Protein 4N8F (pdb70)

Nearest PDB structures (foldseek):
  4n8f-assembly1_E  TM=1.002E+00  e=9.540E-17  Thermosynechococcus vestitus BP-1
  4jw0-assembly1_E  TM=9.835E-01  e=2.911E-13  Gloeobacter violaceus PCC 7421
  6owg-assembly1_DR  TM=9.763E-01  e=5.495E-12  Halothece sp. PCC 7418
  2qw7-assembly1_A  TM=9.615E-01  e=1.301E-10  Synechocystis sp. PCC 6803
  2z9h-assembly1_A  TM=8.884E-01  e=6.416E-09  Escherichia coli K-12

Solvent-accessible surface area: 18713 Å² total; per-residue (Å²): 0,31,5,0,31,1,2,2,58,4,68,7,115,82,73,10,113,29,0,103,79,23,89,6,5,0,0,41,12,5,9,92,120,31,101,52,52,104,67,14,4,0,0,3,12,70,33,54,4,31,80,93,40,29,0,0,0,0,91,30,18,2,0,33,47,10,118,111,0,102,83,28,0,1,10,0,0,0,0,0,0,0,21,37,4,18,106,76,128,112,90,76,40,66,113,0,30,2,0,66,2,12,1,41,5,67,7,112,79,51,7,128,65,0,108,74,23,100,3,4,11,0,39,10,9,8,50,112,40,115,48,75,113,60,31,4,0,0,0,11,60,31,55,8,33,72,95,40,26,0,0,0,0,89,30,17,2,0,36,56,9,119,120,1,103,80,28,0,0,10,0,0,0,0,0,0,0,28,36,2,31,36,73,133,129,100,43,37,68,120,0,42,24,0,13,1,0,4,40,6,63,7,118,84,60,12,125,51,0,108,76,23,104,5,4,3,0,13,13,18,21,57,98,16,97,120,50,104,62,12,4,0,0,0,14,62,29,57,8,34,83,85,46,36,0,0,0,0,89,29,17,2,0,34,45,6,110,116,0,97,92,40,0,0,11,0,0,0,0,0,0,0,26,31,7,15,78,56,134,172,119,78,49,68,47,220,175,0,30,2,0,82,3,12,3,39,4,69,6,112,75,52,10,130,60,0,103,76,24,102,4,3,12,0,17,21,8,12,105,98,36,121,34,73,89,68,41,3,1,0,2,14,66,20,54,10,32,61,95,45,24,0,0,0,0,83,29,19,2,0,35,56,7,109,111,0,103,81,45,0,0,8,0,0,0,0,0,2,0,28,38,1,21,72,67,153,121,101,42,40,66,126,0,30,0,0,48,2,3,2,43,5,64,6,115,92,58,10,132,52,0,108,72,22,101,5,3,5,0,44,14,2,7,74,100,38,106,52,52,95,61,30,5,0,0,1,10,73,33,54,7,32,77,86,37,24,0,0,0,0,88,30,18,2,0,33,45,6,91,119,0,104,78,33,0,0,9,0,0,0,0,0,2,0,27,38,0,36,30,64,147,113,104,34,38,59,120

Foldseek 3Di:
DFKWFFAAFDDDPDDPPLCPPWTKTKTWTADDLGHTDPDIDIATEDPDHDGGWMFDKAFAPVRLPDVSSPPRPTGIYGDDTDQWDPDPPGTNDHD/DFKWFFAAWDDDDDDDPLCPPWTWTKIWTADPQRHTDPDIDIATEPPDDDGGFMFDKAFACVNCVPVVSPPPPGGMHTDDTDAWDDDPHDTSDGD/DFKWFFAAFDDDDDDPPLCPPWTWTKTFTADPLRDRDPDIDIATEPPDDDHGFIFDKAFAPVRLPDVSSPPPPGGMYTDDTDAFDADPPHTSDGDDD/DFKWFFAAFDDDDDDPPLCPPWTWTKTWTQDPQRDTDPDIDIATEPPDDDHGWMFDKAFDCVRLPDVSSPPPPGGIYTDDTDAWDDDPPGTSDGD/DFKWFFAAFDDDDDDDPLCPPWTKTKIFTADDLRRTDPDIDIATEPPDDDGGFIFDKAFAPVNLPDVNSPPPPGGMHTDGGDQWDDDDHDTSHHD

Structure (mmCIF, N/CA/C/O backbone):
data_4N8F
#
_entry.id   4N8F
#
_cell.length_a   71.901
_cell.length_b   71.901
_cell.length_c   197.137
_cell.angle_alpha   90.00
_cell.angle_beta   90.00
_cell.angle_gamma   90.00
#
_symmetry.space_group_name_H-M   'P 43 21 2'
#
loop_
_entity.id
_entity.type
_entity.pdbx_description
1 polymer 'Carbon dioxide concentrating mechanism protein'
2 non-polymer 'SULFATE ION'
3 non-polymer 'MAGNESIUM ION'
4 water water
#
loop_
_atom_site.group_PDB
_atom_site.id
_atom_site.type_symbol
_atom_site.label_atom_id
_atom_site.label_alt_id
_atom_site.label_comp_id
_atom_site.label_asym_id
_atom_site.label_entity_id
_atom_site.label_seq_id
_atom_site.pdbx_PDB_ins_code
_atom_site.Cartn_x
_atom_site.Cartn_y
_atom_site.Cartn_z
_atom_site.occupancy
_atom_site.B_iso_or_equiv
_atom_site.auth_seq_id
_atom_site.auth_comp_id
_atom_site.auth_asym_id
_atom_site.auth_atom_id
_atom_site.pdbx_PDB_model_num
ATOM 1 N N . MET A 1 1 ? -34.249 -1.624 -18.679 1.00 33.95 1 MET A N 1
ATOM 2 C CA . MET A 1 1 ? -35.340 -0.951 -19.470 1.00 33.25 1 MET A CA 1
ATOM 3 C C . MET A 1 1 ? -36.682 -1.077 -18.737 1.00 35.52 1 MET A C 1
ATOM 4 O O . MET A 1 1 ? -36.866 -1.966 -17.881 1.00 36.30 1 MET A O 1
ATOM 9 N N . LYS A 1 2 ? -37.627 -0.229 -19.122 1.00 35.82 2 LYS A N 1
ATOM 10 C CA . LYS A 1 2 ? -38.974 -0.260 -18.602 1.00 37.54 2 LYS A CA 1
ATOM 11 C C . LYS A 1 2 ? -39.966 -0.454 -19.705 1.00 37.35 2 LYS A C 1
ATOM 12 O O . LYS A 1 2 ? -39.742 -0.090 -20.842 1.00 36.02 2 LYS A O 1
ATOM 18 N N . ILE A 1 3 ? -41.094 -1.035 -19.362 1.00 38.01 3 ILE A N 1
ATOM 19 C CA . ILE A 1 3 ? -42.213 -1.119 -20.254 1.00 37.42 3 ILE A CA 1
ATOM 20 C C . ILE A 1 3 ? -43.077 0.137 -20.094 1.00 37.26 3 ILE A C 1
ATOM 21 O O . ILE A 1 3 ? -43.357 0.574 -18.980 1.00 38.23 3 ILE A O 1
ATOM 26 N N . ALA A 1 4 ? -43.505 0.716 -21.210 1.00 37.22 4 ALA A N 1
ATOM 27 C CA . ALA A 1 4 ? -44.369 1.873 -21.161 1.00 38.21 4 ALA A CA 1
ATOM 28 C C . ALA A 1 4 ? -45.320 1.824 -22.338 1.00 40.05 4 ALA A C 1
ATOM 29 O O . ALA A 1 4 ? -45.095 1.098 -23.281 1.00 38.95 4 ALA A O 1
ATOM 31 N N . ARG A 1 5 ? -46.378 2.614 -22.284 1.00 42.67 5 ARG A N 1
ATOM 32 C CA . ARG A 1 5 ? -47.211 2.794 -23.452 1.00 44.41 5 ARG A CA 1
ATOM 33 C C . ARG A 1 5 ? -47.041 4.196 -23.992 1.00 42.05 5 ARG A C 1
ATOM 34 O O . ARG A 1 5 ? -46.903 5.180 -23.256 1.00 42.30 5 ARG A O 1
ATOM 42 N N . VAL A 1 6 ? -47.123 4.298 -25.296 1.00 40.74 6 VAL A N 1
ATOM 43 C CA . VAL A 1 6 ? -47.073 5.621 -25.924 1.00 41.56 6 VAL A CA 1
ATOM 44 C C . VAL A 1 6 ? -48.386 6.313 -25.694 1.00 43.80 6 VAL A C 1
ATOM 45 O O . VAL A 1 6 ? -49.419 5.712 -25.902 1.00 45.62 6 VAL A O 1
ATOM 49 N N . CYS A 1 7 ? -48.362 7.533 -25.201 1.00 44.69 7 CYS A N 1
ATOM 50 C CA . CYS A 1 7 ? -49.585 8.204 -24.902 1.00 47.34 7 CYS A CA 1
ATOM 51 C C . CYS A 1 7 ? -49.653 9.643 -25.339 1.00 46.86 7 CYS A C 1
ATOM 52 O O . CYS A 1 7 ? -50.667 10.283 -25.109 1.00 49.29 7 CYS A O 1
ATOM 55 N N . GLY A 1 8 ? -48.685 10.150 -26.081 1.00 45.54 8 GLY A N 1
ATOM 56 C CA . GLY A 1 8 ? -48.718 11.558 -26.472 1.00 43.57 8 GLY A CA 1
ATOM 57 C C . GLY A 1 8 ? -47.44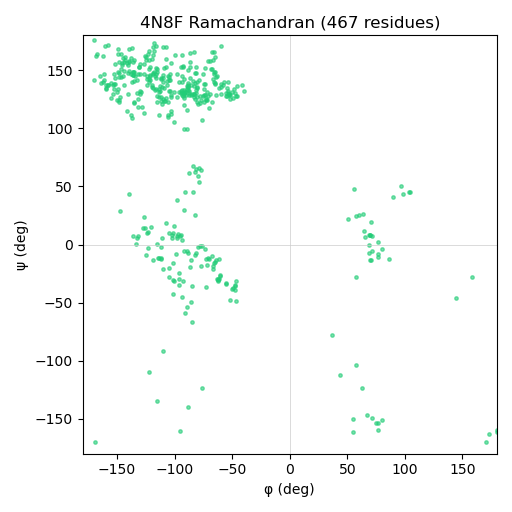4 12.029 -27.117 1.00 40.95 8 GLY A C 1
ATOM 58 O O . GLY A 1 8 ? -46.582 11.231 -27.430 1.00 39.45 8 GLY A O 1
ATOM 59 N N . THR A 1 9 ? -47.342 13.328 -27.307 1.00 40.62 9 THR A N 1
ATOM 60 C CA . THR A 1 9 ? -46.244 13.929 -28.022 1.00 42.27 9 THR A CA 1
ATOM 61 C C . THR A 1 9 ? -45.961 15.278 -27.367 1.00 42.08 9 THR A C 1
ATOM 62 O O . THR A 1 9 ? -46.876 15.922 -26.766 1.00 41.22 9 THR A O 1
ATOM 66 N N . VAL A 1 10 ? -44.719 15.715 -27.509 1.00 38.68 10 VAL A N 1
ATOM 67 C CA . VAL A 1 10 ? -44.297 17.055 -27.095 1.00 39.02 10 VAL A CA 1
ATOM 68 C C . VAL A 1 10 ? -43.686 17.679 -28.346 1.00 39.75 10 VAL A C 1
ATOM 69 O O . VAL A 1 10 ? -43.021 16.973 -29.149 1.00 37.08 10 VAL A O 1
ATOM 73 N N . THR A 1 11 ? -43.860 18.981 -28.513 1.00 39.46 11 THR A N 1
ATOM 74 C CA . THR A 1 11 ? -43.165 19.723 -29.576 1.00 38.72 11 THR A CA 1
ATOM 75 C C . THR A 1 11 ? -42.520 20.974 -28.975 1.00 38.44 11 THR A C 1
ATOM 76 O O . THR A 1 11 ? -42.959 21.478 -27.928 1.00 39.15 11 THR A O 1
ATOM 80 N N . SER A 1 12 ? -41.441 21.435 -29.611 1.00 38.40 12 SER A N 1
ATOM 81 C CA . SER A 1 12 ? -40.607 22.601 -29.164 1.00 38.52 12 SER A CA 1
ATOM 82 C C . SER A 1 12 ? -40.010 23.269 -30.391 1.00 40.56 12 SER A C 1
ATOM 83 O O . SER A 1 12 ? -39.446 22.574 -31.254 1.00 42.63 12 SER A O 1
ATOM 86 N N . THR A 1 13 ? -40.125 24.589 -30.491 1.00 41.00 13 THR A N 1
ATOM 87 C CA . THR A 1 13 ? -39.435 25.319 -31.549 1.00 42.85 13 THR A CA 1
ATOM 88 C C . THR A 1 13 ? -38.173 26.013 -31.038 1.00 42.38 13 THR A C 1
ATOM 89 O O . THR A 1 13 ? -37.370 26.471 -31.832 1.00 43.16 13 THR A O 1
ATOM 93 N N . GLN A 1 14 ? -38.010 26.170 -29.731 1.00 42.20 14 GLN A N 1
ATOM 94 C CA . GLN A 1 14 ? -36.733 26.739 -29.198 1.00 41.65 14 GLN A CA 1
ATOM 95 C C . GLN A 1 14 ? -36.046 25.657 -28.429 1.00 38.59 14 GLN A C 1
ATOM 96 O O . GLN A 1 14 ? -36.474 25.281 -27.341 1.00 36.99 14 GLN A O 1
ATOM 102 N N . LYS A 1 15 ? -34.934 25.197 -28.969 1.00 38.22 15 LYS A N 1
ATOM 103 C CA . LYS A 1 15 ? -34.263 24.046 -28.427 1.00 37.50 15 LYS A CA 1
ATOM 104 C C . LYS A 1 15 ? -32.848 23.985 -28.928 1.00 37.43 15 LYS A C 1
ATOM 105 O O . LYS A 1 15 ? -32.504 24.627 -29.901 1.00 36.70 15 LYS A O 1
ATOM 111 N N . GLU A 1 16 ? -32.036 23.206 -28.238 1.00 38.73 16 GLU A N 1
ATOM 112 C CA . GLU A 1 16 ? -30.695 22.879 -28.706 1.00 41.07 16 GLU A CA 1
ATOM 113 C C . GLU A 1 16 ? -30.640 22.466 -30.227 1.00 40.55 16 GLU A C 1
ATOM 114 O O . GLU A 1 16 ? -31.362 21.582 -30.650 1.00 35.77 16 GLU A O 1
ATOM 120 N N . ASP A 1 17 ? -29.776 23.096 -31.018 1.00 41.04 17 ASP A N 1
ATOM 121 C CA . ASP A 1 17 ? -29.464 22.665 -32.413 1.00 44.45 17 ASP A CA 1
ATOM 122 C C . ASP A 1 17 ? -29.200 21.151 -32.524 1.00 41.55 17 ASP A C 1
ATOM 123 O O . ASP A 1 17 ? -29.482 20.539 -33.549 1.00 38.75 17 ASP A O 1
ATOM 128 N N . THR A 1 18 ? -28.662 20.568 -31.467 1.00 36.21 18 THR A N 1
ATOM 129 C CA . THR A 1 18 ? -28.412 19.128 -31.420 1.00 36.72 18 THR A CA 1
ATOM 130 C C . THR A 1 18 ? -29.679 18.274 -31.488 1.00 34.48 18 THR A C 1
ATOM 131 O O . THR A 1 18 ? -29.563 17.081 -31.738 1.00 37.16 18 THR A O 1
ATOM 135 N N . LEU A 1 19 ? -30.877 18.856 -31.304 1.00 32.60 19 LEU A N 1
ATOM 136 C CA . LEU A 1 19 ? -32.114 18.066 -31.336 1.00 32.24 19 LEU A CA 1
ATOM 137 C C . LEU A 1 19 ? -32.842 18.181 -32.646 1.00 34.05 19 LEU A C 1
ATOM 138 O O . LEU A 1 19 ? -34.036 17.821 -32.738 1.00 34.24 19 LEU A O 1
ATOM 143 N N . THR A 1 20 ? -32.135 18.677 -33.666 1.00 33.41 20 THR A N 1
ATOM 144 C CA . THR A 1 20 ? -32.701 18.801 -34.979 1.00 35.51 20 THR A CA 1
ATOM 145 C C . THR A 1 20 ? -33.293 17.446 -35.425 1.00 33.61 20 THR A C 1
ATOM 146 O O . THR A 1 20 ? -32.648 16.380 -35.286 1.00 29.06 20 THR A O 1
ATOM 150 N N . GLY A 1 21 ? -34.560 17.497 -35.866 1.00 32.54 21 GLY A N 1
ATOM 151 C CA . GLY A 1 21 ? -35.222 16.303 -36.374 1.00 32.45 21 GLY A CA 1
ATOM 152 C C . GLY A 1 21 ? -35.704 15.303 -35.382 1.00 32.61 21 GLY A C 1
ATOM 153 O O . GLY A 1 21 ? -36.289 14.281 -35.788 1.00 34.38 21 GLY A O 1
ATOM 154 N N . VAL A 1 22 ? -35.533 15.582 -34.088 1.00 31.70 22 VAL A N 1
ATOM 155 C CA . VAL A 1 22 ? -35.961 14.644 -33.057 1.00 32.54 22 VAL A CA 1
ATOM 156 C C . VAL A 1 22 ? -37.484 14.769 -32.798 1.00 33.96 22 VAL A C 1
ATOM 157 O O . VAL A 1 22 ? -37.980 15.832 -32.545 1.00 33.64 22 VAL A O 1
ATOM 161 N N . LYS A 1 23 ? -38.168 13.632 -32.875 1.00 34.90 23 LYS A N 1
ATOM 162 C CA . LYS A 1 23 ? -39.556 13.492 -32.534 1.00 35.43 23 LYS A CA 1
ATOM 163 C C . LYS A 1 23 ? -39.569 13.118 -31.076 1.00 35.19 23 LYS A C 1
ATOM 164 O O . LYS A 1 23 ? -38.834 12.237 -30.685 1.00 38.89 23 LYS A O 1
ATOM 170 N N . PHE A 1 24 ? -40.388 13.793 -30.279 1.00 35.64 24 PHE A N 1
ATOM 171 C CA . PHE A 1 24 ? -40.627 13.472 -28.866 1.00 35.04 24 PHE A CA 1
ATOM 172 C C . PHE A 1 24 ? -41.988 12.810 -28.568 1.00 36.28 24 PHE A C 1
ATOM 173 O O . PHE A 1 24 ? -43.008 13.416 -28.823 1.00 38.43 24 PHE A O 1
ATOM 181 N N . LEU A 1 25 ? -41.961 11.625 -27.962 1.00 33.78 25 LEU A N 1
ATOM 182 C CA . LEU A 1 25 ? -43.139 10.911 -27.508 1.00 37.92 25 LEU A CA 1
ATOM 183 C C . LEU A 1 25 ? -43.279 11.005 -26.005 1.00 38.18 25 LEU A C 1
ATOM 184 O O . LEU A 1 25 ? -42.300 10.931 -25.283 1.00 36.45 25 LEU A O 1
ATOM 189 N N . VAL A 1 26 ? -44.503 11.139 -25.530 1.00 40.05 26 VAL A N 1
ATOM 190 C CA . VAL A 1 26 ? -44.787 10.993 -24.108 1.00 41.16 26 VAL A CA 1
ATOM 191 C C . VAL A 1 26 ? -45.158 9.551 -23.838 1.00 42.29 26 VAL A C 1
ATOM 192 O O . VAL A 1 26 ? -45.995 8.983 -24.556 1.00 43.43 26 VAL A O 1
ATOM 196 N N . LEU A 1 27 ? -44.564 8.980 -22.796 1.00 40.34 27 LEU A N 1
ATOM 197 C CA . LEU A 1 27 ? -44.696 7.584 -22.490 1.00 39.79 27 LEU A CA 1
ATOM 198 C C . LEU A 1 27 ? -45.217 7.496 -21.091 1.00 41.57 27 LEU A C 1
ATOM 199 O O . LEU A 1 27 ? -44.883 8.353 -20.278 1.00 40.24 27 LEU A O 1
ATOM 204 N N . GLN A 1 28 ? -46.103 6.519 -20.839 1.00 43.15 28 GLN A N 1
ATOM 205 C CA . GLN A 1 28 ? -46.596 6.236 -19.540 1.00 45.47 28 GLN A CA 1
ATOM 206 C C . GLN A 1 28 ? -46.096 4.867 -19.124 1.00 45.58 28 GLN A C 1
ATOM 207 O O . GLN A 1 28 ? -46.374 3.865 -19.804 1.00 43.96 28 GLN A O 1
ATOM 213 N N . TYR A 1 29 ? -45.471 4.820 -17.951 1.00 46.17 29 TYR A N 1
ATOM 214 C CA . TYR A 1 29 ? -44.907 3.601 -17.426 1.00 47.12 29 TYR A CA 1
ATOM 215 C C . TYR A 1 29 ? -45.953 2.640 -16.914 1.00 49.84 29 TYR A C 1
ATOM 216 O O . TYR A 1 29 ? -46.855 3.021 -16.232 1.00 50.27 29 TYR A O 1
ATOM 225 N N . LEU A 1 30 ? -45.759 1.367 -17.224 1.00 52.46 30 LEU A N 1
ATOM 226 C CA . LEU A 1 30 ? -46.559 0.284 -16.726 1.00 57.68 30 LEU A CA 1
ATOM 227 C C . LEU A 1 30 ? -46.065 -0.174 -15.369 1.00 63.86 30 LEU A C 1
ATOM 228 O O . LEU A 1 30 ? -44.885 -0.493 -15.221 1.00 59.99 30 LEU A O 1
ATOM 233 N N . GLY A 1 31 ? -46.967 -0.286 -14.397 1.00 69.54 31 GLY A N 1
ATOM 234 C CA . GLY A 1 31 ? -46.544 -0.598 -13.047 1.00 76.29 31 GLY A CA 1
ATOM 235 C C . GLY A 1 31 ? -46.895 -1.974 -12.521 1.00 83.90 31 GLY A C 1
ATOM 236 O O . GLY A 1 31 ? -46.193 -2.968 -12.742 1.00 82.11 31 GLY A O 1
ATOM 237 N N . GLU A 1 32 ? -48.058 -1.999 -11.889 1.00 92.93 32 GLU A N 1
ATOM 238 C CA . GLU A 1 32 ? -48.395 -2.882 -10.779 1.00 99.33 32 GLU A CA 1
ATOM 239 C C . GLU A 1 32 ? -49.029 -4.158 -11.322 1.00 105.59 32 GLU A C 1
ATOM 240 O O . GLU A 1 32 ? -50.243 -4.202 -11.598 1.00 102.14 32 GLU A O 1
ATOM 246 N N . ASP A 1 33 ? -48.183 -5.194 -11.395 1.00 105.46 33 ASP A N 1
ATOM 247 C CA . ASP A 1 33 ? -48.173 -6.210 -12.476 1.00 104.17 33 ASP A CA 1
ATOM 248 C C . ASP A 1 33 ? -48.507 -5.631 -13.893 1.00 100.56 33 ASP A C 1
ATOM 249 O O . ASP A 1 33 ? -47.576 -5.375 -14.667 1.00 94.93 33 ASP A O 1
ATOM 254 N N . GLY A 1 34 ? -49.787 -5.377 -14.197 1.00 101.63 34 GLY A N 1
ATOM 255 C CA . GLY A 1 34 ? -50.229 -4.900 -15.530 1.00 96.49 34 GLY A CA 1
ATOM 256 C C . GLY A 1 34 ? -51.075 -3.616 -15.575 1.00 93.03 34 GLY A C 1
ATOM 257 O O . GLY A 1 34 ? -51.792 -3.388 -16.543 1.00 85.54 34 GLY A O 1
ATOM 258 N N . GLU A 1 35 ? -50.957 -2.761 -14.556 1.00 90.39 35 GLU A N 1
ATOM 259 C CA . GLU A 1 35 ? -51.649 -1.473 -14.503 1.00 88.40 35 GLU A CA 1
ATOM 260 C C . GLU A 1 35 ? -50.722 -0.287 -14.800 1.00 84.29 35 GLU A C 1
ATOM 261 O O . GLU A 1 35 ? -49.529 -0.297 -14.451 1.00 78.69 35 GLU A O 1
ATOM 267 N N . PHE A 1 36 ? -51.276 0.748 -15.423 1.00 80.78 36 PHE A N 1
ATOM 268 C CA . PHE A 1 36 ? -50.468 1.897 -15.803 1.00 82.27 36 PHE A CA 1
ATOM 269 C C . PHE A 1 36 ? -50.376 2.968 -14.707 1.00 79.41 36 PHE A C 1
ATOM 270 O O . PHE A 1 36 ? -51.367 3.302 -14.066 1.00 80.70 36 PHE A O 1
ATOM 278 N N . LEU A 1 37 ? -49.155 3.466 -14.499 1.00 73.11 37 LEU A N 1
ATOM 279 C CA . LEU A 1 37 ? -48.830 4.364 -13.401 1.00 73.59 37 LEU A CA 1
ATOM 280 C C . LEU A 1 37 ? -48.931 5.791 -13.821 1.00 72.64 37 LEU A C 1
ATOM 281 O O . LEU A 1 37 ? -48.874 6.083 -15.006 1.00 69.06 37 LEU A O 1
ATOM 286 N N . PRO A 1 38 ? -48.996 6.711 -12.845 1.00 79.25 38 PRO A N 1
ATOM 287 C CA . PRO A 1 38 ? -49.110 8.125 -13.179 1.00 78.71 38 PRO A CA 1
ATOM 288 C C . PRO A 1 38 ? -47.711 8.740 -13.292 1.00 74.71 38 PRO A C 1
ATOM 289 O O . PRO A 1 38 ? -47.445 9.825 -12.792 1.00 76.99 38 PRO A O 1
ATOM 293 N N . ASP A 1 39 ? -46.824 8.032 -13.968 1.00 68.70 39 ASP A N 1
ATOM 294 C CA . ASP A 1 39 ? -45.464 8.453 -14.112 1.00 62.72 39 ASP A CA 1
ATOM 295 C C . ASP A 1 39 ? -45.183 8.339 -15.609 1.00 57.37 39 ASP A C 1
ATOM 296 O O . ASP A 1 39 ? -45.478 7.311 -16.241 1.00 52.07 39 ASP A O 1
ATOM 301 N N . TYR A 1 40 ? -44.652 9.428 -16.147 1.00 53.78 40 TYR A N 1
ATOM 302 C CA . TYR A 1 40 ? -44.397 9.601 -17.558 1.00 54.30 40 TYR A CA 1
ATOM 303 C C . TYR A 1 40 ? -42.867 9.833 -17.867 1.00 50.74 40 TYR A C 1
ATOM 304 O O . TYR A 1 40 ? -42.078 10.248 -17.018 1.00 49.23 40 TYR A O 1
ATOM 313 N N . GLU A 1 41 ? -42.482 9.592 -19.109 1.00 44.93 41 GLU A N 1
ATOM 314 C CA . GLU A 1 41 ? -41.200 9.996 -19.615 1.00 41.91 41 GLU A CA 1
ATOM 315 C C . GLU A 1 41 ? -41.397 10.607 -21.004 1.00 40.52 41 GLU A C 1
ATOM 316 O O . GLU A 1 41 ? -42.310 10.211 -21.773 1.00 40.04 41 GLU A O 1
ATOM 322 N N . VAL A 1 42 ? -40.554 11.569 -21.339 1.00 35.74 42 VAL A N 1
ATOM 323 C CA . VAL A 1 42 ? -40.497 12.023 -22.702 1.00 34.97 42 VAL A CA 1
ATOM 324 C C . VAL A 1 42 ? -39.298 11.385 -23.404 1.00 34.12 42 VAL A C 1
ATOM 325 O O . VAL A 1 42 ? -38.171 11.450 -22.893 1.00 33.22 42 VAL A O 1
ATOM 329 N N . ALA A 1 43 ? -39.519 10.821 -24.593 1.00 32.76 43 ALA A N 1
ATOM 330 C CA . ALA A 1 43 ? -38.461 9.983 -25.195 1.00 32.17 43 ALA A CA 1
ATOM 331 C C . ALA A 1 43 ? -38.387 10.221 -26.693 1.00 31.34 43 ALA A C 1
ATOM 332 O O . ALA A 1 43 ? -39.401 10.585 -27.337 1.00 30.94 43 ALA A O 1
ATOM 334 N N . ALA A 1 44 ? -37.183 10.111 -27.232 1.00 29.15 44 ALA A N 1
ATOM 335 C CA . ALA A 1 44 ? -36.948 10.052 -28.669 1.00 28.68 44 ALA A CA 1
ATOM 336 C C . ALA A 1 44 ? -37.464 8.732 -29.227 1.00 29.45 44 ALA A C 1
ATOM 337 O O . ALA A 1 44 ? -37.534 7.767 -28.506 1.00 29.79 44 ALA A O 1
ATOM 339 N N . ASP A 1 45 ? -37.756 8.673 -30.528 1.00 30.73 45 ASP A N 1
ATOM 340 C CA . ASP A 1 45 ? -38.225 7.438 -31.185 1.00 31.45 45 ASP A CA 1
ATOM 341 C C . ASP A 1 45 ? -37.886 7.486 -32.681 1.00 30.12 45 ASP A C 1
ATOM 342 O O . ASP A 1 45 ? -38.269 8.434 -33.363 1.00 31.65 45 ASP A O 1
ATOM 347 N N . THR A 1 46 ? -37.197 6.464 -33.173 1.00 29.46 46 THR A N 1
ATOM 348 C CA . THR A 1 46 ? -36.879 6.307 -34.580 1.00 30.18 46 THR A CA 1
ATOM 349 C C . THR A 1 46 ? -37.588 5.106 -35.111 1.00 30.17 46 THR A C 1
ATOM 350 O O . THR A 1 46 ? -37.600 4.893 -36.336 1.00 29.38 46 THR A O 1
ATOM 354 N N . VAL A 1 47 ? -38.146 4.294 -34.223 1.00 31.77 47 VAL A N 1
ATOM 355 C CA . VAL A 1 47 ? -38.721 3.022 -34.684 1.00 33.84 47 VAL A CA 1
ATOM 356 C C . VAL A 1 47 ? -40.167 3.129 -35.165 1.00 34.86 47 VAL A C 1
ATOM 357 O O . VAL A 1 47 ? -40.656 2.193 -35.822 1.00 32.53 47 VAL A O 1
ATOM 361 N N . GLY A 1 48 ? -40.827 4.251 -34.871 1.00 32.38 48 GLY A N 1
ATOM 362 C CA . GLY A 1 48 ? -42.171 4.488 -35.360 1.00 33.07 48 GLY A CA 1
ATOM 363 C C . GLY A 1 48 ? -43.299 3.995 -34.466 1.00 35.40 48 GLY A C 1
ATOM 364 O O . GLY A 1 48 ? -44.337 3.490 -34.955 1.00 38.96 48 GLY A O 1
ATOM 365 N N . ALA A 1 49 ? -43.152 4.191 -33.173 1.00 35.18 49 ALA A N 1
ATOM 366 C CA . ALA A 1 49 ? -44.138 3.677 -32.247 1.00 38.25 49 ALA A CA 1
ATOM 367 C C . ALA A 1 49 ? -45.303 4.635 -32.225 1.00 39.73 49 ALA A C 1
ATOM 368 O O . ALA A 1 49 ? -45.097 5.847 -32.148 1.00 41.22 49 ALA A O 1
ATOM 370 N N . GLY A 1 50 ? -46.502 4.078 -32.275 1.00 39.89 50 GLY A N 1
ATOM 371 C CA . GLY A 1 50 ? -47.734 4.870 -32.252 1.00 42.47 50 GLY A CA 1
ATOM 372 C C . GLY A 1 50 ? -48.535 4.821 -30.959 1.00 43.90 50 GLY A C 1
ATOM 373 O O . GLY A 1 50 ? -48.241 4.020 -30.085 1.00 42.97 50 GLY A O 1
ATOM 374 N N . GLN A 1 51 ? -49.541 5.700 -30.842 1.00 46.97 51 GLN A N 1
ATOM 375 C CA . GLN A 1 51 ? -50.459 5.718 -29.697 1.00 50.64 51 GLN A CA 1
ATOM 376 C C . GLN A 1 51 ? -50.835 4.348 -29.247 1.00 49.46 51 GLN A C 1
ATOM 377 O O . GLN A 1 51 ? -51.232 3.537 -30.075 1.00 52.43 51 GLN A O 1
ATOM 383 N N . ASP A 1 52 ? -50.742 4.130 -27.941 1.00 47.68 52 ASP A N 1
ATOM 384 C CA . ASP A 1 52 ? -51.225 2.961 -27.278 1.00 49.50 52 ASP A CA 1
ATOM 385 C C . ASP A 1 52 ? -50.340 1.754 -27.468 1.00 49.39 52 ASP A C 1
ATOM 386 O O . ASP A 1 52 ? -50.571 0.717 -26.817 1.00 50.28 52 ASP A O 1
ATOM 391 N N . GLU A 1 53 ? -49.330 1.833 -28.345 1.00 46.64 53 GLU A N 1
ATOM 392 C CA . GLU A 1 53 ? -48.400 0.708 -28.438 1.00 45.97 53 GLU A CA 1
ATOM 393 C C . GLU A 1 53 ? -47.577 0.581 -27.135 1.00 44.24 53 GLU A C 1
ATOM 394 O O . GLU A 1 53 ? -47.314 1.586 -26.445 1.00 41.79 53 GLU A O 1
ATOM 400 N N . TRP A 1 54 ? -47.159 -0.649 -26.817 1.00 43.47 54 TRP A N 1
ATOM 401 C CA . TRP A 1 54 ? -46.261 -0.885 -25.695 1.00 42.35 54 TRP A CA 1
ATOM 402 C C . TRP A 1 54 ? -44.840 -0.891 -26.228 1.00 40.73 54 TRP A C 1
ATOM 403 O O . TRP A 1 54 ? -44.573 -1.493 -27.283 1.00 38.74 54 TRP A O 1
ATOM 414 N N . VAL A 1 55 ? -43.954 -0.282 -25.448 1.00 38.31 55 VAL A N 1
ATOM 415 C CA . VAL A 1 55 ? -42.534 -0.112 -25.794 1.00 37.87 55 VAL A CA 1
ATOM 416 C C . VAL A 1 55 ? -41.577 -0.394 -24.654 1.00 35.83 55 VAL A C 1
ATOM 417 O O . VAL A 1 55 ? -41.973 -0.372 -23.499 1.00 36.01 55 VAL A O 1
ATOM 421 N N . LEU A 1 56 ? -40.334 -0.723 -25.007 1.00 35.44 56 LEU A N 1
ATOM 422 C CA . LEU A 1 56 ? -39.225 -0.740 -24.081 1.00 33.93 56 LEU A CA 1
ATOM 423 C C . LEU A 1 56 ? -38.562 0.593 -24.178 1.00 33.39 56 LEU A C 1
ATOM 424 O O . LEU A 1 56 ? -38.276 1.076 -25.256 1.00 31.71 56 LEU A O 1
ATOM 429 N N . VAL A 1 57 ? -38.368 1.220 -23.043 1.00 34.65 57 VAL A N 1
ATOM 430 C CA . VAL A 1 57 ? -37.733 2.476 -22.983 1.00 32.24 57 VAL A CA 1
ATOM 431 C C . VAL A 1 57 ? -36.381 2.243 -22.319 1.00 30.98 57 VAL A C 1
ATOM 432 O O . VAL A 1 57 ? -36.331 1.617 -21.255 1.00 30.69 57 VAL A O 1
ATOM 436 N N . SER A 1 58 ? -35.330 2.841 -22.879 1.00 29.70 58 SER A N 1
ATOM 437 C CA . SER A 1 58 ? -34.015 2.875 -22.233 1.00 29.77 58 SER A CA 1
ATOM 438 C C . SER A 1 58 ? -33.675 4.283 -21.809 1.00 29.13 58 SER A C 1
ATOM 439 O O . SER A 1 58 ? -33.981 5.210 -22.532 1.00 28.30 58 SER A O 1
ATOM 442 N N . ARG A 1 59 ? -33.026 4.427 -20.651 1.00 29.65 59 ARG A N 1
ATOM 443 C CA . ARG A 1 59 ? -32.714 5.750 -20.086 1.00 30.08 59 ARG A CA 1
ATOM 444 C C . ARG A 1 59 ? -31.245 5.875 -19.891 1.00 29.16 59 ARG A C 1
ATOM 445 O O . ARG A 1 59 ? -30.507 4.864 -19.902 1.00 27.91 59 ARG A O 1
ATOM 453 N N . GLY A 1 60 ? -30.824 7.114 -19.659 1.00 28.09 60 GLY A N 1
ATOM 454 C CA . GLY A 1 60 ? -29.410 7.404 -19.558 1.00 26.96 60 GLY A CA 1
ATOM 455 C C . GLY A 1 60 ? -28.707 7.407 -20.898 1.00 25.34 60 GLY A C 1
ATOM 456 O O . GLY A 1 60 ? -29.292 7.678 -21.894 1.00 26.89 60 GLY A O 1
ATOM 457 N N . SER A 1 61 ? -27.420 7.123 -20.892 1.00 26.29 61 SER A N 1
ATOM 458 C CA . SER A 1 61 ? -26.594 7.305 -22.067 1.00 25.86 61 SER A CA 1
ATOM 459 C C . SER A 1 61 ? -26.947 6.246 -23.076 1.00 26.38 61 SER A C 1
ATOM 460 O O . SER A 1 61 ? -26.665 6.440 -24.275 1.00 25.27 61 SER A O 1
ATOM 463 N N . ALA A 1 62 ? -27.625 5.160 -22.662 1.00 24.82 62 ALA A N 1
ATOM 464 C CA . ALA A 1 62 ? -28.192 4.249 -23.663 1.00 24.15 62 ALA A CA 1
ATOM 465 C C . ALA A 1 62 ? -28.975 4.912 -24.787 1.00 24.38 62 ALA A C 1
ATOM 466 O O . ALA A 1 62 ? -28.983 4.459 -25.930 1.00 22.38 62 ALA A O 1
ATOM 468 N N . ALA A 1 63 ? -29.683 5.983 -24.441 1.00 24.82 63 ALA A N 1
ATOM 469 C CA . ALA A 1 63 ? -30.495 6.675 -25.405 1.00 25.32 63 ALA A CA 1
ATOM 470 C C . ALA A 1 63 ? -29.712 7.280 -26.558 1.00 27.42 63 ALA A C 1
ATOM 471 O O . ALA A 1 63 ? -30.248 7.420 -27.654 1.00 27.55 63 ALA A O 1
ATOM 473 N N . ARG A 1 64 ? -28.460 7.651 -26.310 1.00 25.91 64 ARG A N 1
ATOM 474 C CA . ARG A 1 64 ? -27.636 8.157 -27.346 1.00 28.57 64 ARG A CA 1
ATOM 475 C C . ARG A 1 64 ? -27.098 7.063 -28.286 1.00 29.23 64 ARG A C 1
ATOM 476 O O . ARG A 1 64 ? -26.404 7.377 -29.243 1.00 28.12 64 ARG A O 1
ATOM 484 N N . HIS A 1 65 ? -27.423 5.775 -28.027 1.00 29.60 65 HIS A N 1
ATOM 485 C CA . HIS A 1 65 ? -27.005 4.688 -28.866 1.00 28.34 65 HIS A CA 1
ATOM 486 C C . HIS A 1 65 ? -28.144 4.198 -29.808 1.00 30.83 65 HIS A C 1
ATOM 487 O O . HIS A 1 65 ? -28.030 3.186 -30.461 1.00 33.01 65 HIS A O 1
ATOM 494 N N . ILE A 1 66 ? -29.240 4.935 -29.885 1.00 28.18 66 ILE A N 1
ATOM 495 C CA . ILE A 1 66 ? -30.200 4.736 -30.961 1.00 28.81 66 ILE A CA 1
ATOM 496 C C . ILE A 1 66 ? -29.545 5.242 -32.225 1.00 27.79 66 ILE A C 1
ATOM 497 O O . ILE A 1 66 ? -28.578 5.995 -32.158 1.00 27.33 66 ILE A O 1
ATOM 502 N N . ILE A 1 67 ? -30.003 4.771 -33.381 1.00 28.64 67 ILE A N 1
ATOM 503 C CA . ILE A 1 67 ? -29.534 5.313 -34.683 1.00 33.24 67 ILE A CA 1
ATOM 504 C C . ILE A 1 67 ? -29.538 6.874 -34.674 1.00 32.55 67 ILE A C 1
ATOM 505 O O . ILE A 1 67 ? -30.507 7.476 -34.291 1.00 33.54 67 ILE A O 1
ATOM 510 N N . ASN A 1 68 ? -28.448 7.525 -35.032 1.00 37.63 68 ASN A N 1
ATOM 511 C CA . ASN A 1 68 ? -28.460 8.999 -35.108 1.00 41.91 68 ASN A CA 1
ATOM 512 C C . ASN A 1 68 ? -28.569 9.649 -33.707 1.00 42.22 68 ASN A C 1
ATOM 513 O O . ASN A 1 68 ? -28.733 10.874 -33.623 1.00 38.27 68 ASN A O 1
ATOM 518 N N . GLY A 1 69 ? -28.467 8.840 -32.628 1.00 37.10 69 GLY A N 1
ATOM 519 C CA . GLY A 1 69 ? -28.445 9.342 -31.270 1.00 32.85 69 GLY A CA 1
ATOM 520 C C . GLY A 1 69 ? -27.140 9.978 -30.743 1.00 31.89 69 GLY A C 1
ATOM 521 O O . GLY A 1 69 ? -27.182 10.686 -29.726 1.00 30.95 69 GLY A O 1
ATOM 522 N N . THR A 1 70 ? -26.002 9.710 -31.388 1.00 32.19 70 THR A N 1
ATOM 523 C CA . THR A 1 70 ? -24.689 10.106 -30.916 1.00 33.82 70 THR A CA 1
ATOM 524 C C . THR A 1 70 ? -24.631 11.605 -30.664 1.00 34.25 70 THR A C 1
ATOM 525 O O . THR A 1 70 ? -25.015 12.400 -31.524 1.00 35.18 70 THR A O 1
ATOM 529 N N . ASP A 1 71 ? -24.201 12.002 -29.487 1.00 35.61 71 ASP A N 1
ATOM 530 C CA . ASP A 1 71 ? -24.040 13.453 -29.241 1.00 38.77 71 ASP A CA 1
ATOM 531 C C . ASP A 1 71 ? -25.317 14.282 -29.148 1.00 35.82 71 ASP A C 1
ATOM 532 O O . ASP A 1 71 ? -25.264 15.496 -29.118 1.00 36.50 71 ASP A O 1
ATOM 537 N N . LYS A 1 72 ? -26.486 13.639 -29.121 1.00 32.65 72 LYS A N 1
ATOM 538 C CA . LYS A 1 72 ? -27.690 14.342 -28.809 1.00 32.56 72 LYS A CA 1
ATOM 539 C C . LYS A 1 72 ? -27.880 14.319 -27.267 1.00 29.14 72 LYS A C 1
ATOM 540 O O . LYS A 1 72 ? -27.688 13.311 -26.611 1.00 28.58 72 LYS A O 1
ATOM 546 N N . PRO A 1 73 ? -28.307 15.426 -26.696 1.00 28.06 73 PRO A N 1
ATOM 547 C CA . PRO A 1 73 ? -28.579 15.449 -25.247 1.00 27.40 73 PRO A CA 1
ATOM 548 C C . PRO A 1 73 ? -29.947 14.807 -24.876 1.00 29.02 73 PRO A C 1
ATOM 549 O O . PRO A 1 73 ? -30.860 15.483 -24.415 1.00 28.84 73 PRO A O 1
ATOM 553 N N . ILE A 1 74 ? -30.082 13.519 -25.098 1.00 27.97 74 ILE A N 1
ATOM 554 C CA . ILE A 1 74 ? -31.320 12.823 -24.805 1.00 29.88 74 ILE A CA 1
ATOM 555 C C . ILE A 1 74 ? -30.947 11.722 -23.830 1.00 29.78 74 ILE A C 1
ATOM 556 O O . ILE A 1 74 ? -29.827 11.128 -23.909 1.00 29.59 74 ILE A O 1
ATOM 561 N N . ASP A 1 75 ? -31.863 11.499 -22.890 1.00 28.40 75 ASP A N 1
ATOM 562 C CA . ASP A 1 75 ? -31.660 10.515 -21.828 1.00 26.72 75 ASP A CA 1
ATOM 563 C C . ASP A 1 75 ? -32.810 9.485 -21.755 1.00 26.77 75 ASP A C 1
ATOM 564 O O . ASP A 1 75 ? -32.953 8.767 -20.756 1.00 26.46 75 ASP A O 1
ATOM 569 N N . ALA A 1 76 ? -33.618 9.436 -22.780 1.00 27.19 76 ALA A N 1
ATOM 570 C CA . ALA A 1 76 ? -34.660 8.406 -22.876 1.00 29.16 76 ALA A CA 1
ATOM 571 C C . ALA A 1 76 ? -34.982 8.170 -24.329 1.00 29.68 76 ALA A C 1
ATOM 572 O O . ALA A 1 76 ? -35.143 9.115 -25.087 1.00 27.46 76 ALA A O 1
ATOM 574 N N . ALA A 1 77 ? -35.126 6.898 -24.692 1.00 28.68 77 ALA A N 1
ATOM 575 C CA . ALA A 1 77 ? -35.530 6.551 -26.030 1.00 29.74 77 ALA A CA 1
ATOM 576 C C . ALA A 1 77 ? -36.356 5.277 -26.051 1.00 30.72 77 ALA A C 1
ATOM 577 O O . ALA A 1 77 ? -36.058 4.354 -25.268 1.00 29.97 77 ALA A O 1
ATOM 579 N N . VAL A 1 78 ? -37.352 5.240 -26.947 1.00 30.36 78 VAL A N 1
ATOM 580 C CA . VAL A 1 78 ? -38.019 4.019 -27.322 1.00 31.83 78 VAL A CA 1
ATOM 581 C C . VAL A 1 78 ? -36.967 3.227 -28.063 1.00 31.70 78 VAL A C 1
ATOM 582 O O . VAL A 1 78 ? -36.351 3.747 -29.005 1.00 31.92 78 VAL A O 1
ATOM 586 N N . VAL A 1 79 ? -36.685 2.012 -27.593 1.00 29.19 79 VAL A N 1
ATOM 587 C CA . VAL A 1 79 ? -35.762 1.141 -28.300 1.00 29.42 79 VAL A CA 1
ATOM 588 C C . VAL A 1 79 ? -36.416 -0.086 -28.919 1.00 30.75 79 VAL A C 1
ATOM 589 O O . VAL A 1 79 ? -35.788 -0.750 -29.717 1.00 32.92 79 VAL A O 1
ATOM 593 N N . ALA A 1 80 ? -37.658 -0.369 -28.561 1.00 31.28 80 ALA A N 1
ATOM 594 C CA . ALA A 1 80 ? -38.346 -1.527 -29.132 1.00 32.00 80 ALA A CA 1
ATOM 595 C C . ALA A 1 80 ? -39.833 -1.345 -28.932 1.00 33.40 80 ALA A C 1
ATOM 596 O O . ALA A 1 80 ? -40.282 -0.872 -27.903 1.00 33.25 80 ALA A O 1
ATOM 598 N N . ILE A 1 81 ? -40.588 -1.736 -29.936 1.00 35.13 81 ILE A N 1
ATOM 599 C CA . ILE A 1 81 ? -42.026 -1.890 -29.795 1.00 38.55 81 ILE A CA 1
ATOM 600 C C . ILE A 1 81 ? -42.261 -3.329 -29.409 1.00 39.48 81 ILE A C 1
ATOM 601 O O . ILE A 1 81 ? -41.684 -4.274 -29.991 1.00 40.35 81 ILE A O 1
ATOM 606 N N . ILE A 1 82 ? -43.058 -3.493 -28.367 1.00 41.47 82 ILE A N 1
ATOM 607 C CA . ILE A 1 82 ? -43.292 -4.794 -27.774 1.00 42.70 82 ILE A CA 1
ATOM 608 C C . ILE A 1 82 ? -44.369 -5.604 -28.513 1.00 45.24 82 ILE A C 1
ATOM 609 O O . ILE A 1 82 ? -45.460 -5.105 -28.776 1.00 43.26 82 ILE A O 1
ATOM 614 N N . ASP A 1 83 ? -44.017 -6.847 -28.846 1.00 47.75 83 ASP A N 1
ATOM 615 C CA . ASP A 1 83 ? -44.950 -7.806 -29.441 1.00 53.98 83 ASP A CA 1
ATOM 616 C C . ASP A 1 83 ? -45.586 -8.564 -28.294 1.00 55.99 83 ASP A C 1
ATOM 617 O O . ASP A 1 83 ? -46.812 -8.543 -28.137 1.00 55.23 83 ASP A O 1
ATOM 622 N N . THR A 1 84 ? -44.732 -9.223 -27.497 1.00 53.90 84 THR A N 1
ATOM 623 C CA . THR A 1 84 ? -45.186 -10.080 -26.401 1.00 57.74 84 THR A CA 1
ATOM 624 C C . THR A 1 84 ? -44.400 -9.893 -25.123 1.00 56.00 84 THR A C 1
ATOM 625 O O . THR A 1 84 ? -43.169 -9.628 -25.118 1.00 50.40 84 THR A O 1
ATOM 629 N N . VAL A 1 85 ? -45.157 -10.042 -24.053 1.00 56.48 85 VAL A N 1
ATOM 630 C CA . VAL A 1 85 ? -44.655 -10.048 -22.722 1.00 57.50 85 VAL A CA 1
ATOM 631 C C . VAL A 1 85 ? -45.240 -11.261 -22.090 1.00 62.10 85 VAL A C 1
ATOM 632 O O . VAL A 1 85 ? -46.469 -11.507 -22.187 1.00 61.21 85 VAL A O 1
ATOM 636 N N . SER A 1 86 ? -44.383 -12.028 -21.437 1.00 64.78 86 SER A N 1
ATOM 637 C CA . SER A 1 86 ? -44.863 -13.233 -20.796 1.00 70.59 86 SER A CA 1
ATOM 638 C C . SER A 1 86 ? -44.356 -13.190 -19.376 1.00 72.54 86 SER A C 1
ATOM 639 O O . SER A 1 86 ? -43.198 -12.898 -19.155 1.00 68.04 86 SER A O 1
ATOM 642 N N . ARG A 1 87 ? -45.256 -13.423 -18.425 1.00 77.08 87 ARG A N 1
ATOM 643 C CA . ARG A 1 87 ? -44.908 -13.587 -17.022 1.00 80.19 87 ARG A CA 1
ATOM 644 C C . ARG A 1 87 ? -45.082 -15.074 -16.740 1.00 79.91 87 ARG A C 1
ATOM 645 O O . ARG A 1 87 ? -46.136 -15.634 -17.020 1.00 80.37 87 ARG A O 1
ATOM 653 N N . ASP A 1 88 ? -44.044 -15.705 -16.212 1.00 77.22 88 ASP A N 1
ATOM 654 C CA . ASP A 1 88 ? -44.061 -17.122 -15.958 1.00 84.29 88 ASP A CA 1
ATOM 655 C C . ASP A 1 88 ? -44.682 -17.883 -17.157 1.00 84.97 88 ASP A C 1
ATOM 656 O O . ASP A 1 88 ? -44.112 -17.898 -18.225 1.00 83.20 88 ASP A O 1
ATOM 661 N N . ASN A 1 89 ? -45.854 -18.485 -17.003 1.00 92.46 89 ASN A N 1
ATOM 662 C CA . ASN A 1 89 ? -46.385 -19.372 -18.052 1.00 96.18 89 ASN A CA 1
ATOM 663 C C . ASN A 1 89 ? -47.157 -18.631 -19.164 1.00 95.68 89 ASN A C 1
ATOM 664 O O . ASN A 1 89 ? -46.714 -18.588 -20.317 1.00 91.71 89 ASN A O 1
ATOM 669 N N . TYR A 1 90 ? -48.295 -18.052 -18.790 1.00 99.52 90 TYR A N 1
ATOM 670 C CA . TYR A 1 90 ? -49.161 -17.257 -19.671 1.00 101.20 90 TYR A CA 1
ATOM 671 C C . TYR A 1 90 ? -48.478 -16.033 -20.283 1.00 95.11 90 TYR A C 1
ATOM 672 O O . TYR A 1 90 ? -47.359 -15.645 -19.914 1.00 86.72 90 TYR A O 1
ATOM 681 N N . LEU A 1 91 ? -49.196 -15.427 -21.225 1.00 96.63 91 LEU A N 1
ATOM 682 C CA . LEU A 1 91 ? -48.820 -14.140 -21.769 1.00 92.40 91 LEU A CA 1
ATOM 683 C C . LEU A 1 91 ? -49.166 -13.037 -20.753 1.00 92.95 91 LEU A C 1
ATOM 684 O O . LEU A 1 91 ? -48.710 -13.103 -19.604 1.00 92.58 91 LEU A O 1
ATOM 689 N N . LEU A 1 92 ? -49.961 -12.054 -21.159 1.00 91.58 92 LEU A N 1
ATOM 690 C CA . LEU A 1 92 ? -50.214 -10.825 -20.384 1.00 91.64 92 LEU A CA 1
ATOM 691 C C . LEU A 1 92 ? -50.347 -9.682 -21.362 1.00 89.29 92 LEU A C 1
ATOM 692 O O . LEU A 1 92 ? -51.228 -8.827 -21.216 1.00 92.28 92 LEU A O 1
ATOM 697 N N . TYR A 1 93 ? -49.413 -9.630 -22.314 1.00 81.26 93 TYR A N 1
ATOM 698 C CA . TYR A 1 93 ? -49.545 -8.748 -23.449 1.00 73.81 93 TYR A CA 1
ATOM 699 C C . TYR A 1 93 ? -49.145 -9.458 -24.731 1.00 71.23 93 TYR A C 1
ATOM 700 O O . TYR A 1 93 ? -48.154 -10.212 -24.776 1.00 67.91 93 TYR A O 1
ATOM 709 N N . SER A 1 94 ? -49.934 -9.176 -25.771 1.00 72.34 94 SER A N 1
ATOM 710 C CA . SER A 1 94 ? -49.698 -9.634 -27.138 1.00 72.76 94 SER A CA 1
ATOM 711 C C . SER A 1 94 ? -50.278 -8.597 -28.119 1.00 74.83 94 SER A C 1
ATOM 712 O O . SER A 1 94 ? -51.471 -8.247 -28.038 1.00 80.18 94 SER A O 1
ATOM 715 N N . LYS A 1 95 ? -49.447 -8.094 -29.029 1.00 73.11 95 LYS A N 1
ATOM 716 C CA . LYS A 1 95 ? -49.898 -7.100 -30.022 1.00 75.08 95 LYS A CA 1
ATOM 717 C C . LYS A 1 95 ? -50.672 -7.790 -31.151 1.00 73.75 95 LYS A C 1
ATOM 718 O O . LYS A 1 95 ? -51.189 -8.875 -30.939 1.00 68.45 95 LYS A O 1
ATOM 724 N N . MET B 1 1 ? -25.424 -2.986 -8.053 1.00 29.94 1 MET B N 1
ATOM 725 C CA . MET B 1 1 ? -26.251 -4.072 -8.611 1.00 29.94 1 MET B CA 1
ATOM 726 C C . MET B 1 1 ? -27.398 -4.374 -7.639 1.00 30.88 1 MET B C 1
ATOM 727 O O . MET B 1 1 ? -27.317 -4.088 -6.459 1.00 30.95 1 MET B O 1
ATOM 732 N N . LYS B 1 2 ? -28.443 -4.979 -8.154 1.00 29.24 2 LYS B N 1
ATOM 733 C CA . LYS B 1 2 ? -29.549 -5.350 -7.338 1.00 31.13 2 LYS B CA 1
ATOM 734 C C . LYS B 1 2 ? -29.777 -6.815 -7.576 1.00 30.20 2 LYS B C 1
ATOM 735 O O . LYS B 1 2 ? -29.430 -7.334 -8.615 1.00 26.92 2 LYS B O 1
ATOM 741 N N . ILE B 1 3 ? -30.377 -7.444 -6.585 1.00 31.61 3 ILE B N 1
ATOM 742 C CA . ILE B 1 3 ? -30.833 -8.854 -6.665 1.00 32.31 3 ILE B CA 1
ATOM 743 C C . ILE B 1 3 ? -32.240 -8.897 -7.234 1.00 33.49 3 ILE B C 1
ATOM 744 O O . ILE B 1 3 ? -33.079 -8.122 -6.819 1.00 34.02 3 ILE B O 1
ATOM 749 N N . ALA B 1 4 ? -32.484 -9.770 -8.222 1.00 34.90 4 ALA B N 1
ATOM 750 C CA . ALA B 1 4 ? -33.763 -9.896 -8.838 1.00 38.06 4 ALA B CA 1
ATOM 751 C C . ALA B 1 4 ? -34.029 -11.353 -9.216 1.00 40.95 4 ALA B C 1
ATOM 752 O O . ALA B 1 4 ? -33.116 -12.179 -9.288 1.00 40.57 4 ALA B O 1
ATOM 754 N N . ARG B 1 5 ? -35.307 -11.641 -9.418 1.00 42.21 5 ARG B N 1
ATOM 755 C CA . ARG B 1 5 ? -35.763 -12.936 -9.894 1.00 46.71 5 ARG B CA 1
ATOM 756 C C . ARG B 1 5 ? -36.273 -12.851 -11.324 1.00 44.29 5 ARG B C 1
ATOM 757 O O . ARG B 1 5 ? -37.083 -11.973 -11.640 1.00 44.25 5 ARG B O 1
ATOM 765 N N . VAL B 1 6 ? -35.860 -13.801 -12.161 1.00 44.00 6 VAL B N 1
ATOM 766 C CA . VAL B 1 6 ? -36.364 -13.915 -13.523 1.00 43.67 6 VAL B CA 1
ATOM 767 C C . VAL B 1 6 ? -37.812 -14.388 -13.524 1.00 48.82 6 VAL B C 1
ATOM 768 O O . VAL B 1 6 ? -38.160 -15.497 -13.050 1.00 48.05 6 VAL B O 1
ATOM 772 N N . CYS B 1 7 ? -38.697 -13.564 -14.036 1.00 50.68 7 CYS B N 1
ATOM 773 C CA . CYS B 1 7 ? -40.107 -13.970 -14.010 1.00 55.36 7 CYS B CA 1
ATOM 774 C C . CYS B 1 7 ? -40.840 -13.782 -15.332 1.00 57.43 7 CYS B C 1
ATOM 775 O O . CYS B 1 7 ? -42.034 -14.063 -15.390 1.00 57.70 7 CYS B O 1
ATOM 778 N N . GLY B 1 8 ? -40.140 -13.382 -16.403 1.00 54.66 8 GLY B N 1
ATOM 779 C CA . GLY B 1 8 ? -40.769 -13.322 -17.736 1.00 54.26 8 GLY B CA 1
ATOM 780 C C . GLY B 1 8 ? -39.828 -13.100 -18.908 1.00 50.31 8 GLY B C 1
ATOM 781 O O . GLY B 1 8 ? -38.586 -13.159 -18.753 1.00 43.94 8 GLY B O 1
ATOM 782 N N . THR B 1 9 ? -40.420 -12.841 -20.078 1.00 48.22 9 THR B N 1
ATOM 783 C CA . THR B 1 9 ? -39.660 -12.462 -21.259 1.00 46.80 9 THR B CA 1
ATOM 784 C C . THR B 1 9 ? -40.417 -11.442 -22.052 1.00 47.52 9 THR B C 1
ATOM 785 O O . THR B 1 9 ? -41.605 -11.247 -21.866 1.00 47.07 9 THR B O 1
ATOM 789 N N . VAL B 1 10 ? -39.683 -10.750 -22.907 1.00 46.36 10 VAL B N 1
ATOM 790 C CA . VAL B 1 10 ? -40.259 -9.784 -23.838 1.00 46.10 10 VAL B CA 1
ATOM 791 C C . VAL B 1 10 ? -39.669 -10.054 -25.198 1.00 42.80 10 VAL B C 1
ATOM 792 O O . VAL B 1 10 ? -38.472 -10.358 -25.327 1.00 44.25 10 VAL B O 1
ATOM 796 N N . THR B 1 11 ? -40.498 -9.934 -26.210 1.00 43.62 11 THR B N 1
ATOM 797 C CA . THR B 1 11 ? -40.061 -10.091 -27.581 1.00 44.62 11 THR B CA 1
ATOM 798 C C . THR B 1 11 ? -40.560 -8.893 -28.388 1.00 44.48 11 THR B C 1
ATOM 799 O O . THR B 1 11 ? -41.539 -8.228 -28.042 1.00 44.00 11 THR B O 1
ATOM 803 N N . SER B 1 12 ? -39.854 -8.627 -29.467 1.00 44.92 12 SER B N 1
ATOM 804 C CA . SER B 1 12 ? -40.122 -7.473 -30.285 1.00 44.13 12 SER B CA 1
ATOM 805 C C . SER B 1 12 ? -39.543 -7.682 -31.662 1.00 44.72 12 SER B C 1
ATOM 806 O O . SER B 1 12 ? -38.379 -8.055 -31.803 1.00 45.20 12 SER B O 1
ATOM 809 N N . THR B 1 13 ? -40.319 -7.380 -32.674 1.00 46.22 13 THR B N 1
ATOM 810 C CA . THR B 1 13 ? -39.832 -7.436 -34.046 1.00 49.28 13 THR B CA 1
ATOM 811 C C . THR B 1 13 ? -39.479 -6.033 -34.596 1.00 48.68 13 THR B C 1
ATOM 812 O O . THR B 1 13 ? -38.591 -5.973 -35.395 1.00 52.74 13 THR B O 1
ATOM 816 N N . GLN B 1 14 ? -40.140 -4.949 -34.160 1.00 46.07 14 GLN B N 1
ATOM 817 C CA . GLN B 1 14 ? -39.806 -3.565 -34.562 1.00 45.69 14 GLN B CA 1
ATOM 818 C C . GLN B 1 14 ? -39.005 -2.927 -33.467 1.00 43.09 14 GLN B C 1
ATOM 819 O O . GLN B 1 14 ? -39.515 -2.632 -32.388 1.00 42.08 14 GLN B O 1
ATOM 825 N N . LYS B 1 15 ? -37.716 -2.787 -33.715 1.00 41.75 15 LYS B N 1
ATOM 826 C CA . LYS B 1 15 ? -36.796 -2.322 -32.690 1.00 38.56 15 LYS B CA 1
ATOM 827 C C . LYS B 1 15 ? -35.521 -1.730 -33.288 1.00 35.86 15 LYS B C 1
ATOM 828 O O . LYS B 1 15 ? -35.256 -1.852 -34.475 1.00 36.78 15 LYS B O 1
ATOM 834 N N . GLU B 1 16 ? -34.703 -1.138 -32.446 1.00 33.50 16 GLU B N 1
ATOM 835 C CA . GLU B 1 16 ? -33.439 -0.611 -32.936 1.00 34.52 16 GLU B CA 1
ATOM 836 C C . GLU B 1 16 ? -32.599 -1.758 -33.561 1.00 35.64 16 GLU B C 1
ATOM 837 O O . GLU B 1 16 ? -32.523 -2.863 -33.018 1.00 33.07 16 GLU B O 1
ATOM 843 N N . ASP B 1 17 ? -31.987 -1.456 -34.689 1.00 37.15 17 ASP B N 1
ATOM 844 C CA . ASP B 1 17 ? -31.323 -2.440 -35.518 1.00 41.26 17 ASP B CA 1
ATOM 845 C C . ASP B 1 17 ? -30.168 -3.111 -34.798 1.00 39.46 17 ASP B C 1
ATOM 846 O O . ASP B 1 17 ? -29.911 -4.302 -34.994 1.00 39.98 17 ASP B O 1
ATOM 851 N N . THR B 1 18 ? -29.534 -2.383 -33.895 1.00 36.35 18 THR B N 1
ATOM 852 C CA . THR B 1 18 ? -28.498 -2.922 -33.018 1.00 35.72 18 THR B CA 1
ATOM 853 C C . THR B 1 18 ? -28.989 -3.910 -32.001 1.00 34.98 18 THR B C 1
ATOM 854 O O . THR B 1 18 ? -28.192 -4.540 -31.338 1.00 34.95 18 THR B O 1
ATOM 858 N N . LEU B 1 19 ? -30.293 -4.068 -31.825 1.00 36.63 19 LEU B N 1
ATOM 859 C CA . LEU B 1 19 ? -30.771 -4.974 -30.815 1.00 37.39 19 LEU B CA 1
ATOM 860 C C . LEU B 1 19 ? -31.063 -6.402 -31.316 1.00 40.32 19 LEU B C 1
ATOM 861 O O . LEU B 1 19 ? -31.542 -7.259 -30.563 1.00 39.60 19 LEU B O 1
ATOM 866 N N . THR B 1 20 ? -30.771 -6.668 -32.562 1.00 42.04 20 THR B N 1
ATOM 867 C CA . THR B 1 20 ? -30.984 -7.979 -33.086 1.00 44.42 20 THR B CA 1
ATOM 868 C C . THR B 1 20 ? -30.352 -9.087 -32.240 1.00 46.31 20 THR B C 1
ATOM 869 O O . THR B 1 20 ? -29.182 -9.045 -31.936 1.00 44.10 20 THR B O 1
ATOM 873 N N . GLY B 1 21 ? -31.132 -10.115 -31.889 1.00 47.27 21 GLY B N 1
ATOM 874 C CA . GLY B 1 21 ? -30.594 -11.275 -31.169 1.00 47.09 21 GLY B CA 1
ATOM 875 C C . GLY B 1 21 ? -30.430 -11.040 -29.677 1.00 45.01 21 GLY B C 1
ATOM 876 O O . GLY B 1 21 ? -30.096 -11.926 -28.958 1.00 44.00 21 GLY B O 1
ATOM 877 N N . VAL B 1 22 ? -30.702 -9.841 -29.194 1.00 43.80 22 VAL B N 1
ATOM 878 C CA . VAL B 1 22 ? -30.706 -9.620 -27.772 1.00 41.61 22 VAL B CA 1
ATOM 879 C C . VAL B 1 22 ? -31.971 -10.196 -27.123 1.00 42.61 22 VAL B C 1
ATOM 880 O O . VAL B 1 22 ? -33.087 -9.931 -27.550 1.00 41.82 22 VAL B O 1
ATOM 884 N N . LYS B 1 23 ? -31.748 -11.000 -26.096 1.00 43.70 23 LYS B N 1
ATOM 885 C CA . LYS B 1 23 ? -32.798 -11.640 -25.350 1.00 46.28 23 LYS B CA 1
ATOM 886 C C . LYS B 1 23 ? -33.200 -10.745 -24.189 1.00 42.75 23 LYS B C 1
ATOM 887 O O . LYS B 1 23 ? -32.341 -10.233 -23.467 1.00 40.00 23 LYS B O 1
ATOM 893 N N . PHE B 1 24 ? -34.486 -10.517 -24.027 1.00 40.69 24 PHE B N 1
ATOM 894 C CA . PHE B 1 24 ? -35.006 -9.695 -22.931 1.00 39.68 24 PHE B CA 1
ATOM 895 C C . PHE B 1 24 ? -35.735 -10.514 -21.846 1.00 40.30 24 PHE B C 1
ATOM 896 O O . PHE B 1 24 ? -36.725 -11.244 -22.132 1.00 40.67 24 PHE B O 1
ATOM 904 N N . LEU B 1 25 ? -35.281 -10.392 -20.599 1.00 37.25 25 LEU B N 1
ATOM 905 C CA . LEU B 1 25 ? -35.987 -11.013 -19.485 1.00 38.12 25 LEU B CA 1
ATOM 906 C C . LEU B 1 25 ? -36.716 -9.946 -18.689 1.00 37.41 25 LEU B C 1
ATOM 907 O O . LEU B 1 25 ? -36.239 -8.796 -18.569 1.00 35.04 25 LEU B O 1
ATOM 912 N N . VAL B 1 26 ? -37.882 -10.318 -18.173 1.00 38.26 26 VAL B N 1
ATOM 913 C CA . VAL B 1 26 ? -38.564 -9.529 -17.151 1.00 38.87 26 VAL B CA 1
ATOM 914 C C . VAL B 1 26 ? -38.041 -9.990 -15.813 1.00 38.37 26 VAL B C 1
ATOM 915 O O . VAL B 1 26 ? -38.022 -11.181 -15.530 1.00 37.36 26 VAL B O 1
ATOM 919 N N . LEU B 1 27 ? -37.610 -9.038 -14.990 1.00 38.13 27 LEU B N 1
ATOM 920 C CA . LEU B 1 27 ? -37.057 -9.310 -13.701 1.00 37.35 27 LEU B CA 1
ATOM 921 C C . LEU B 1 27 ? -37.863 -8.613 -12.621 1.00 38.99 27 LEU B C 1
ATOM 922 O O . LEU B 1 27 ? -38.392 -7.551 -12.809 1.00 38.52 27 LEU B O 1
ATOM 927 N N . GLN B 1 28 ? -37.972 -9.272 -11.478 1.00 42.26 28 GLN B N 1
ATOM 928 C CA . GLN B 1 28 ? -38.602 -8.708 -10.324 1.00 44.09 28 GLN B CA 1
ATOM 929 C C . GLN B 1 28 ? -37.568 -8.539 -9.225 1.00 42.88 28 GLN B C 1
ATOM 930 O O . GLN B 1 28 ? -36.857 -9.490 -8.861 1.00 43.80 28 GLN B O 1
ATOM 936 N N . TYR B 1 29 ? -37.512 -7.332 -8.692 1.00 43.02 29 TYR B N 1
ATOM 937 C CA . TYR B 1 29 ? -36.482 -6.946 -7.745 1.00 42.53 29 TYR B CA 1
ATOM 938 C C . TYR B 1 29 ? -36.834 -7.448 -6.333 1.00 43.58 29 TYR B C 1
ATOM 939 O O . TYR B 1 29 ? -37.998 -7.401 -5.904 1.00 42.99 29 TYR B O 1
ATOM 948 N N . LEU B 1 30 ? -35.808 -7.920 -5.636 1.00 43.43 30 LEU B N 1
ATOM 949 C CA . LEU B 1 30 ? -35.874 -8.285 -4.222 1.00 48.99 30 LEU B CA 1
ATOM 950 C C . LEU B 1 30 ? -35.986 -7.059 -3.334 1.00 52.18 30 LEU B C 1
ATOM 951 O O . LEU B 1 30 ? -35.231 -6.108 -3.493 1.00 53.30 30 LEU B O 1
ATOM 956 N N . GLY B 1 31 ? -36.937 -7.095 -2.408 1.00 55.86 31 GLY B N 1
ATOM 957 C CA . GLY B 1 31 ? -36.987 -6.145 -1.301 1.00 60.91 31 GLY B CA 1
ATOM 958 C C . GLY B 1 31 ? -36.177 -6.624 -0.089 1.00 64.73 31 GLY B C 1
ATOM 959 O O . GLY B 1 31 ? -35.068 -7.152 -0.222 1.00 61.53 31 GLY B O 1
ATOM 960 N N . GLU B 1 32 ? -36.709 -6.412 1.109 1.00 71.62 32 GLU B N 1
ATOM 961 C CA . GLU B 1 32 ? -35.967 -6.771 2.319 1.00 76.80 32 GLU B CA 1
ATOM 962 C C . GLU B 1 32 ? -36.818 -7.801 3.036 1.00 78.62 32 GLU B C 1
ATOM 963 O O . GLU B 1 32 ? -37.962 -8.078 2.636 1.00 76.23 32 GLU B O 1
ATOM 969 N N . ASP B 1 33 ? -36.223 -8.414 4.048 1.00 80.05 33 ASP B N 1
ATOM 970 C CA . ASP B 1 33 ? -36.424 -9.832 4.267 1.00 83.79 33 ASP B CA 1
ATOM 971 C C . ASP B 1 33 ? -36.016 -10.450 2.911 1.00 83.15 33 ASP B C 1
ATOM 972 O O . ASP B 1 33 ? -35.311 -9.805 2.096 1.00 80.57 33 ASP B O 1
ATOM 977 N N . GLY B 1 34 ? -36.440 -11.683 2.653 1.00 80.82 34 GLY B N 1
ATOM 978 C CA . GLY B 1 34 ? -36.262 -12.273 1.332 1.00 76.07 34 GLY B CA 1
ATOM 979 C C . GLY B 1 34 ? -37.526 -12.140 0.501 1.00 73.44 34 GLY B C 1
ATOM 980 O O . GLY B 1 34 ? -37.864 -13.066 -0.223 1.00 73.21 34 GLY B O 1
ATOM 981 N N . GLU B 1 35 ? -38.223 -11.002 0.604 1.00 70.19 35 GLU B N 1
ATOM 982 C CA . GLU B 1 35 ? -39.509 -10.814 -0.075 1.00 69.47 35 GLU B CA 1
ATOM 983 C C . GLU B 1 35 ? -39.348 -9.935 -1.299 1.00 66.08 35 GLU B C 1
ATOM 984 O O . GLU B 1 35 ? -38.562 -8.981 -1.288 1.00 62.34 35 GLU B O 1
ATOM 990 N N . PHE B 1 36 ? -40.061 -10.276 -2.367 1.00 60.43 36 PHE B N 1
ATOM 991 C CA . PHE B 1 36 ? -39.932 -9.556 -3.605 1.00 57.90 36 PHE B CA 1
ATOM 992 C C . PHE B 1 36 ? -40.845 -8.340 -3.684 1.00 57.96 36 PHE B C 1
ATOM 993 O O . PHE B 1 36 ? -41.806 -8.260 -2.962 1.00 59.70 36 PHE B O 1
ATOM 1001 N N . LEU B 1 37 ? -40.476 -7.378 -4.532 1.00 56.01 37 LEU B N 1
ATOM 1002 C CA . LEU B 1 37 ? -41.158 -6.101 -4.673 1.00 58.27 37 LEU B CA 1
ATOM 1003 C C . LEU B 1 37 ? -41.996 -6.153 -5.947 1.00 58.92 37 LEU B C 1
ATOM 1004 O O . LEU B 1 37 ? -41.656 -6.886 -6.869 1.00 56.20 37 LEU B O 1
ATOM 1009 N N . PRO B 1 38 ? -43.044 -5.331 -6.037 1.00 60.95 38 PRO B N 1
ATOM 1010 C CA . PRO B 1 38 ? -43.821 -5.193 -7.255 1.00 63.43 38 PRO B CA 1
ATOM 1011 C C . PRO B 1 38 ? -43.147 -4.125 -8.090 1.00 62.87 38 PRO B C 1
ATOM 1012 O O . PRO B 1 38 ? -43.707 -3.076 -8.371 1.00 66.52 38 PRO B O 1
ATOM 1016 N N . ASP B 1 39 ? -41.915 -4.408 -8.444 1.00 60.72 39 ASP B N 1
ATOM 1017 C CA . ASP B 1 39 ? -41.096 -3.507 -9.194 1.00 58.80 39 ASP B CA 1
ATOM 1018 C C . ASP B 1 39 ? -40.244 -4.450 -10.031 1.00 55.58 39 ASP B C 1
ATOM 1019 O O . ASP B 1 39 ? -39.629 -5.401 -9.520 1.00 52.21 39 ASP B O 1
ATOM 1024 N N . TYR B 1 40 ? -40.265 -4.187 -11.330 1.00 54.40 40 TYR B N 1
ATOM 1025 C CA . TYR B 1 40 ? -39.726 -5.072 -12.344 1.00 52.16 40 TYR B CA 1
ATOM 1026 C C . TYR B 1 40 ? -38.696 -4.270 -13.192 1.00 49.39 40 TYR B C 1
ATOM 1027 O O . TYR B 1 40 ? -38.701 -3.029 -13.237 1.00 49.64 40 TYR B O 1
ATOM 1036 N N . GLU B 1 41 ? -37.842 -4.985 -13.898 1.00 44.10 41 GLU B N 1
ATOM 1037 C CA . GLU B 1 41 ? -36.987 -4.390 -14.899 1.00 40.26 41 GLU B CA 1
ATOM 1038 C C . GLU B 1 41 ? -37.021 -5.373 -16.070 1.00 38.52 41 GLU B C 1
ATOM 1039 O O . GLU B 1 41 ? -37.143 -6.587 -15.875 1.00 39.35 41 GLU B O 1
ATOM 1045 N N . VAL B 1 42 ? -36.927 -4.846 -17.275 1.00 36.44 42 VAL B N 1
ATOM 1046 C CA . VAL B 1 42 ? -36.591 -5.623 -18.436 1.00 35.46 42 VAL B CA 1
ATOM 1047 C C . VAL B 1 42 ? -35.080 -5.452 -18.731 1.00 34.79 42 VAL B C 1
ATOM 1048 O O . VAL B 1 42 ? -34.541 -4.316 -18.896 1.00 34.21 42 VAL B O 1
ATOM 1052 N N . ALA B 1 43 ? -34.408 -6.591 -18.841 1.00 34.24 43 ALA B N 1
ATOM 1053 C CA . ALA B 1 43 ? -32.964 -6.620 -18.953 1.00 33.68 43 ALA B CA 1
ATOM 1054 C C . ALA B 1 43 ? -32.505 -7.517 -20.089 1.00 35.49 43 ALA B C 1
ATOM 1055 O O . ALA B 1 43 ? -33.139 -8.553 -20.419 1.00 35.20 43 ALA B O 1
ATOM 1057 N N . ALA B 1 44 ? -31.396 -7.109 -20.695 1.00 35.09 44 ALA B N 1
ATOM 1058 C CA . ALA B 1 44 ? -30.698 -7.978 -21.616 1.00 36.02 44 ALA B CA 1
ATOM 1059 C C . ALA B 1 44 ? -30.151 -9.143 -20.826 1.00 34.97 44 ALA B C 1
ATOM 1060 O O . ALA B 1 44 ? -29.697 -8.977 -19.710 1.00 34.66 44 ALA B O 1
ATOM 1062 N N . ASP B 1 45 ? -30.174 -10.318 -21.418 1.00 38.86 45 ASP B N 1
ATOM 1063 C CA . ASP B 1 45 ? -29.542 -11.509 -20.786 1.00 39.51 45 ASP B CA 1
ATOM 1064 C C . ASP B 1 45 ? -28.616 -12.155 -21.764 1.00 39.57 45 ASP B C 1
ATOM 1065 O O . ASP B 1 45 ? -29.028 -12.609 -22.836 1.00 40.57 45 ASP B O 1
ATOM 1070 N N . THR B 1 46 ? -27.355 -12.194 -21.397 1.00 39.23 46 THR B N 1
ATOM 1071 C CA . THR B 1 46 ? -26.364 -12.923 -22.150 1.00 41.19 46 THR B CA 1
ATOM 1072 C C . THR B 1 46 ? -25.820 -14.051 -21.333 1.00 44.21 46 THR B C 1
ATOM 1073 O O . THR B 1 46 ? -24.920 -14.739 -21.753 1.00 47.58 46 THR B O 1
ATOM 1077 N N . VAL B 1 47 ? -26.296 -14.221 -20.114 1.00 46.01 47 VAL B N 1
ATOM 1078 C CA . VAL B 1 47 ? -25.711 -15.224 -19.235 1.00 45.11 47 VAL B CA 1
ATOM 1079 C C . VAL B 1 47 ? -26.504 -16.522 -19.391 1.00 46.62 47 VAL B C 1
ATOM 1080 O O . VAL B 1 47 ? -25.956 -17.582 -19.276 1.00 46.26 47 VAL B O 1
ATOM 1084 N N . GLY B 1 48 ? -27.800 -16.400 -19.678 1.00 46.06 48 GLY B N 1
ATOM 1085 C CA . GLY B 1 48 ? -28.675 -17.536 -19.970 1.00 47.67 48 GLY B CA 1
ATOM 1086 C C . GLY B 1 48 ? -29.412 -17.940 -18.710 1.00 47.19 48 GLY B C 1
ATOM 1087 O O . GLY B 1 48 ? -29.396 -19.085 -18.346 1.00 48.61 48 GLY B O 1
ATOM 1088 N N . ALA B 1 49 ? -30.027 -16.979 -18.033 1.00 44.21 49 ALA B N 1
ATOM 1089 C CA . ALA B 1 49 ? -30.838 -17.231 -16.858 1.00 45.37 49 ALA B CA 1
ATOM 1090 C C . ALA B 1 49 ? -32.255 -17.676 -17.236 1.00 46.22 49 ALA B C 1
ATOM 1091 O O . ALA B 1 49 ? -32.789 -17.199 -18.209 1.00 46.10 49 ALA B O 1
ATOM 1093 N N . GLY B 1 50 ? -32.863 -18.521 -16.420 1.00 49.73 50 GLY B N 1
ATOM 1094 C CA . GLY B 1 50 ? -34.231 -19.059 -16.667 1.00 51.08 50 GLY B CA 1
ATOM 1095 C C . GLY B 1 50 ? -35.214 -18.627 -15.594 1.00 52.47 50 GLY B C 1
ATOM 1096 O O . GLY B 1 50 ? -34.811 -18.063 -14.575 1.00 52.18 50 GLY B O 1
ATOM 1097 N N . GLN B 1 51 ? -36.507 -18.890 -15.804 1.00 53.53 51 GLN B N 1
ATOM 1098 C CA . GLN B 1 51 ? -37.533 -18.598 -14.781 1.00 55.15 51 GLN B CA 1
ATOM 1099 C C . GLN B 1 51 ? -37.128 -18.942 -13.361 1.00 53.94 51 GLN B C 1
ATOM 1100 O O . GLN B 1 51 ? -36.613 -20.044 -13.105 1.00 57.15 51 GLN B O 1
ATOM 1106 N N . ASP B 1 52 ? -37.443 -18.043 -12.434 1.00 51.54 52 ASP B N 1
ATOM 1107 C CA . ASP B 1 52 ? -37.226 -18.243 -11.010 1.00 51.88 52 ASP B CA 1
ATOM 1108 C C . ASP B 1 52 ? -35.779 -18.217 -10.539 1.00 50.36 52 ASP B C 1
ATOM 1109 O O . ASP B 1 52 ? -35.542 -18.174 -9.329 1.00 50.85 52 ASP B O 1
ATOM 1114 N N . GLU B 1 53 ? -34.801 -18.280 -11.442 1.00 49.45 53 GLU B N 1
ATOM 1115 C CA . GLU B 1 53 ? -33.415 -18.149 -11.026 1.00 48.26 53 GLU B CA 1
ATOM 1116 C C . GLU B 1 53 ? -33.225 -16.738 -10.496 1.00 44.07 53 GLU B C 1
ATOM 1117 O O . GLU B 1 53 ? -33.888 -15.821 -10.944 1.00 41.48 53 GLU B O 1
ATOM 1123 N N . TRP B 1 54 ? -32.352 -16.602 -9.496 1.00 42.06 54 TRP B N 1
ATOM 1124 C CA . TRP B 1 54 ? -31.963 -15.306 -8.968 1.00 40.13 54 TRP B CA 1
ATOM 1125 C C . TRP B 1 54 ? -30.726 -14.804 -9.704 1.00 37.44 54 TRP B C 1
ATOM 1126 O O . TRP B 1 54 ? -29.798 -15.571 -10.003 1.00 37.44 54 TRP B O 1
ATOM 1137 N N . VAL B 1 55 ? -30.695 -13.498 -9.935 1.00 35.66 55 VAL B N 1
ATOM 1138 C CA . VAL B 1 55 ? -29.652 -12.841 -10.707 1.00 33.97 55 VAL B CA 1
ATOM 1139 C C . VAL B 1 55 ? -29.225 -11.513 -10.116 1.00 32.72 55 VAL B C 1
ATOM 1140 O O . VAL B 1 55 ? -29.935 -10.909 -9.321 1.00 34.43 55 VAL B O 1
ATOM 1144 N N . LEU B 1 56 ? -28.026 -11.078 -10.471 1.00 31.83 56 LEU B N 1
ATOM 1145 C CA . LEU B 1 56 ? -27.595 -9.702 -10.271 1.00 30.43 56 LEU B CA 1
ATOM 1146 C C . LEU B 1 56 ? -27.902 -8.958 -11.534 1.00 30.94 56 LEU B C 1
ATOM 1147 O O . LEU B 1 56 ? -27.590 -9.452 -12.655 1.00 31.35 56 LEU B O 1
ATOM 1152 N N . VAL B 1 57 ? -28.513 -7.764 -11.368 1.00 29.52 57 VAL B N 1
ATOM 1153 C CA . VAL B 1 57 ? -28.799 -6.884 -12.491 1.00 29.15 57 VAL B CA 1
ATOM 1154 C C . VAL B 1 57 ? -27.938 -5.582 -12.356 1.00 27.94 57 VAL B C 1
ATOM 1155 O O . VAL B 1 57 ? -27.893 -4.973 -11.302 1.00 29.01 57 VAL B O 1
ATOM 1159 N N . SER B 1 58 ? -27.319 -5.166 -13.444 1.00 28.23 58 SER B N 1
ATOM 1160 C CA . SER B 1 58 ? -26.619 -3.892 -13.520 1.00 29.09 58 SER B CA 1
ATOM 1161 C C . SER B 1 58 ? -27.377 -3.014 -14.463 1.00 29.40 58 SER B C 1
ATOM 1162 O O . SER B 1 58 ? -27.857 -3.489 -15.516 1.00 30.69 58 SER B O 1
ATOM 1165 N N . ARG B 1 59 ? -27.411 -1.733 -14.125 1.00 28.61 59 ARG B N 1
ATOM 1166 C CA . ARG B 1 59 ? -28.166 -0.719 -14.837 1.00 28.56 59 ARG B CA 1
ATOM 1167 C C . ARG B 1 59 ? -27.267 0.451 -15.257 1.00 28.00 59 ARG B C 1
ATOM 1168 O O . ARG B 1 59 ? -26.170 0.593 -14.750 1.00 25.17 59 ARG B O 1
ATOM 1176 N N . GLY B 1 60 ? -27.742 1.245 -16.212 1.00 26.39 60 GLY B N 1
ATOM 1177 C CA . GLY B 1 60 ? -26.940 2.298 -16.869 1.00 24.32 60 GLY B CA 1
ATOM 1178 C C . GLY B 1 60 ? -25.967 1.720 -17.889 1.00 25.58 60 GLY B C 1
ATOM 1179 O O . GLY B 1 60 ? -26.137 0.590 -18.401 1.00 25.23 60 GLY B O 1
ATOM 1180 N N . SER B 1 61 ? -24.883 2.457 -18.115 1.00 25.20 61 SER B N 1
ATOM 1181 C CA . SER B 1 61 ? -23.927 2.120 -19.155 1.00 25.02 61 SER B CA 1
ATOM 1182 C C . SER B 1 61 ? -23.187 0.797 -18.888 1.00 25.19 61 SER B C 1
ATOM 1183 O O . SER B 1 61 ? -22.545 0.244 -19.778 1.00 25.70 61 SER B O 1
ATOM 1186 N N . ALA B 1 62 ? -23.258 0.327 -17.671 1.00 25.23 62 ALA B N 1
ATOM 1187 C CA . ALA B 1 62 ? -22.714 -0.949 -17.344 1.00 26.73 62 ALA B CA 1
ATOM 1188 C C . ALA B 1 62 ? -23.279 -2.030 -18.214 1.00 26.57 62 ALA B C 1
ATOM 1189 O O . ALA B 1 62 ? -22.597 -3.005 -18.473 1.00 28.72 62 ALA B O 1
ATOM 1191 N N . ALA B 1 63 ? -24.532 -1.884 -18.607 1.00 25.82 63 ALA B N 1
ATOM 1192 C CA . ALA B 1 63 ? -25.192 -2.840 -19.431 1.00 27.93 63 ALA B CA 1
ATOM 1193 C C . ALA B 1 63 ? -24.530 -2.976 -20.818 1.00 27.49 63 ALA B C 1
ATOM 1194 O O . ALA B 1 63 ? -24.538 -4.052 -21.409 1.00 28.10 63 ALA B O 1
ATOM 1196 N N . ARG B 1 64 ? -23.930 -1.901 -21.305 1.00 27.31 64 ARG B N 1
ATOM 1197 C CA . ARG B 1 64 ? -23.255 -1.967 -22.579 1.00 27.86 64 ARG B CA 1
ATOM 1198 C C . ARG B 1 64 ? -21.957 -2.737 -22.480 1.00 27.54 64 ARG B C 1
ATOM 1199 O O . ARG B 1 64 ? -21.302 -2.930 -23.514 1.00 27.98 64 ARG B O 1
ATOM 1207 N N . HIS B 1 65 ? -21.580 -3.164 -21.273 1.00 26.26 65 HIS B N 1
ATOM 1208 C CA . HIS B 1 65 ? -20.305 -3.865 -21.109 1.00 27.00 65 HIS B CA 1
ATOM 1209 C C . HIS B 1 65 ? -20.432 -5.401 -20.913 1.00 27.20 65 HIS B C 1
ATOM 1210 O O . HIS B 1 65 ? -19.407 -6.106 -20.668 1.00 29.22 65 HIS B O 1
ATOM 1217 N N . ILE B 1 66 ? -21.619 -5.896 -21.122 1.00 27.86 66 ILE B N 1
ATOM 1218 C CA . ILE B 1 66 ? -21.815 -7.346 -21.364 1.00 30.33 66 ILE B CA 1
ATOM 1219 C C . ILE B 1 66 ? -21.200 -7.751 -22.688 1.00 30.58 66 ILE B C 1
ATOM 1220 O O . ILE B 1 66 ? -20.837 -6.909 -23.524 1.00 30.24 66 ILE B O 1
ATOM 1225 N N . ILE B 1 67 ? -21.052 -9.060 -22.868 1.00 32.42 67 ILE B N 1
ATOM 1226 C CA . ILE B 1 67 ? -20.468 -9.594 -24.071 1.00 33.83 67 ILE B CA 1
ATOM 1227 C C . ILE B 1 67 ? -21.296 -9.102 -25.234 1.00 34.65 67 ILE B C 1
ATOM 1228 O O . ILE B 1 67 ? -22.516 -9.079 -25.166 1.00 33.64 67 ILE B O 1
ATOM 1233 N N . ASN B 1 68 ? -20.604 -8.689 -26.286 1.00 37.42 68 ASN B N 1
ATOM 1234 C CA . ASN B 1 68 ? -21.183 -8.021 -27.469 1.00 42.11 68 ASN B CA 1
ATOM 1235 C C . ASN B 1 68 ? -22.118 -6.794 -27.246 1.00 38.50 68 ASN B C 1
ATOM 1236 O O . ASN B 1 68 ? -22.912 -6.437 -28.108 1.00 37.25 68 ASN B O 1
ATOM 1241 N N . GLY B 1 69 ? -21.998 -6.139 -26.100 1.00 34.91 69 GLY B N 1
ATOM 1242 C CA . GLY B 1 69 ? -22.968 -5.146 -25.681 1.00 33.14 69 GLY B CA 1
ATOM 1243 C C . GLY B 1 69 ? -22.628 -3.774 -26.199 1.00 32.84 69 GLY B C 1
ATOM 1244 O O . GLY B 1 69 ? -23.427 -2.856 -26.051 1.00 30.77 69 GLY B O 1
ATOM 1245 N N . THR B 1 70 ? -21.447 -3.631 -26.807 1.00 34.50 70 THR B N 1
ATOM 1246 C CA . THR B 1 70 ? -20.954 -2.331 -27.221 1.00 36.04 70 THR B CA 1
ATOM 1247 C C . THR B 1 70 ? -21.930 -1.624 -28.111 1.00 37.18 70 THR B C 1
ATOM 1248 O O . THR B 1 70 ? -22.419 -2.196 -29.066 1.00 36.91 70 THR B O 1
ATOM 1252 N N . ASP B 1 71 ? -22.221 -0.379 -27.810 1.00 36.12 71 ASP B N 1
ATOM 1253 C CA . ASP B 1 71 ? -23.100 0.380 -28.674 1.00 37.36 71 ASP B CA 1
ATOM 1254 C C . ASP B 1 71 ? -24.556 -0.097 -28.805 1.00 35.13 71 ASP B C 1
ATOM 1255 O O . ASP B 1 71 ? -25.288 0.381 -29.649 1.00 37.54 71 ASP B O 1
ATOM 1260 N N . LYS B 1 72 ? -25.010 -1.017 -27.967 1.00 33.30 72 LYS B N 1
ATOM 1261 C CA . LYS B 1 72 ? -26.426 -1.396 -27.942 1.00 31.31 72 LYS B CA 1
ATOM 1262 C C . LYS B 1 72 ? -27.156 -0.445 -26.957 1.00 30.42 72 LYS B C 1
ATOM 1263 O O . LYS B 1 72 ? -26.657 -0.207 -25.845 1.00 28.41 72 LYS B O 1
ATOM 1269 N N . PRO B 1 73 ? -28.325 0.121 -27.356 1.00 31.26 73 PRO B N 1
ATOM 1270 C CA . PRO B 1 73 ? -29.074 1.049 -26.479 1.00 29.46 73 PRO B CA 1
ATOM 1271 C C . PRO B 1 73 ? -29.844 0.322 -25.386 1.00 28.48 73 PRO B C 1
ATOM 1272 O O . PRO B 1 73 ? -31.059 0.359 -25.330 1.00 29.34 73 PRO B O 1
ATOM 1276 N N . ILE B 1 74 ? -29.108 -0.333 -24.498 1.00 29.44 74 ILE B N 1
ATOM 1277 C CA . ILE B 1 74 ? -29.641 -0.992 -23.358 1.00 27.45 74 ILE B CA 1
ATOM 1278 C C . ILE B 1 74 ? -29.158 -0.391 -22.078 1.00 26.94 74 ILE B C 1
ATOM 1279 O O . ILE B 1 74 ? -27.965 0.006 -21.991 1.00 26.53 74 ILE B O 1
ATOM 1284 N N . ASP B 1 75 ? -30.041 -0.353 -21.078 1.00 26.82 75 ASP B N 1
ATOM 1285 C CA . ASP B 1 75 ? -29.704 0.197 -19.739 1.00 26.40 75 ASP B CA 1
ATOM 1286 C C . ASP B 1 75 ? -29.847 -0.774 -18.569 1.00 27.77 75 ASP B C 1
ATOM 1287 O O . ASP B 1 75 ? -29.773 -0.358 -17.417 1.00 27.43 75 ASP B O 1
ATOM 1292 N N . ALA B 1 76 ? -29.955 -2.079 -18.865 1.00 27.40 76 ALA B N 1
ATOM 1293 C CA . ALA B 1 76 ? -30.134 -3.102 -17.851 1.00 28.28 76 ALA B CA 1
ATOM 1294 C C . ALA B 1 76 ? -29.736 -4.469 -18.390 1.00 28.36 76 ALA B C 1
ATOM 1295 O O . ALA B 1 76 ? -30.035 -4.785 -19.524 1.00 28.05 76 ALA B O 1
ATOM 1297 N N . ALA B 1 77 ? -28.988 -5.221 -17.588 1.00 29.28 77 ALA B N 1
ATOM 1298 C CA . ALA B 1 77 ? -28.441 -6.529 -17.977 1.00 29.29 77 ALA B CA 1
ATOM 1299 C C . ALA B 1 77 ? -28.240 -7.419 -16.790 1.00 31.15 77 ALA B C 1
ATOM 1300 O O . ALA B 1 77 ? -27.810 -7.001 -15.719 1.00 29.71 77 ALA B O 1
ATOM 1302 N N . VAL B 1 78 ? -28.608 -8.687 -16.999 1.00 31.45 78 VAL B N 1
ATOM 1303 C CA . VAL B 1 78 ? -28.254 -9.731 -16.089 1.00 31.23 78 VAL B CA 1
ATOM 1304 C C . VAL B 1 78 ? -26.769 -9.933 -16.214 1.00 30.18 78 VAL B C 1
ATOM 1305 O O . VAL B 1 78 ? -26.240 -10.029 -17.308 1.00 30.32 78 VAL B O 1
ATOM 1309 N N . VAL B 1 79 ? -26.069 -9.932 -15.100 1.00 33.03 79 VAL B N 1
ATOM 1310 C CA . VAL B 1 79 ? -24.612 -10.095 -15.182 1.00 31.79 79 VAL B CA 1
ATOM 1311 C C . VAL B 1 79 ? -24.123 -11.319 -14.481 1.00 32.47 79 VAL B C 1
ATOM 1312 O O . VAL B 1 79 ? -22.973 -11.717 -14.651 1.00 32.91 79 VAL B O 1
ATOM 1316 N N . ALA B 1 80 ? -24.991 -11.919 -13.684 1.00 34.16 80 ALA B N 1
ATOM 1317 C CA . ALA B 1 80 ? -24.629 -13.139 -12.971 1.00 35.21 80 ALA B CA 1
ATOM 1318 C C . ALA B 1 80 ? -25.876 -13.864 -12.512 1.00 36.11 80 ALA B C 1
ATOM 1319 O O . ALA B 1 80 ? -26.868 -13.216 -12.134 1.00 35.99 80 ALA B O 1
ATOM 1321 N N . ILE B 1 81 ? -25.786 -15.200 -12.500 1.00 38.25 81 ILE B N 1
ATOM 1322 C CA . ILE B 1 81 ? -26.775 -16.044 -11.842 1.00 39.89 81 ILE B CA 1
ATOM 1323 C C . ILE B 1 81 ? -26.275 -16.304 -10.422 1.00 39.79 81 ILE B C 1
ATOM 1324 O O . ILE B 1 81 ? -25.108 -16.628 -10.194 1.00 40.28 81 ILE B O 1
ATOM 1329 N N . ILE B 1 82 ? -27.146 -16.090 -9.451 1.00 38.75 82 ILE B N 1
ATOM 1330 C CA . ILE B 1 82 ? -26.760 -16.192 -8.052 1.00 38.72 82 ILE B CA 1
ATOM 1331 C C . ILE B 1 82 ? -26.801 -17.659 -7.577 1.00 40.86 82 ILE B C 1
ATOM 1332 O O . ILE B 1 82 ? -27.741 -18.389 -7.870 1.00 41.86 82 ILE B O 1
ATOM 1337 N N . ASP B 1 83 ? -25.791 -18.077 -6.832 1.00 42.95 83 ASP B N 1
ATOM 1338 C CA . ASP B 1 83 ? -25.844 -19.363 -6.143 1.00 49.70 83 ASP B CA 1
ATOM 1339 C C . ASP B 1 83 ? -26.172 -19.183 -4.661 1.00 49.46 83 ASP B C 1
ATOM 1340 O O . ASP B 1 83 ? -26.942 -19.978 -4.094 1.00 51.55 83 ASP B O 1
ATOM 1345 N N . THR B 1 84 ? -25.562 -18.188 -4.032 1.00 46.22 84 THR B N 1
ATOM 1346 C CA . THR B 1 84 ? -25.824 -17.940 -2.639 1.00 46.94 84 THR B CA 1
ATOM 1347 C C . THR B 1 84 ? -25.920 -16.479 -2.301 1.00 45.79 84 THR B C 1
ATOM 1348 O O . THR B 1 84 ? -25.264 -15.629 -2.946 1.00 41.71 84 THR B O 1
ATOM 1352 N N . VAL B 1 85 ? -26.742 -16.186 -1.295 1.00 44.97 85 VAL B N 1
ATOM 1353 C CA . VAL B 1 85 ? -26.787 -14.844 -0.696 1.00 44.57 85 VAL B CA 1
ATOM 1354 C C . VAL B 1 85 ? -26.802 -14.988 0.814 1.00 47.05 85 VAL B C 1
ATOM 1355 O O . VAL B 1 85 ? -27.713 -15.612 1.378 1.00 47.18 85 VAL B O 1
ATOM 1359 N N . SER B 1 86 ? -25.801 -14.387 1.450 1.00 46.94 86 SER B N 1
ATOM 1360 C CA . SER B 1 86 ? -25.722 -14.351 2.892 1.00 50.11 86 SER B CA 1
ATOM 1361 C C . SER B 1 86 ? -25.995 -12.953 3.379 1.00 50.87 86 SER B C 1
ATOM 1362 O O . SER B 1 86 ? -25.736 -11.983 2.650 1.00 49.38 86 SER B O 1
ATOM 1365 N N . ARG B 1 87 ? -26.517 -12.860 4.600 1.00 54.87 87 ARG B N 1
ATOM 1366 C CA . ARG B 1 87 ? -26.942 -11.589 5.163 1.00 63.13 87 ARG B CA 1
ATOM 1367 C C . ARG B 1 87 ? -26.878 -11.616 6.659 1.00 66.95 87 ARG B C 1
ATOM 1368 O O . ARG B 1 87 ? -27.400 -12.498 7.316 1.00 70.38 87 ARG B O 1
ATOM 1376 N N . ASP B 1 88 ? -26.221 -10.593 7.165 1.00 71.16 88 ASP B N 1
ATOM 1377 C CA . ASP B 1 88 ? -25.785 -10.477 8.536 1.00 76.54 88 ASP B CA 1
ATOM 1378 C C . ASP B 1 88 ? -24.862 -11.630 9.006 1.00 78.91 88 ASP B C 1
ATOM 1379 O O . ASP B 1 88 ? -24.009 -11.399 9.869 1.00 86.84 88 ASP B O 1
ATOM 1384 N N . ASN B 1 89 ? -24.978 -12.835 8.427 1.00 80.41 89 ASN B N 1
ATOM 1385 C CA . ASN B 1 89 ? -24.268 -14.041 8.930 1.00 79.65 89 ASN B CA 1
ATOM 1386 C C . ASN B 1 89 ? -24.915 -15.352 8.490 1.00 82.76 89 ASN B C 1
ATOM 1387 O O . ASN B 1 89 ? -24.236 -16.383 8.405 1.00 80.16 89 ASN B O 1
ATOM 1392 N N . TYR B 1 90 ? -26.233 -15.313 8.264 1.00 81.66 90 TYR B N 1
ATOM 1393 C CA . TYR B 1 90 ? -26.992 -16.480 7.818 1.00 80.41 90 TYR B CA 1
ATOM 1394 C C . TYR B 1 90 ? -27.262 -16.463 6.311 1.00 72.84 90 TYR B C 1
ATOM 1395 O O . TYR B 1 90 ? -27.162 -15.430 5.627 1.00 65.04 90 TYR B O 1
ATOM 1404 N N . LEU B 1 91 ? -27.625 -17.643 5.827 1.00 69.15 91 LEU B N 1
ATOM 1405 C CA . LEU B 1 91 ? -27.786 -17.913 4.427 1.00 67.02 91 LEU B CA 1
ATOM 1406 C C . LEU B 1 91 ? -29.211 -17.618 3.989 1.00 66.64 91 LEU B C 1
ATOM 1407 O O . LEU B 1 91 ? -30.110 -18.402 4.188 1.00 73.14 91 LEU B O 1
ATOM 1412 N N . LEU B 1 92 ? -29.403 -16.464 3.391 1.00 66.34 92 LEU B N 1
ATOM 1413 C CA . LEU B 1 92 ? -30.707 -16.010 2.939 1.00 64.84 92 LEU B CA 1
ATOM 1414 C C . LEU B 1 92 ? -31.141 -16.793 1.709 1.00 62.72 92 LEU B C 1
ATOM 1415 O O . LEU B 1 92 ? -32.321 -17.097 1.545 1.00 62.96 92 LEU B O 1
ATOM 1420 N N . TYR B 1 93 ? -30.195 -17.126 0.831 1.00 58.77 93 TYR B N 1
ATOM 1421 C CA . TYR B 1 93 ? -30.538 -17.887 -0.362 1.00 57.43 93 TYR B CA 1
ATOM 1422 C C . TYR B 1 93 ? -29.459 -18.846 -0.827 1.00 57.19 93 TYR B C 1
ATOM 1423 O O . TYR B 1 93 ? -28.287 -18.562 -0.732 1.00 51.12 93 TYR B O 1
ATOM 1432 N N . SER B 1 94 ? -29.906 -19.994 -1.337 1.00 60.98 94 SER B N 1
ATOM 1433 C CA . SER B 1 94 ? -29.038 -21.006 -1.910 1.00 64.03 94 SER B CA 1
ATOM 1434 C C . SER B 1 94 ? -29.760 -21.743 -3.040 1.00 67.02 94 SER B C 1
ATOM 1435 O O . SER B 1 94 ? -30.813 -22.340 -2.813 1.00 71.55 94 SER B O 1
ATOM 1438 N N . LYS B 1 95 ? -29.169 -21.714 -4.234 1.00 68.77 95 LYS B N 1
ATOM 1439 C CA . LYS B 1 95 ? -29.703 -22.331 -5.471 1.00 70.99 95 LYS B CA 1
ATOM 1440 C C . LYS B 1 95 ? -30.028 -23.808 -5.315 1.00 73.51 95 LYS B C 1
ATOM 1441 O O . LYS B 1 95 ? -29.168 -24.551 -4.859 1.00 79.28 95 LYS B O 1
ATOM 1447 N N . MET C 1 1 ? -21.801 9.646 -3.572 1.00 31.12 1 MET C N 1
ATOM 1448 C CA . MET C 1 1 ? -21.605 8.370 -2.830 1.00 29.50 1 MET C CA 1
ATOM 1449 C C . MET C 1 1 ? -22.557 8.306 -1.637 1.00 30.89 1 MET C C 1
ATOM 1450 O O . MET C 1 1 ? -22.875 9.321 -1.049 1.00 30.80 1 MET C O 1
ATOM 1455 N N . LYS C 1 2 ? -23.005 7.095 -1.305 1.00 27.82 2 LYS C N 1
ATOM 1456 C CA . LYS C 1 2 ? -23.807 6.818 -0.134 1.00 28.90 2 LYS C CA 1
ATOM 1457 C C . LYS C 1 2 ? -22.975 6.086 0.916 1.00 28.28 2 LYS C C 1
ATOM 1458 O O . LYS C 1 2 ? -22.010 5.366 0.607 1.00 28.87 2 LYS C O 1
ATOM 1464 N N . ILE C 1 3 ? -23.356 6.274 2.166 1.00 28.63 3 ILE C N 1
ATOM 1465 C CA . ILE C 1 3 ? -22.787 5.561 3.263 1.00 27.61 3 ILE C CA 1
ATOM 1466 C C . ILE C 1 3 ? -23.597 4.269 3.432 1.00 28.01 3 ILE C C 1
ATOM 1467 O O . ILE C 1 3 ? -24.840 4.278 3.345 1.00 28.33 3 ILE C O 1
ATOM 1472 N N . ALA C 1 4 ? -22.894 3.184 3.668 1.00 27.30 4 ALA C N 1
ATOM 1473 C CA . ALA C 1 4 ? -23.534 1.884 3.912 1.00 27.59 4 ALA C CA 1
ATOM 1474 C C . ALA C 1 4 ? -22.698 1.044 4.850 1.00 28.22 4 ALA C C 1
ATOM 1475 O O . ALA C 1 4 ? -21.493 1.294 5.126 1.00 27.34 4 ALA C O 1
ATOM 1477 N N . ARG C 1 5 ? -23.318 -0.032 5.318 1.00 28.61 5 ARG C N 1
ATOM 1478 C CA . ARG C 1 5 ? -22.555 -0.981 6.027 1.00 30.11 5 ARG C CA 1
ATOM 1479 C C . ARG C 1 5 ? -22.514 -2.298 5.276 1.00 30.43 5 ARG C C 1
ATOM 1480 O O . ARG C 1 5 ? -23.504 -2.696 4.667 1.00 29.50 5 ARG C O 1
ATOM 1488 N N . VAL C 1 6 ? -21.404 -3.014 5.422 1.00 29.76 6 VAL C N 1
ATOM 1489 C CA . VAL C 1 6 ? -21.276 -4.297 4.764 1.00 31.24 6 VAL C CA 1
ATOM 1490 C C . VAL C 1 6 ? -22.043 -5.270 5.530 1.00 31.85 6 VAL C C 1
ATOM 1491 O O . VAL C 1 6 ? -21.862 -5.378 6.710 1.00 35.86 6 VAL C O 1
ATOM 1495 N N . CYS C 1 7 ? -22.923 -6.009 4.894 1.00 34.06 7 CYS C N 1
ATOM 1496 C CA . CYS C 1 7 ? -23.708 -6.899 5.706 1.00 33.91 7 CYS C CA 1
ATOM 1497 C C . CYS C 1 7 ? -23.815 -8.263 5.192 1.00 35.10 7 CYS C C 1
ATOM 1498 O O . CYS C 1 7 ? -24.418 -9.055 5.876 1.00 34.34 7 CYS C O 1
ATOM 1501 N N . GLY C 1 8 ? -23.194 -8.592 4.056 1.00 35.10 8 GLY C N 1
ATOM 1502 C CA . GLY C 1 8 ? -23.173 -9.978 3.605 1.00 36.59 8 GLY C CA 1
ATOM 1503 C C . GLY C 1 8 ? -22.432 -10.130 2.305 1.00 34.68 8 GLY C C 1
ATOM 1504 O O . GLY C 1 8 ? -21.644 -9.315 1.991 1.00 34.29 8 GLY C O 1
ATOM 1505 N N . THR C 1 9 ? -22.668 -11.203 1.582 1.00 36.10 9 THR C N 1
ATOM 1506 C CA . THR C 1 9 ? -21.999 -11.439 0.335 1.00 37.89 9 THR C CA 1
ATOM 1507 C C . THR C 1 9 ? -22.914 -12.209 -0.620 1.00 37.32 9 THR C C 1
ATOM 1508 O O . THR C 1 9 ? -23.839 -12.917 -0.178 1.00 36.55 9 THR C O 1
ATOM 1512 N N . VAL C 1 10 ? -22.626 -12.081 -1.919 1.00 36.79 10 VAL C N 1
ATOM 1513 C CA . VAL C 1 10 ? -23.271 -12.897 -2.986 1.00 38.68 10 VAL C CA 1
ATOM 1514 C C . VAL C 1 10 ? -22.205 -13.702 -3.734 1.00 39.38 10 VAL C C 1
ATOM 1515 O O . VAL C 1 10 ? -21.093 -13.202 -4.075 1.00 37.78 10 VAL C O 1
ATOM 1519 N N . THR C 1 11 ? -22.523 -14.952 -4.010 1.00 40.35 11 THR C N 1
ATOM 1520 C CA . THR C 1 11 ? -21.612 -15.780 -4.827 1.00 41.96 11 THR C CA 1
ATOM 1521 C C . THR C 1 11 ? -22.331 -16.228 -6.099 1.00 42.35 11 THR C C 1
ATOM 1522 O O . THR C 1 11 ? -23.576 -16.414 -6.099 1.00 40.88 11 THR C O 1
ATOM 1526 N N . SER C 1 12 ? -21.558 -16.368 -7.184 1.00 40.21 12 SER C N 1
ATOM 1527 C CA . SER C 1 12 ? -22.096 -16.758 -8.485 1.00 40.40 12 SER C CA 1
ATOM 1528 C C . SER C 1 12 ? -21.045 -17.541 -9.226 1.00 44.61 12 SER C C 1
ATOM 1529 O O . SER C 1 12 ? -19.919 -17.111 -9.291 1.00 44.91 12 SER C O 1
ATOM 1532 N N . THR C 1 13 ? -21.398 -18.671 -9.820 1.00 48.38 13 THR C N 1
ATOM 1533 C CA . THR C 1 13 ? -20.438 -19.358 -10.701 1.00 51.17 13 THR C CA 1
ATOM 1534 C C . THR C 1 13 ? -20.767 -19.183 -12.193 1.00 52.53 13 THR C C 1
ATOM 1535 O O . THR C 1 13 ? -19.889 -19.367 -13.013 1.00 62.40 13 THR C O 1
ATOM 1539 N N . GLN C 1 14 ? -22.007 -18.828 -12.547 1.00 49.44 14 GLN C N 1
ATOM 1540 C CA . GLN C 1 14 ? -22.393 -18.513 -13.923 1.00 46.23 14 GLN C CA 1
ATOM 1541 C C . GLN C 1 14 ? -22.584 -16.991 -14.082 1.00 41.80 14 GLN C C 1
ATOM 1542 O O . GLN C 1 14 ? -23.540 -16.430 -13.552 1.00 38.78 14 GLN C O 1
ATOM 1548 N N . LYS C 1 15 ? -21.711 -16.346 -14.833 1.00 39.54 15 LYS C N 1
ATOM 1549 C CA . LYS C 1 15 ? -21.622 -14.863 -14.830 1.00 39.73 15 LYS C CA 1
ATOM 1550 C C . LYS C 1 15 ? -20.766 -14.411 -16.007 1.00 37.94 15 LYS C C 1
ATOM 1551 O O . LYS C 1 15 ? -20.017 -15.216 -16.556 1.00 36.29 15 LYS C O 1
ATOM 1557 N N . GLU C 1 16 ? -20.852 -13.131 -16.358 1.00 35.71 16 GLU C N 1
ATOM 1558 C CA . GLU C 1 16 ? -20.017 -12.533 -17.380 1.00 36.04 16 GLU C CA 1
ATOM 1559 C C . GLU C 1 16 ? -18.577 -12.802 -17.041 1.00 36.56 16 GLU C C 1
ATOM 1560 O O . GLU C 1 16 ? -18.160 -12.677 -15.856 1.00 38.08 16 GLU C O 1
ATOM 1566 N N . ASP C 1 17 ? -17.839 -13.262 -18.045 1.00 36.17 17 ASP C N 1
ATOM 1567 C CA . ASP C 1 17 ? -16.391 -13.543 -17.954 1.00 36.63 17 ASP C CA 1
ATOM 1568 C C . ASP C 1 17 ? -15.593 -12.432 -17.311 1.00 35.64 17 ASP C C 1
ATOM 1569 O O . ASP C 1 17 ? -14.573 -12.672 -16.682 1.00 38.68 17 ASP C O 1
ATOM 1574 N N . THR C 1 18 ? -16.019 -11.204 -17.552 1.00 32.58 18 THR C N 1
ATOM 1575 C CA . THR C 1 18 ? -15.307 -10.041 -17.030 1.00 32.78 18 THR C CA 1
ATOM 1576 C C . THR C 1 18 ? -15.444 -9.896 -15.494 1.00 33.65 18 THR C C 1
ATOM 1577 O O . THR C 1 18 ? -14.774 -9.100 -14.888 1.00 33.66 18 THR C O 1
ATOM 1581 N N . LEU C 1 19 ? -16.362 -10.643 -14.892 1.00 35.53 19 LEU C N 1
ATOM 1582 C CA . LEU C 1 19 ? -16.527 -10.677 -13.458 1.00 35.25 19 LEU C CA 1
ATOM 1583 C C . LEU C 1 19 ? -15.814 -11.797 -12.719 1.00 36.40 19 LEU C C 1
ATOM 1584 O O . LEU C 1 19 ? -15.994 -11.911 -11.528 1.00 36.06 19 LEU C O 1
ATOM 1589 N N . THR C 1 20 ? -14.974 -12.593 -13.393 1.00 37.76 20 THR C N 1
ATOM 1590 C CA . THR C 1 20 ? -14.160 -13.589 -12.703 1.00 39.65 20 THR C CA 1
ATOM 1591 C C . THR C 1 20 ? -13.314 -13.014 -11.563 1.00 40.20 20 THR C C 1
ATOM 1592 O O . THR C 1 20 ? -12.657 -12.007 -11.735 1.00 41.00 20 THR C O 1
ATOM 1596 N N . GLY C 1 21 ? -13.375 -13.639 -10.393 1.00 41.77 21 GLY C N 1
ATOM 1597 C CA . GLY C 1 21 ? -12.688 -13.154 -9.181 1.00 42.00 21 GLY C CA 1
ATOM 1598 C C . GLY C 1 21 ? -13.262 -11.908 -8.533 1.00 41.13 21 GLY C C 1
ATOM 1599 O O . GLY C 1 21 ? -12.670 -11.366 -7.649 1.00 41.45 21 GLY C O 1
ATOM 1600 N N . VAL C 1 22 ? -14.393 -11.404 -8.974 1.00 39.99 22 VAL C N 1
ATOM 1601 C CA . VAL C 1 22 ? -14.887 -10.170 -8.385 1.00 40.26 22 VAL C CA 1
ATOM 1602 C C . VAL C 1 22 ? -15.615 -10.536 -7.100 1.00 40.06 22 VAL C C 1
ATOM 1603 O O . VAL C 1 22 ? -16.484 -11.390 -7.098 1.00 41.22 22 VAL C O 1
ATOM 1607 N N . LYS C 1 23 ? -15.217 -9.931 -5.996 1.00 38.57 23 LYS C N 1
ATOM 1608 C CA . LYS C 1 23 ? -15.971 -10.064 -4.776 1.00 39.30 23 LYS C CA 1
ATOM 1609 C C . LYS C 1 23 ? -17.233 -9.214 -4.744 1.00 34.00 23 LYS C C 1
ATOM 1610 O O . LYS C 1 23 ? -17.183 -8.004 -4.910 1.00 34.42 23 LYS C O 1
ATOM 1616 N N . PHE C 1 24 ? -18.367 -9.846 -4.523 1.00 33.11 24 PHE C N 1
ATOM 1617 C CA . PHE C 1 24 ? -19.654 -9.154 -4.362 1.00 33.55 24 PHE C CA 1
ATOM 1618 C C . PHE C 1 24 ? -20.139 -9.040 -2.901 1.00 33.69 24 PHE C C 1
ATOM 1619 O O . PHE C 1 24 ? -20.553 -10.020 -2.265 1.00 34.47 24 PHE C O 1
ATOM 1627 N N . LEU C 1 25 ? -20.166 -7.814 -2.388 1.00 31.00 25 LEU C N 1
ATOM 1628 C CA . LEU C 1 25 ? -20.641 -7.637 -1.034 1.00 30.88 25 LEU C CA 1
ATOM 1629 C C . LEU C 1 25 ? -22.066 -7.218 -1.109 1.00 30.93 25 LEU C C 1
ATOM 1630 O O . LEU C 1 25 ? -22.433 -6.519 -2.024 1.00 31.20 25 LEU C O 1
ATOM 1635 N N . VAL C 1 26 ? -22.871 -7.640 -0.135 1.00 30.99 26 VAL C N 1
ATOM 1636 C CA . VAL C 1 26 ? -24.134 -6.990 0.128 1.00 31.57 26 VAL C CA 1
ATOM 1637 C C . VAL C 1 26 ? -23.963 -5.814 1.107 1.00 30.43 26 VAL C C 1
ATOM 1638 O O . VAL C 1 26 ? -23.345 -5.959 2.152 1.00 36.25 26 VAL C O 1
ATOM 1642 N N . LEU C 1 27 ? -24.502 -4.656 0.761 1.00 30.00 27 LEU C N 1
ATOM 1643 C CA . LEU C 1 27 ? -24.432 -3.414 1.546 1.00 29.52 27 LEU C CA 1
ATOM 1644 C C . LEU C 1 27 ? -25.859 -2.998 1.988 1.00 31.37 27 LEU C C 1
ATOM 1645 O O . LEU C 1 27 ? -26.803 -3.062 1.203 1.00 29.87 27 LEU C O 1
ATOM 1650 N N . GLN C 1 28 ? -26.012 -2.632 3.250 1.00 30.31 28 GLN C N 1
ATOM 1651 C CA . GLN C 1 28 ? -27.226 -2.036 3.703 1.00 30.35 28 GLN C CA 1
ATOM 1652 C C . GLN C 1 28 ? -26.929 -0.540 3.830 1.00 29.78 28 GLN C C 1
ATOM 1653 O O . GLN C 1 28 ? -26.000 -0.155 4.497 1.00 27.61 28 GLN C O 1
ATOM 1659 N N . TYR C 1 29 ? -27.755 0.278 3.202 1.00 29.42 29 TYR C N 1
ATOM 1660 C CA . TYR C 1 29 ? -27.614 1.713 3.311 1.00 29.88 29 TYR C CA 1
ATOM 1661 C C . TYR C 1 29 ? -27.867 2.212 4.735 1.00 30.23 29 TYR C C 1
ATOM 1662 O O . TYR C 1 29 ? -28.725 1.681 5.416 1.00 30.05 29 TYR C O 1
ATOM 1671 N N . LEU C 1 30 ? -27.169 3.305 5.101 1.00 30.66 30 LEU C N 1
ATOM 1672 C CA . LEU C 1 30 ? -27.319 3.963 6.374 1.00 30.96 30 LEU C CA 1
ATOM 1673 C C . LEU C 1 30 ? -27.932 5.363 6.184 1.00 32.14 30 LEU C C 1
ATOM 1674 O O . LEU C 1 30 ? -27.478 6.148 5.362 1.00 33.16 30 LEU C O 1
ATOM 1679 N N . GLY C 1 31 ? -28.930 5.637 6.987 1.00 32.16 31 GLY C N 1
ATOM 1680 C CA . GLY C 1 31 ? -29.703 6.892 6.941 1.00 34.32 31 GLY C CA 1
ATOM 1681 C C . GLY C 1 31 ? -29.201 7.923 7.920 1.00 35.14 31 GLY C C 1
ATOM 1682 O O . GLY C 1 31 ? -28.091 7.857 8.418 1.00 33.76 31 GLY C O 1
ATOM 1683 N N . GLU C 1 32 ? -30.060 8.886 8.231 1.00 37.78 32 GLU C N 1
ATOM 1684 C CA . GLU C 1 32 ? -29.765 9.873 9.212 1.00 36.25 32 GLU C CA 1
ATOM 1685 C C . GLU C 1 32 ? -29.516 9.143 10.555 1.00 38.01 32 GLU C C 1
ATOM 1686 O O . GLU C 1 32 ? -30.234 8.192 10.933 1.00 35.56 32 GLU C O 1
ATOM 1692 N N . ASP C 1 33 ? -28.457 9.599 11.223 1.00 35.98 33 ASP C N 1
ATOM 1693 C CA . ASP C 1 33 ? -28.053 9.159 12.530 1.00 36.04 33 ASP C CA 1
ATOM 1694 C C . ASP C 1 33 ? -27.671 7.672 12.483 1.00 35.36 33 ASP C C 1
ATOM 1695 O O . ASP C 1 33 ? -27.839 6.987 13.473 1.00 35.09 33 ASP C O 1
ATOM 1700 N N . GLY C 1 34 ? -27.245 7.188 11.317 1.00 33.01 34 GLY C N 1
ATOM 1701 C CA . GLY C 1 34 ? -26.880 5.775 11.148 1.00 34.69 34 GLY C CA 1
ATOM 1702 C C . GLY C 1 34 ? -28.015 4.753 11.171 1.00 33.48 34 GLY C C 1
ATOM 1703 O O . GLY C 1 34 ? -27.777 3.570 11.367 1.00 30.37 34 GLY C O 1
ATOM 1704 N N . GLU C 1 35 ? -29.239 5.216 10.942 1.00 34.11 35 GLU C N 1
ATOM 1705 C CA . GLU C 1 35 ? -30.361 4.333 10.738 1.00 33.98 35 GLU C CA 1
ATOM 1706 C C . GLU C 1 35 ? -30.073 3.197 9.741 1.00 33.47 35 GLU C C 1
ATOM 1707 O O . GLU C 1 35 ? -29.561 3.414 8.649 1.00 32.45 35 GLU C O 1
ATOM 1713 N N . PHE C 1 36 ? -30.399 1.968 10.137 1.00 33.34 36 PHE C N 1
ATOM 1714 C CA . PHE C 1 36 ? -30.315 0.832 9.226 1.00 32.74 36 PHE C CA 1
ATOM 1715 C C . PHE C 1 36 ? -31.495 0.884 8.288 1.00 33.90 36 PHE C C 1
ATOM 1716 O O . PHE C 1 36 ? -32.600 0.650 8.687 1.00 36.41 36 PHE C O 1
ATOM 1724 N N . LEU C 1 37 ? -31.273 1.231 7.030 1.00 35.19 37 LEU C N 1
ATOM 1725 C CA . LEU C 1 37 ? -32.358 1.456 6.092 1.00 34.46 37 LEU C CA 1
ATOM 1726 C C . LEU C 1 37 ? -32.760 0.186 5.412 1.00 36.07 37 LEU C C 1
ATOM 1727 O O . LEU C 1 37 ? -31.938 -0.699 5.174 1.00 34.30 37 LEU C O 1
ATOM 1732 N N . PRO C 1 38 ? -34.045 0.113 5.045 1.00 39.17 38 PRO C N 1
ATOM 1733 C CA . PRO C 1 38 ? -34.647 -0.980 4.315 1.00 40.08 38 PRO C CA 1
ATOM 1734 C C . PRO C 1 38 ? -34.289 -0.852 2.838 1.00 42.15 38 PRO C C 1
ATOM 1735 O O . PRO C 1 38 ? -35.172 -0.749 1.985 1.00 42.19 38 PRO C O 1
ATOM 1739 N N . ASP C 1 39 ? -32.994 -0.758 2.551 1.00 39.57 39 ASP C N 1
ATOM 1740 C CA . ASP C 1 39 ? -32.522 -0.620 1.188 1.00 38.72 39 ASP C CA 1
ATOM 1741 C C . ASP C 1 39 ? -31.109 -1.215 1.131 1.00 34.17 39 ASP C C 1
ATOM 1742 O O . ASP C 1 39 ? -30.373 -1.150 2.122 1.00 33.73 39 ASP C O 1
ATOM 1747 N N . TYR C 1 40 ? -30.743 -1.813 0.007 1.00 32.88 40 TYR C N 1
ATOM 1748 C CA . TYR C 1 40 ? -29.530 -2.644 -0.104 1.00 33.53 40 TYR C CA 1
ATOM 1749 C C . TYR C 1 40 ? -28.899 -2.479 -1.512 1.00 33.39 40 TYR C C 1
ATOM 1750 O O . TYR C 1 40 ? -29.556 -2.050 -2.433 1.00 34.13 40 TYR C O 1
ATOM 1759 N N . GLU C 1 41 ? -27.601 -2.736 -1.631 1.00 31.89 41 GLU C N 1
ATOM 1760 C CA . GLU C 1 41 ? -26.904 -2.737 -2.916 1.00 29.40 41 GLU C CA 1
ATOM 1761 C C . GLU C 1 41 ? -25.993 -3.945 -2.956 1.00 27.99 41 GLU C C 1
ATOM 1762 O O . GLU C 1 41 ? -25.436 -4.320 -1.947 1.00 29.81 41 GLU C O 1
ATOM 1768 N N . VAL C 1 42 ? -25.802 -4.552 -4.095 1.00 26.99 42 VAL C N 1
ATOM 1769 C CA . VAL C 1 42 ? -24.701 -5.502 -4.186 1.00 26.90 42 VAL C CA 1
ATOM 1770 C C . VAL C 1 42 ? -23.588 -4.816 -4.933 1.00 26.37 42 VAL C C 1
ATOM 1771 O O . VAL C 1 42 ? -23.823 -4.190 -5.979 1.00 28.65 42 VAL C O 1
ATOM 1775 N N . ALA C 1 43 ? -22.392 -4.835 -4.361 1.00 26.68 43 ALA C N 1
ATOM 1776 C CA . ALA C 1 43 ? -21.305 -4.070 -4.900 1.00 26.04 43 ALA C CA 1
ATOM 1777 C C . ALA C 1 43 ? -20.020 -4.837 -4.985 1.00 26.55 43 ALA C C 1
ATOM 1778 O O . ALA C 1 43 ? -19.702 -5.613 -4.115 1.00 27.92 43 ALA C O 1
ATOM 1780 N N . ALA C 1 44 ? -19.259 -4.537 -6.024 1.00 28.77 44 ALA C N 1
ATOM 1781 C CA . ALA C 1 44 ? -17.855 -4.991 -6.158 1.00 29.34 44 ALA C CA 1
ATOM 1782 C C . ALA C 1 44 ? -16.988 -4.372 -5.116 1.00 31.32 44 ALA C C 1
ATOM 1783 O O . ALA C 1 44 ? -17.213 -3.208 -4.670 1.00 30.92 44 ALA C O 1
ATOM 1785 N N . ASP C 1 45 ? -15.966 -5.108 -4.712 1.00 31.72 45 ASP C N 1
ATOM 1786 C CA . ASP C 1 45 ? -15.090 -4.551 -3.699 1.00 34.13 45 ASP C CA 1
ATOM 1787 C C . ASP C 1 45 ? -13.672 -4.934 -4.028 1.00 34.86 45 ASP C C 1
ATOM 1788 O O . ASP C 1 45 ? -13.301 -6.122 -4.030 1.00 34.56 45 ASP C O 1
ATOM 1793 N N . THR C 1 46 ? -12.900 -3.909 -4.326 1.00 35.47 46 THR C N 1
ATOM 1794 C CA . THR C 1 46 ? -11.463 -4.037 -4.573 1.00 38.15 46 THR C CA 1
ATOM 1795 C C . THR C 1 46 ? -10.692 -3.395 -3.463 1.00 38.19 46 THR C C 1
ATOM 1796 O O . THR C 1 46 ? -9.482 -3.322 -3.529 1.00 40.89 46 THR C O 1
ATOM 1800 N N . VAL C 1 47 ? -11.371 -2.933 -2.428 1.00 36.98 47 VAL C N 1
ATOM 1801 C CA . VAL C 1 47 ? -10.680 -2.292 -1.334 1.00 40.29 47 VAL C CA 1
ATOM 1802 C C . VAL C 1 47 ? -10.402 -3.263 -0.197 1.00 39.54 47 VAL C C 1
ATOM 1803 O O . VAL C 1 47 ? -9.389 -3.169 0.388 1.00 40.30 47 VAL C O 1
ATOM 1807 N N . GLY C 1 48 ? -11.265 -4.220 0.086 1.00 40.54 48 GLY C N 1
ATOM 1808 C CA . GLY C 1 48 ? -11.001 -5.217 1.149 1.00 38.79 48 GLY C CA 1
ATOM 1809 C C . GLY C 1 48 ? -11.840 -4.880 2.379 1.00 39.66 48 GLY C C 1
ATOM 1810 O O . GLY C 1 48 ? -11.337 -4.882 3.486 1.00 40.32 48 GLY C O 1
ATOM 1811 N N . ALA C 1 49 ? -13.126 -4.566 2.207 1.00 35.43 49 ALA C N 1
ATOM 1812 C CA . ALA C 1 49 ? -13.981 -4.209 3.333 1.00 36.00 49 ALA C CA 1
ATOM 1813 C C . ALA C 1 49 ? -14.557 -5.426 4.062 1.00 37.00 49 ALA C C 1
ATOM 1814 O O . ALA C 1 49 ? -15.197 -6.233 3.457 1.00 40.64 49 ALA C O 1
ATOM 1816 N N . GLY C 1 50 ? -14.376 -5.500 5.379 1.00 38.85 50 GLY C N 1
ATOM 1817 C CA . GLY C 1 50 ? -14.903 -6.600 6.203 1.00 38.59 50 GLY C CA 1
ATOM 1818 C C . GLY C 1 50 ? -16.359 -6.405 6.607 1.00 37.89 50 GLY C C 1
ATOM 1819 O O . GLY C 1 50 ? -16.933 -5.322 6.515 1.00 33.52 50 GLY C O 1
ATOM 1820 N N . GLN C 1 51 ? -16.938 -7.485 7.076 1.00 37.96 51 GLN C N 1
ATOM 1821 C CA . GLN C 1 51 ? -18.273 -7.464 7.580 1.00 40.00 51 GLN C CA 1
ATOM 1822 C C . GLN C 1 51 ? -18.501 -6.376 8.672 1.00 37.69 51 GLN C C 1
ATOM 1823 O O . GLN C 1 51 ? -17.667 -6.194 9.540 1.00 35.57 51 GLN C O 1
ATOM 1829 N N . ASP C 1 52 ? -19.661 -5.721 8.617 1.00 33.35 52 ASP C N 1
ATOM 1830 C CA . ASP C 1 52 ? -20.052 -4.633 9.491 1.00 34.42 52 ASP C CA 1
ATOM 1831 C C . ASP C 1 52 ? -19.316 -3.303 9.346 1.00 32.54 52 ASP C C 1
ATOM 1832 O O . ASP C 1 52 ? -19.763 -2.322 9.972 1.00 31.22 52 ASP C O 1
ATOM 1837 N N . GLU C 1 53 ? -18.256 -3.233 8.530 1.00 32.95 53 GLU C N 1
ATOM 1838 C CA . GLU C 1 53 ? -17.564 -1.931 8.266 1.00 34.07 53 GLU C CA 1
ATOM 1839 C C . GLU C 1 53 ? -18.460 -0.919 7.553 1.00 33.21 53 GLU C C 1
ATOM 1840 O O . GLU C 1 53 ? -19.346 -1.295 6.786 1.00 30.99 53 GLU C O 1
ATOM 1846 N N . TRP C 1 54 ? -18.295 0.352 7.901 1.00 31.43 54 TRP C N 1
ATOM 1847 C CA . TRP C 1 54 ? -18.950 1.386 7.169 1.00 32.02 54 TRP C CA 1
ATOM 1848 C C . TRP C 1 54 ? -18.111 1.661 5.958 1.00 31.05 54 TRP C C 1
ATOM 1849 O O . TRP C 1 54 ? -16.852 1.671 6.034 1.00 31.64 54 TRP C O 1
ATOM 1860 N N . VAL C 1 55 ? -18.811 1.847 4.841 1.00 31.20 55 VAL C N 1
ATOM 1861 C CA . VAL C 1 55 ? -18.193 2.128 3.542 1.00 30.84 55 VAL C CA 1
ATOM 1862 C C . VAL C 1 55 ? -18.871 3.265 2.734 1.00 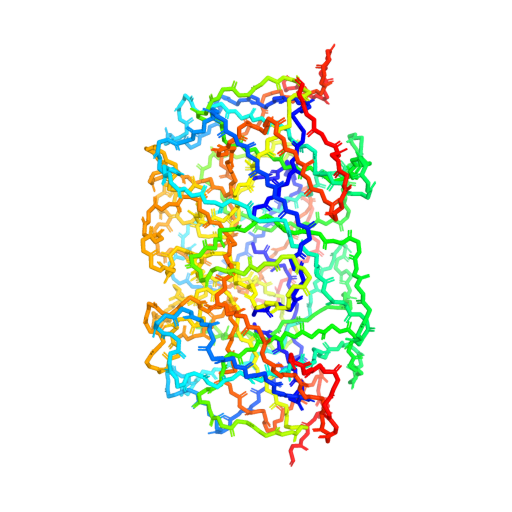31.31 55 VAL C C 1
ATOM 1863 O O . VAL C 1 55 ? -20.046 3.579 2.923 1.00 30.37 55 VAL C O 1
ATOM 1867 N N . LEU C 1 56 ? -18.107 3.837 1.804 1.00 30.58 56 LEU C N 1
ATOM 1868 C CA . LEU C 1 56 ? -18.676 4.601 0.717 1.00 30.63 56 LEU C CA 1
ATOM 1869 C C . LEU C 1 56 ? -18.856 3.743 -0.507 1.00 28.85 56 LEU C C 1
ATOM 1870 O O . LEU C 1 56 ? -17.914 3.038 -0.963 1.00 27.60 56 LEU C O 1
ATOM 1875 N N . VAL C 1 57 ? -20.060 3.825 -1.058 1.00 29.28 57 VAL C N 1
ATOM 1876 C CA . VAL C 1 57 ? -20.334 3.180 -2.311 1.00 29.27 57 VAL C CA 1
ATOM 1877 C C . VAL C 1 57 ? -20.583 4.209 -3.425 1.00 28.19 57 VAL C C 1
ATOM 1878 O O . VAL C 1 57 ? -21.246 5.220 -3.219 1.00 30.71 57 VAL C O 1
ATOM 1882 N N . SER C 1 58 ? -19.989 3.959 -4.586 1.00 27.88 58 SER C N 1
ATOM 1883 C CA . SER C 1 58 ? -20.242 4.705 -5.846 1.00 26.39 58 SER C CA 1
ATOM 1884 C C . SER C 1 58 ? -21.059 3.886 -6.829 1.00 26.28 58 SER C C 1
ATOM 1885 O O . SER C 1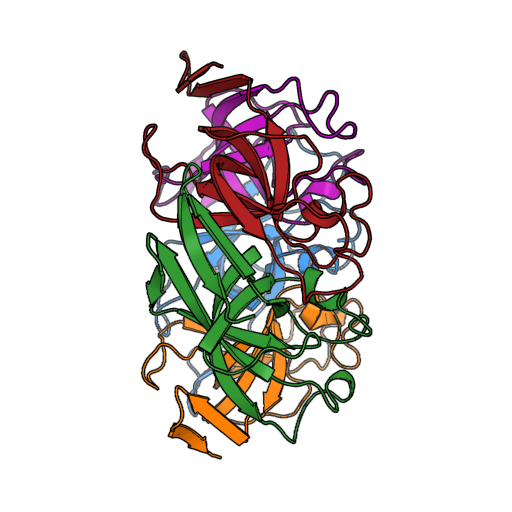 58 ? -20.790 2.646 -7.016 1.00 24.52 58 SER C O 1
ATOM 1888 N N . ARG C 1 59 ? -22.019 4.537 -7.464 1.00 24.10 59 ARG C N 1
ATOM 1889 C CA . ARG C 1 59 ? -22.949 3.860 -8.389 1.00 26.77 59 ARG C CA 1
ATOM 1890 C C . ARG C 1 59 ? -22.798 4.463 -9.792 1.00 25.41 59 ARG C C 1
ATOM 1891 O O . ARG C 1 59 ? -22.280 5.548 -9.928 1.00 25.31 59 ARG C O 1
ATOM 1899 N N . GLY C 1 60 ? -23.293 3.755 -10.802 1.00 25.71 60 GLY C N 1
ATOM 1900 C CA . GLY C 1 60 ? -23.181 4.165 -12.190 1.00 24.56 60 GLY C CA 1
ATOM 1901 C C . GLY C 1 60 ? -21.769 3.884 -12.651 1.00 25.52 60 GLY C C 1
ATOM 1902 O O . GLY C 1 60 ? -21.055 2.976 -12.092 1.00 25.71 60 GLY C O 1
ATOM 1903 N N . SER C 1 61 ? -21.397 4.568 -13.712 1.00 23.81 61 SER C N 1
ATOM 1904 C CA . SER C 1 61 ? -20.179 4.290 -14.404 1.00 24.71 61 SER C CA 1
ATOM 1905 C C . SER C 1 61 ? -18.953 4.568 -13.532 1.00 26.23 61 SER C C 1
ATOM 1906 O O . SER C 1 61 ? -17.860 4.032 -13.838 1.00 28.88 61 SER C O 1
ATOM 1909 N N . ALA C 1 62 ? -19.129 5.288 -12.417 1.00 24.90 62 ALA C N 1
ATOM 1910 C CA . ALA C 1 62 ? -18.042 5.446 -11.423 1.00 25.87 62 ALA C CA 1
ATOM 1911 C C . ALA C 1 62 ? -17.451 4.053 -11.072 1.00 25.31 62 ALA C C 1
ATOM 1912 O O . ALA C 1 62 ? -16.281 3.925 -10.840 1.00 24.44 62 ALA C O 1
ATOM 1914 N N . ALA C 1 63 ? -18.308 3.051 -10.983 1.00 24.19 63 ALA C N 1
ATOM 1915 C CA . ALA C 1 63 ? -17.854 1.714 -10.555 1.00 25.29 63 ALA C CA 1
ATOM 1916 C C . ALA C 1 63 ? -16.796 1.102 -11.461 1.00 26.31 63 ALA C C 1
ATOM 1917 O O . ALA C 1 63 ? -16.012 0.192 -11.040 1.00 28.85 63 ALA C O 1
ATOM 1919 N N . ARG C 1 64 ? -16.790 1.515 -12.726 1.00 25.47 64 ARG C N 1
ATOM 1920 C CA . ARG C 1 64 ? -15.863 0.986 -13.710 1.00 26.76 64 ARG C CA 1
ATOM 1921 C C . ARG C 1 64 ? -14.520 1.628 -13.618 1.00 28.12 64 ARG C C 1
ATOM 1922 O O . ARG C 1 64 ? -13.604 1.176 -14.265 1.00 28.56 64 ARG C O 1
ATOM 1930 N N . HIS C 1 65 ? -14.411 2.661 -12.788 1.00 27.46 65 HIS C N 1
ATOM 1931 C CA . HIS C 1 65 ? -13.137 3.335 -12.560 1.00 28.99 65 HIS C CA 1
ATOM 1932 C C . HIS C 1 65 ? -12.417 2.871 -11.299 1.00 29.76 65 HIS C C 1
ATOM 1933 O O . HIS C 1 65 ? -11.424 3.440 -10.913 1.00 32.05 65 HIS C O 1
ATOM 1940 N N . ILE C 1 66 ? -12.941 1.853 -10.618 1.00 29.66 66 ILE C N 1
ATOM 1941 C CA . ILE C 1 66 ? -12.144 1.181 -9.630 1.00 32.24 66 ILE C CA 1
ATOM 1942 C C . ILE C 1 66 ? -10.977 0.505 -10.375 1.00 33.75 66 ILE C C 1
ATOM 1943 O O . ILE C 1 66 ? -11.016 0.308 -11.575 1.00 32.64 66 ILE C O 1
ATOM 1948 N N . ILE C 1 67 ? -9.949 0.166 -9.628 1.00 35.77 67 ILE C N 1
ATOM 1949 C CA . ILE C 1 67 ? -8.775 -0.527 -10.172 1.00 38.61 67 ILE C CA 1
ATOM 1950 C C . ILE C 1 67 ? -9.224 -1.772 -10.966 1.00 37.93 67 ILE C C 1
ATOM 1951 O O . ILE C 1 67 ? -10.060 -2.598 -10.522 1.00 37.00 67 ILE C O 1
ATOM 1956 N N . ASN C 1 68 ? -8.776 -1.813 -12.203 1.00 38.83 68 ASN C N 1
ATOM 1957 C CA . ASN C 1 68 ? -9.120 -2.883 -13.167 1.00 41.33 68 ASN C CA 1
ATOM 1958 C C . ASN C 1 68 ? -10.590 -3.031 -13.466 1.00 39.31 68 ASN C C 1
ATOM 1959 O O . ASN C 1 68 ? -11.029 -4.082 -13.931 1.00 39.46 68 ASN C O 1
ATOM 1964 N N . GLY C 1 69 ? -11.349 -1.955 -13.290 1.00 37.90 69 GLY C N 1
ATOM 1965 C CA . GLY C 1 69 ? -12.767 -2.048 -13.425 1.00 34.83 69 GLY C CA 1
ATOM 1966 C C . GLY C 1 69 ? -13.274 -1.800 -14.826 1.00 34.57 69 GLY C C 1
ATOM 1967 O O . GLY C 1 69 ? -14.461 -1.977 -15.094 1.00 30.77 69 GLY C O 1
ATOM 1968 N N . THR C 1 70 ? -12.365 -1.423 -15.716 1.00 35.06 70 THR C N 1
ATOM 1969 C CA . THR C 1 70 ? -12.717 -0.841 -16.999 1.00 38.89 70 THR C CA 1
ATOM 1970 C C . THR C 1 70 ? -13.745 -1.648 -17.829 1.00 39.45 70 THR C C 1
ATOM 1971 O O . THR C 1 70 ? -14.745 -1.131 -18.335 1.00 35.97 70 THR C O 1
ATOM 1975 N N . ASP C 1 71 ? -13.548 -2.917 -17.961 1.00 38.27 71 ASP C N 1
ATOM 1976 C CA . ASP C 1 71 ? -14.476 -3.604 -18.865 1.00 41.37 71 ASP C CA 1
ATOM 1977 C C . ASP C 1 71 ? -15.621 -4.278 -18.143 1.00 35.60 71 ASP C C 1
ATOM 1978 O O . ASP C 1 71 ? -16.342 -5.081 -18.744 1.00 36.87 71 ASP C O 1
ATOM 1983 N N . LYS C 1 72 ? -15.756 -4.019 -16.846 1.00 31.39 72 LYS C N 1
ATOM 1984 C CA . LYS C 1 72 ? -16.663 -4.808 -16.056 1.00 30.62 72 LYS C CA 1
ATOM 1985 C C . LYS C 1 72 ? -18.058 -4.185 -16.067 1.00 28.66 72 LYS C C 1
ATOM 1986 O O . LYS C 1 72 ? -18.199 -2.976 -15.898 1.00 30.28 72 LYS C O 1
ATOM 1992 N N . PRO C 1 73 ? -19.092 -4.992 -16.284 1.00 26.79 73 PRO C N 1
ATOM 1993 C CA . PRO C 1 73 ? -20.486 -4.521 -16.290 1.00 27.09 73 PRO C CA 1
ATOM 1994 C C . PRO C 1 73 ? -21.060 -4.356 -14.897 1.00 25.67 73 PRO C C 1
ATOM 1995 O O . PRO C 1 73 ? -22.035 -5.012 -14.527 1.00 24.77 73 PRO C O 1
ATOM 1999 N N . ILE C 1 74 ? -20.421 -3.506 -14.113 1.00 25.34 74 ILE C N 1
ATOM 2000 C CA . ILE C 1 74 ? -20.817 -3.241 -12.719 1.00 26.07 74 ILE C CA 1
ATOM 2001 C C . ILE C 1 74 ? -21.230 -1.799 -12.584 1.00 25.23 74 ILE C C 1
ATOM 2002 O O . ILE C 1 74 ? -20.647 -0.906 -13.251 1.00 26.93 74 ILE C O 1
ATOM 2007 N N . ASP C 1 75 ? -22.227 -1.579 -11.726 1.00 25.52 75 ASP C N 1
ATOM 2008 C CA . ASP C 1 75 ? -22.822 -0.291 -11.496 1.00 24.71 75 ASP C CA 1
ATOM 2009 C C . ASP C 1 75 ? -22.773 0.125 -10.006 1.00 24.81 75 ASP C C 1
ATOM 2010 O O . ASP C 1 75 ? -23.392 1.048 -9.594 1.00 25.79 75 ASP C O 1
ATOM 2015 N N . ALA C 1 76 ? -22.044 -0.611 -9.192 1.00 25.94 76 ALA C N 1
ATOM 2016 C CA . ALA C 1 76 ? -21.868 -0.271 -7.769 1.00 24.87 76 ALA C CA 1
ATOM 2017 C C . ALA C 1 76 ? -20.538 -0.839 -7.289 1.00 25.31 76 ALA C C 1
ATOM 2018 O O . ALA C 1 76 ? -20.217 -2.026 -7.555 1.00 25.30 76 ALA C O 1
ATOM 2020 N N . ALA C 1 77 ? -19.769 -0.032 -6.572 1.00 24.30 77 ALA C N 1
ATOM 2021 C CA . ALA C 1 77 ? -18.502 -0.519 -6.015 1.00 24.65 77 ALA C CA 1
ATOM 2022 C C . ALA C 1 77 ? -18.235 0.112 -4.677 1.00 25.67 77 ALA C C 1
ATOM 2023 O O . ALA C 1 77 ? -18.493 1.327 -4.515 1.00 25.85 77 ALA C O 1
ATOM 2025 N N . VAL C 1 78 ? -17.623 -0.649 -3.760 1.00 24.77 78 VAL C N 1
ATOM 2026 C CA . VAL C 1 78 ? -17.085 -0.040 -2.583 1.00 27.90 78 VAL C CA 1
ATOM 2027 C C . VAL C 1 78 ? -15.841 0.786 -2.961 1.00 28.80 78 VAL C C 1
ATOM 2028 O O . VAL C 1 78 ? -14.954 0.253 -3.586 1.00 31.65 78 VAL C O 1
ATOM 2032 N N . VAL C 1 79 ? -15.758 2.051 -2.577 1.00 29.39 79 VAL C N 1
ATOM 2033 C CA . VAL C 1 79 ? -14.563 2.865 -2.931 1.00 29.40 79 VAL C CA 1
ATOM 2034 C C . VAL C 1 79 ? -13.690 3.308 -1.771 1.00 30.02 79 VAL C C 1
ATOM 2035 O O . VAL C 1 79 ? -12.539 3.661 -1.959 1.00 31.22 79 VAL C O 1
ATOM 2039 N N . ALA C 1 80 ? -14.198 3.134 -0.566 1.00 30.17 80 ALA C N 1
ATOM 2040 C CA . ALA C 1 80 ? -13.524 3.566 0.650 1.00 32.20 80 ALA C CA 1
ATOM 2041 C C . ALA C 1 80 ? -14.152 2.883 1.831 1.00 32.98 80 ALA C C 1
ATOM 2042 O O . ALA C 1 80 ? -15.408 2.738 1.927 1.00 33.28 80 ALA C O 1
ATOM 2044 N N . ILE C 1 81 ? -13.299 2.466 2.757 1.00 32.93 81 ILE C N 1
ATOM 2045 C CA . ILE C 1 81 ? -13.754 2.072 4.082 1.00 32.07 81 ILE C CA 1
ATOM 2046 C C . ILE C 1 81 ? -13.705 3.268 4.975 1.00 31.52 81 ILE C C 1
ATOM 2047 O O . ILE C 1 81 ? -12.670 3.917 5.036 1.00 32.68 81 ILE C O 1
ATOM 2052 N N . ILE C 1 82 ? -14.835 3.581 5.616 1.00 30.32 82 ILE C N 1
ATOM 2053 C CA . ILE C 1 82 ? -14.944 4.776 6.454 1.00 32.91 82 ILE C CA 1
ATOM 2054 C C . ILE C 1 82 ? -14.200 4.679 7.778 1.00 34.72 82 ILE C C 1
ATOM 2055 O O . ILE C 1 82 ? -14.391 3.720 8.533 1.00 34.62 82 ILE C O 1
ATOM 2060 N N . ASP C 1 83 ? -13.301 5.647 8.021 1.00 33.95 83 ASP C N 1
ATOM 2061 C CA . ASP C 1 83 ? -12.620 5.830 9.316 1.00 36.58 83 ASP C CA 1
ATOM 2062 C C . ASP C 1 83 ? -13.468 6.672 10.264 1.00 36.86 83 ASP C C 1
ATOM 2063 O O . ASP C 1 83 ? -13.571 6.354 11.426 1.00 38.82 83 ASP C O 1
ATOM 2068 N N . THR C 1 84 ? -13.957 7.814 9.799 1.00 36.15 84 THR C N 1
ATOM 2069 C CA . THR C 1 84 ? -14.731 8.686 10.626 1.00 35.44 84 THR C CA 1
ATOM 2070 C C . THR C 1 84 ? -15.870 9.275 9.823 1.00 33.72 84 THR C C 1
ATOM 2071 O O . THR C 1 84 ? -15.789 9.427 8.620 1.00 32.87 84 THR C O 1
ATOM 2075 N N . VAL C 1 85 ? -16.913 9.633 10.546 1.00 33.68 85 VAL C N 1
ATOM 2076 C CA . VAL C 1 85 ? -17.970 10.464 10.067 1.00 32.74 85 VAL C CA 1
ATOM 2077 C C . VAL C 1 85 ? -18.193 11.511 11.131 1.00 33.71 85 VAL C C 1
ATOM 2078 O O . VAL C 1 85 ? -18.321 11.197 12.339 1.00 32.84 85 VAL C O 1
ATOM 2082 N N . SER C 1 86 ? -18.241 12.761 10.707 1.00 35.70 86 SER C N 1
ATOM 2083 C CA . SER C 1 86 ? -18.552 13.795 11.644 1.00 38.00 86 SER C CA 1
ATOM 2084 C C . SER C 1 86 ? -19.737 14.593 11.162 1.00 40.45 86 SER C C 1
ATOM 2085 O O . SER C 1 86 ? -20.081 14.560 9.979 1.00 41.42 86 SER C O 1
ATOM 2088 N N . ARG C 1 87 ? -20.393 15.270 12.098 1.00 43.00 87 ARG C N 1
ATOM 2089 C CA . ARG C 1 87 ? -21.534 16.124 11.799 1.00 47.40 87 ARG C CA 1
ATOM 2090 C C . ARG C 1 87 ? -21.251 17.405 12.519 1.00 46.01 87 ARG C C 1
ATOM 2091 O O . ARG C 1 87 ? -21.109 17.431 13.731 1.00 43.32 87 ARG C O 1
ATOM 2099 N N . ASP C 1 88 ? -21.127 18.476 11.791 1.00 51.85 88 ASP C N 1
ATOM 2100 C CA . ASP C 1 88 ? -21.122 19.769 12.461 1.00 60.00 88 ASP C CA 1
ATOM 2101 C C . ASP C 1 88 ? -19.995 19.704 13.494 1.00 57.88 88 ASP C C 1
ATOM 2102 O O . ASP C 1 88 ? -20.184 20.021 14.680 1.00 60.05 88 ASP C O 1
ATOM 2107 N N . ASN C 1 89 ? -18.835 19.240 13.044 1.00 55.95 89 ASN C N 1
ATOM 2108 C CA . ASN C 1 89 ? -17.636 19.163 13.883 1.00 60.41 89 ASN C CA 1
ATOM 2109 C C . ASN C 1 89 ? -17.580 18.146 15.069 1.00 58.26 89 ASN C C 1
ATOM 2110 O O . ASN C 1 89 ? -16.559 18.088 15.713 1.00 58.51 89 ASN C O 1
ATOM 2115 N N . TYR C 1 90 ? -18.628 17.354 15.331 1.00 54.47 90 TYR C N 1
ATOM 2116 C CA . TYR C 1 90 ? -18.574 16.254 16.308 1.00 53.84 90 TYR C CA 1
ATOM 2117 C C . TYR C 1 90 ? -18.474 14.902 15.581 1.00 46.56 90 TYR C C 1
ATOM 2118 O O . TYR C 1 90 ? -19.206 14.684 14.641 1.00 42.24 90 TYR C O 1
ATOM 2127 N N . LEU C 1 91 ? -17.546 14.038 16.000 1.00 43.00 91 LEU C N 1
ATOM 2128 C CA . LEU C 1 91 ? -17.499 12.679 15.518 1.00 43.65 91 LEU C CA 1
ATOM 2129 C C . LEU C 1 91 ? -18.816 11.974 15.854 1.00 42.54 91 LEU C C 1
ATOM 2130 O O . LEU C 1 91 ? -19.304 12.042 16.983 1.00 41.95 91 LEU C O 1
ATOM 2135 N N . LEU C 1 92 ? -19.412 11.350 14.860 1.00 41.13 92 LEU C N 1
ATOM 2136 C CA . LEU C 1 92 ? -20.602 10.522 15.060 1.00 42.27 92 LEU C CA 1
ATOM 2137 C C . LEU C 1 92 ? -20.229 9.030 15.087 1.00 38.62 92 LEU C C 1
ATOM 2138 O O . LEU C 1 92 ? -20.903 8.228 15.720 1.00 38.09 92 LEU C O 1
ATOM 2143 N N . TYR C 1 93 ? -19.198 8.678 14.336 1.00 38.43 93 TYR C N 1
ATOM 2144 C CA . TYR C 1 93 ? -18.743 7.320 14.156 1.00 38.47 93 TYR C CA 1
ATOM 2145 C C . TYR C 1 93 ? -17.271 7.350 13.938 1.00 39.49 93 TYR C C 1
ATOM 2146 O O . TYR C 1 93 ? -16.755 8.283 13.339 1.00 39.62 93 TYR C O 1
ATOM 2155 N N . SER C 1 94 ? -16.593 6.294 14.395 1.00 40.40 94 SER C N 1
ATOM 2156 C CA . SER C 1 94 ? -15.190 6.032 14.019 1.00 41.15 94 SER C CA 1
ATOM 2157 C C . SER C 1 94 ? -14.872 4.549 14.055 1.00 42.57 94 SER C C 1
ATOM 2158 O O . SER C 1 94 ? -15.506 3.766 14.773 1.00 42.86 94 SER C O 1
ATOM 2161 N N . LYS C 1 95 ? -13.868 4.194 13.264 1.00 44.02 95 LYS C N 1
ATOM 2162 C CA . LYS C 1 95 ? -13.472 2.827 12.972 1.00 44.34 95 LYS C CA 1
ATOM 2163 C C . LYS C 1 95 ? -12.403 2.351 13.916 1.00 42.87 95 LYS C C 1
ATOM 2164 O O . LYS C 1 95 ? -11.540 3.152 14.344 1.00 40.00 95 LYS C O 1
ATOM 2170 N N . ARG C 1 96 ? -12.376 1.027 14.122 1.00 43.11 96 ARG C N 1
ATOM 2171 C CA . ARG C 1 96 ? -11.270 0.402 14.820 1.00 48.10 96 ARG C CA 1
ATOM 2172 C C . ARG C 1 96 ? -10.004 0.551 13.987 1.00 50.75 96 ARG C C 1
ATOM 2173 O O . ARG C 1 96 ? -10.040 0.461 12.776 1.00 52.17 96 ARG C O 1
ATOM 2181 N N . THR C 1 97 ? -8.897 0.818 14.653 1.00 54.15 97 THR C N 1
ATOM 2182 C CA . THR C 1 97 ? -7.671 1.222 13.995 1.00 61.12 97 THR C CA 1
ATOM 2183 C C . THR C 1 97 ? -6.638 0.077 13.977 1.00 63.88 97 THR C C 1
ATOM 2184 O O . THR C 1 97 ? -6.639 -0.789 14.864 1.00 65.41 97 THR C O 1
ATOM 2188 N N . MET D 1 1 ? -28.866 18.880 -11.302 1.00 32.51 1 MET D N 1
ATOM 2189 C CA . MET D 1 1 ? -28.178 19.156 -9.986 1.00 30.27 1 MET D CA 1
ATOM 2190 C C . MET D 1 1 ? -29.191 19.293 -8.861 1.00 31.47 1 MET D C 1
ATOM 2191 O O . MET D 1 1 ? -30.365 19.579 -9.090 1.00 32.58 1 MET D O 1
ATOM 2196 N N . LYS D 1 2 ? -28.743 19.011 -7.647 1.00 33.11 2 LYS D N 1
ATOM 2197 C CA . LYS D 1 2 ? -29.538 19.243 -6.441 1.00 33.84 2 LYS D CA 1
ATOM 2198 C C . LYS D 1 2 ? -28.860 20.283 -5.570 1.00 34.87 2 LYS D C 1
ATOM 2199 O O . LYS D 1 2 ? -27.607 20.449 -5.581 1.00 33.26 2 LYS D O 1
ATOM 2205 N N . ILE D 1 3 ? -29.694 20.990 -4.814 1.00 35.57 3 ILE D N 1
ATOM 2206 C CA . ILE D 1 3 ? -29.251 21.884 -3.748 1.00 36.89 3 ILE D CA 1
ATOM 2207 C C . ILE D 1 3 ? -29.075 21.079 -2.449 1.00 36.33 3 ILE D C 1
ATOM 2208 O O . ILE D 1 3 ? -29.937 20.229 -2.100 1.00 36.84 3 ILE D O 1
ATOM 2213 N N . ALA D 1 4 ? -27.988 21.354 -1.736 1.00 34.78 4 ALA D N 1
ATOM 2214 C CA . ALA D 1 4 ? -27.702 20.699 -0.472 1.00 35.28 4 ALA D CA 1
ATOM 2215 C C . ALA D 1 4 ? -26.943 21.616 0.425 1.00 36.68 4 ALA D C 1
ATOM 2216 O O . ALA D 1 4 ? -26.414 22.631 -0.041 1.00 36.35 4 ALA D O 1
ATOM 2218 N N . ARG D 1 5 ? -26.898 21.278 1.719 1.00 37.80 5 ARG D N 1
ATOM 2219 C CA . ARG D 1 5 ? -26.049 22.002 2.643 1.00 38.85 5 ARG D CA 1
ATOM 2220 C C . ARG D 1 5 ? -25.005 21.113 3.198 1.00 36.88 5 ARG D C 1
ATOM 2221 O O . ARG D 1 5 ? -25.241 19.923 3.380 1.00 36.55 5 ARG D O 1
ATOM 2229 N N . VAL D 1 6 ? -23.847 21.696 3.463 1.00 35.32 6 VAL D N 1
ATOM 2230 C CA . VAL D 1 6 ? -22.748 20.953 3.993 1.00 34.35 6 VAL D CA 1
ATOM 2231 C C . VAL D 1 6 ? -22.957 20.776 5.474 1.00 35.59 6 VAL D C 1
ATOM 2232 O O . VAL D 1 6 ? -23.031 21.778 6.202 1.00 37.21 6 VAL D O 1
ATOM 2236 N N . CYS D 1 7 ? -23.020 19.527 5.936 1.00 34.79 7 CYS D N 1
ATOM 2237 C CA . CYS D 1 7 ? -23.232 19.254 7.343 1.00 39.29 7 CYS D CA 1
ATOM 2238 C C . CYS D 1 7 ? -22.179 18.399 8.005 1.00 39.34 7 CYS D C 1
ATOM 2239 O O . CYS D 1 7 ? -22.242 18.196 9.197 1.00 42.90 7 CYS D O 1
ATOM 2242 N N . GLY D 1 8 ? -21.188 17.912 7.290 1.00 37.87 8 GLY D N 1
ATOM 2243 C CA . GLY D 1 8 ? -20.136 17.162 7.938 1.00 38.16 8 GLY D CA 1
ATOM 2244 C C . GLY D 1 8 ? -19.065 16.664 6.988 1.00 36.39 8 GLY D C 1
ATOM 2245 O O . GLY D 1 8 ? -18.964 17.162 5.895 1.00 34.88 8 GLY D O 1
ATOM 2246 N N . THR D 1 9 ? -18.284 15.668 7.424 1.00 36.99 9 THR D N 1
ATOM 2247 C CA . THR D 1 9 ? -17.192 15.112 6.636 1.00 34.60 9 THR D CA 1
ATOM 2248 C C . THR D 1 9 ? -17.070 13.605 6.852 1.00 33.72 9 THR D C 1
ATOM 2249 O O . THR D 1 9 ? -17.478 13.073 7.887 1.00 33.45 9 THR D O 1
ATOM 2253 N N . VAL D 1 10 ? -16.476 12.931 5.884 1.00 31.38 10 VAL D N 1
ATOM 2254 C CA . VAL D 1 10 ? -16.070 11.565 6.027 1.00 33.62 10 VAL D CA 1
ATOM 2255 C C . VAL D 1 10 ? -14.559 11.503 5.752 1.00 33.90 10 VAL D C 1
ATOM 2256 O O . VAL D 1 10 ? -14.075 12.158 4.830 1.00 34.77 10 VAL D O 1
ATOM 2260 N N . THR D 1 11 ? -13.824 10.713 6.509 1.00 35.81 11 THR D N 1
ATOM 2261 C CA . THR D 1 11 ? -12.437 10.409 6.188 1.00 36.58 11 THR D CA 1
ATOM 2262 C C . THR D 1 11 ? -12.258 8.912 6.038 1.00 37.40 11 THR D C 1
ATOM 2263 O O . THR D 1 11 ? -13.062 8.114 6.568 1.00 35.94 11 THR D O 1
ATOM 2267 N N . SER D 1 12 ? -11.181 8.525 5.333 1.00 37.95 12 SER D N 1
ATOM 2268 C CA . SER D 1 12 ? -10.886 7.154 5.017 1.00 37.40 12 SER D CA 1
ATOM 2269 C C . SER D 1 12 ? -9.400 7.010 4.674 1.00 40.48 12 SER D C 1
ATOM 2270 O O . SER D 1 12 ? -8.851 7.801 3.914 1.00 42.17 12 SER D O 1
ATOM 2273 N N . THR D 1 13 ? -8.774 5.968 5.181 1.00 42.20 13 THR D N 1
ATOM 2274 C CA . THR D 1 13 ? -7.410 5.673 4.821 1.00 44.97 13 THR D CA 1
ATOM 2275 C C . THR D 1 13 ? -7.321 4.392 3.956 1.00 46.97 13 THR D C 1
ATOM 2276 O O . THR D 1 13 ? -6.326 4.191 3.299 1.00 52.13 13 THR D O 1
ATOM 2280 N N . GLN D 1 14 ? -8.315 3.492 3.978 1.00 45.65 14 GLN D N 1
ATOM 2281 C CA . GLN D 1 14 ? -8.312 2.368 3.045 1.00 42.38 14 GLN D CA 1
ATOM 2282 C C . GLN D 1 14 ? -9.333 2.667 2.020 1.00 37.01 14 GLN D C 1
ATOM 2283 O O . GLN D 1 14 ? -10.547 2.615 2.290 1.00 34.29 14 GLN D O 1
ATOM 2289 N N . LYS D 1 15 ? -8.843 2.944 0.832 1.00 35.04 15 LYS D N 1
ATOM 2290 C CA . LYS D 1 15 ? -9.677 3.372 -0.262 1.00 33.88 15 LYS D CA 1
ATOM 2291 C C . LYS D 1 15 ? -8.956 3.149 -1.592 1.00 34.13 15 LYS D C 1
ATOM 2292 O O . LYS D 1 15 ? -7.769 2.821 -1.620 1.00 36.05 15 LYS D O 1
ATOM 2298 N N . GLU D 1 16 ? -9.685 3.319 -2.686 1.00 33.15 16 GLU D N 1
ATOM 2299 C CA . GLU D 1 16 ? -9.096 3.375 -4.021 1.00 34.51 16 GLU D CA 1
ATOM 2300 C C . GLU D 1 16 ? -7.974 4.411 -4.072 1.00 36.48 16 GLU D C 1
ATOM 2301 O O . GLU D 1 16 ? -8.163 5.573 -3.697 1.00 35.41 16 GLU D O 1
ATOM 2307 N N . ASP D 1 17 ? -6.844 3.979 -4.580 1.00 38.36 17 ASP D N 1
ATOM 2308 C CA . ASP D 1 17 ? -5.674 4.829 -4.759 1.00 43.86 17 ASP D CA 1
ATOM 2309 C C . ASP D 1 17 ? -5.929 6.066 -5.559 1.00 41.50 17 ASP D C 1
ATOM 2310 O O . ASP D 1 17 ? -5.387 7.101 -5.246 1.00 41.80 17 ASP D O 1
ATOM 2315 N N . THR D 1 18 ? -6.813 5.995 -6.553 1.00 39.39 18 THR D N 1
ATOM 2316 C CA . THR D 1 18 ? -7.213 7.201 -7.276 1.00 37.98 18 THR D CA 1
ATOM 2317 C C . THR D 1 18 ? -7.895 8.283 -6.426 1.00 36.50 18 THR D C 1
ATOM 2318 O O . THR D 1 18 ? -8.063 9.396 -6.899 1.00 34.08 18 THR D O 1
ATOM 2322 N N . LEU D 1 19 ? -8.303 7.964 -5.185 1.00 36.90 19 LEU D N 1
ATOM 2323 C CA . LEU D 1 19 ? -9.004 8.930 -4.335 1.00 35.33 19 LEU D CA 1
ATOM 2324 C C . LEU D 1 19 ? -8.108 9.625 -3.341 1.00 36.89 19 LEU D C 1
ATOM 2325 O O . LEU D 1 19 ? -8.599 10.356 -2.473 1.00 37.58 19 LEU D O 1
ATOM 2330 N N . THR D 1 20 ? -6.797 9.414 -3.442 1.00 39.29 20 THR D N 1
ATOM 2331 C CA . THR D 1 20 ? -5.870 10.127 -2.575 1.00 39.97 20 THR D CA 1
ATOM 2332 C C . THR D 1 20 ? -6.113 11.626 -2.691 1.00 40.08 20 THR D C 1
ATOM 2333 O O . THR D 1 20 ? -6.241 12.127 -3.789 1.00 40.12 20 THR D O 1
ATOM 2337 N N . GLY D 1 21 ? -6.164 12.341 -1.560 1.00 41.53 21 GLY D N 1
ATOM 2338 C CA . GLY D 1 21 ? -6.309 13.795 -1.563 1.00 40.76 21 GLY D CA 1
ATOM 2339 C C . GLY D 1 21 ? -7.773 14.226 -1.623 1.00 41.43 21 GLY D C 1
ATOM 2340 O O . GLY D 1 21 ? -8.065 15.398 -1.373 1.00 40.27 21 GLY D O 1
ATOM 2341 N N . VAL D 1 22 ? -8.709 13.315 -1.915 1.00 38.39 22 VAL D N 1
ATOM 2342 C CA . VAL D 1 22 ? -10.101 13.730 -2.100 1.00 37.99 22 VAL D CA 1
ATOM 2343 C C . VAL D 1 22 ? -10.739 14.101 -0.778 1.00 39.15 22 VAL D C 1
ATOM 2344 O O . VAL D 1 22 ? -10.717 13.352 0.146 1.00 45.29 22 VAL D O 1
ATOM 2348 N N . LYS D 1 23 ? -11.281 15.289 -0.701 1.00 37.46 23 LYS D N 1
ATOM 2349 C CA . LYS D 1 23 ? -12.050 15.737 0.422 1.00 41.08 23 LYS D CA 1
ATOM 2350 C C . LYS D 1 23 ? -13.481 15.215 0.255 1.00 37.24 23 LYS D C 1
ATOM 2351 O O . LYS D 1 23 ? -14.061 15.384 -0.815 1.00 37.13 23 LYS D O 1
ATOM 2357 N N . PHE D 1 24 ? -14.030 14.576 1.289 1.00 32.82 24 PHE D N 1
ATOM 2358 C CA . PHE D 1 24 ? -15.404 14.079 1.247 1.00 33.12 24 PHE D CA 1
ATOM 2359 C C . PHE D 1 24 ? -16.263 14.879 2.193 1.00 34.55 24 PHE D C 1
ATOM 2360 O O . PHE D 1 24 ? -16.034 14.891 3.436 1.00 36.28 24 PHE D O 1
ATOM 2368 N N . LEU D 1 25 ? -17.283 15.501 1.638 1.00 32.40 25 LEU D N 1
ATOM 2369 C CA . LEU D 1 25 ? -18.224 16.191 2.459 1.00 31.71 25 LEU D CA 1
ATOM 2370 C C . LEU D 1 25 ? -19.506 15.448 2.581 1.00 30.73 25 LEU D C 1
ATOM 2371 O O . LEU D 1 25 ? -19.976 14.803 1.636 1.00 32.35 25 LEU D O 1
ATOM 2376 N N . VAL D 1 26 ? -20.108 15.526 3.751 1.00 30.64 26 VAL D N 1
ATOM 2377 C CA . VAL D 1 26 ? -21.482 15.042 3.919 1.00 32.43 26 VAL D CA 1
ATOM 2378 C C . VAL D 1 26 ? -22.438 16.190 3.625 1.00 32.24 26 VAL D C 1
ATOM 2379 O O . VAL D 1 26 ? -22.294 17.283 4.183 1.00 34.58 26 VAL D O 1
ATOM 2383 N N . LEU D 1 27 ? -23.406 15.940 2.753 1.00 32.31 27 LEU D N 1
ATOM 2384 C CA . LEU D 1 27 ? -24.349 16.935 2.287 1.00 32.37 27 LEU D CA 1
ATOM 2385 C C . LEU D 1 27 ? -25.737 16.491 2.620 1.00 33.61 27 LEU D C 1
ATOM 2386 O O . LEU D 1 27 ? -26.033 15.287 2.508 1.00 32.99 27 LEU D O 1
ATOM 2391 N N . GLN D 1 28 ? -26.598 17.436 3.011 1.00 32.85 28 GLN D N 1
ATOM 2392 C CA . GLN D 1 28 ? -28.006 17.163 3.255 1.00 35.24 28 GLN D CA 1
ATOM 2393 C C . GLN D 1 28 ? -28.889 17.845 2.198 1.00 36.12 28 GLN D C 1
ATOM 2394 O O . GLN D 1 28 ? -28.793 19.028 1.987 1.00 35.41 28 GLN D O 1
ATOM 2400 N N . TYR D 1 29 ? -29.754 17.078 1.553 1.00 36.47 29 TYR D N 1
ATOM 2401 C CA . TYR D 1 29 ? -30.491 17.569 0.403 1.00 36.83 29 TYR D CA 1
ATOM 2402 C C . TYR D 1 29 ? -31.650 18.435 0.849 1.00 38.33 29 TYR D C 1
ATOM 2403 O O . TYR D 1 29 ? -32.329 18.089 1.784 1.00 39.23 29 TYR D O 1
ATOM 2412 N N . LEU D 1 30 ? -31.879 19.505 0.093 1.00 38.83 30 LEU D N 1
ATOM 2413 C CA . LEU D 1 30 ? -32.979 20.410 0.293 1.00 41.77 30 LEU D CA 1
ATOM 2414 C C . LEU D 1 30 ? -34.269 19.767 -0.153 1.00 43.06 30 LEU D C 1
ATOM 2415 O O . LEU D 1 30 ? -34.303 19.101 -1.139 1.00 43.84 30 LEU D O 1
ATOM 2420 N N . GLY D 1 31 ? -35.317 19.942 0.616 1.00 48.83 31 GLY D N 1
ATOM 2421 C CA . GLY D 1 31 ? -36.619 19.339 0.330 1.00 52.50 31 GLY D CA 1
ATOM 2422 C C . GLY D 1 31 ? -37.591 20.467 0.048 1.00 59.25 31 GLY D C 1
ATOM 2423 O O . GLY D 1 31 ? -37.252 21.387 -0.683 1.00 58.53 31 GLY D O 1
ATOM 2424 N N . GLU D 1 32 ? -38.781 20.392 0.634 1.00 64.12 32 GLU D N 1
ATOM 2425 C CA . GLU D 1 32 ? -39.840 21.337 0.348 1.00 72.55 32 GLU D CA 1
ATOM 2426 C C . GLU D 1 32 ? -39.702 22.528 1.242 1.00 77.07 32 GLU D C 1
ATOM 2427 O O . GLU D 1 32 ? -39.247 22.405 2.387 1.00 78.19 32 GLU D O 1
ATOM 2433 N N . ASP D 1 33 ? -40.191 23.659 0.745 1.00 77.52 33 ASP D N 1
ATOM 2434 C CA . ASP D 1 33 ? -39.934 24.944 1.364 1.00 79.79 33 ASP D CA 1
ATOM 2435 C C . ASP D 1 33 ? -38.413 25.028 1.455 1.00 75.07 33 ASP D C 1
ATOM 2436 O O . ASP D 1 33 ? -37.701 24.456 0.611 1.00 78.58 33 ASP D O 1
ATOM 2441 N N . GLY D 1 34 ? -37.912 25.737 2.462 1.00 72.45 34 GLY D N 1
ATOM 2442 C CA . GLY D 1 34 ? -36.520 25.640 2.824 1.00 66.56 34 GLY D CA 1
ATOM 2443 C C . GLY D 1 34 ? -36.279 24.586 3.875 1.00 63.52 34 GLY D C 1
ATOM 2444 O O . GLY D 1 34 ? -35.379 24.744 4.681 1.00 64.66 34 GLY D O 1
ATOM 2445 N N . GLU D 1 35 ? -37.089 23.531 3.907 1.00 62.06 35 GLU D N 1
ATOM 2446 C CA . GLU D 1 35 ? -36.840 22.420 4.817 1.00 60.93 35 GLU D CA 1
ATOM 2447 C C . GLU D 1 35 ? -35.841 21.469 4.185 1.00 54.83 35 GLU D C 1
ATOM 2448 O O . GLU D 1 35 ? -35.883 21.205 2.986 1.00 53.91 35 GLU D O 1
ATOM 2454 N N . PHE D 1 36 ? -34.942 20.952 4.992 1.00 50.72 36 PHE D N 1
ATOM 2455 C CA . PHE D 1 36 ? -34.005 19.964 4.498 1.00 47.46 36 PHE D CA 1
ATOM 2456 C C . PHE D 1 36 ? -34.526 18.594 4.769 1.00 45.94 36 PHE D C 1
ATOM 2457 O O . PHE D 1 36 ? -35.323 18.435 5.656 1.00 48.09 36 PHE D O 1
ATOM 2465 N N . LEU D 1 37 ? -34.117 17.642 3.933 1.00 45.71 37 LEU D N 1
ATOM 2466 C CA . LEU D 1 37 ? -34.561 16.265 3.992 1.00 44.94 37 LEU D CA 1
ATOM 2467 C C . LEU D 1 37 ? -33.602 15.434 4.832 1.00 43.91 37 LEU D C 1
ATOM 2468 O O . LEU D 1 37 ? -32.440 15.761 4.893 1.00 39.70 37 LEU D O 1
ATOM 2473 N N . PRO D 1 38 ? -34.089 14.328 5.446 1.00 45.19 38 PRO D N 1
ATOM 2474 C CA . PRO D 1 38 ? -33.216 13.430 6.145 1.00 46.52 38 PRO D CA 1
ATOM 2475 C C . PRO D 1 38 ? -32.592 12.486 5.125 1.00 45.34 38 PRO D C 1
ATOM 2476 O O . PRO D 1 38 ? -32.815 11.304 5.178 1.00 48.00 38 PRO D O 1
ATOM 2480 N N . ASP D 1 39 ? -31.835 13.051 4.200 1.00 44.29 39 ASP D N 1
ATOM 2481 C CA . ASP D 1 39 ? -31.350 12.367 3.029 1.00 43.31 39 ASP D CA 1
ATOM 2482 C C . ASP D 1 39 ? -30.015 13.044 2.761 1.00 38.74 39 ASP D C 1
ATOM 2483 O O . ASP D 1 39 ? -29.973 14.269 2.633 1.00 34.13 39 ASP D O 1
ATOM 2488 N N . TYR D 1 40 ? -28.958 12.251 2.699 1.00 33.77 40 TYR D N 1
ATOM 2489 C CA . TYR D 1 40 ? -27.579 12.713 2.680 1.00 32.97 40 TYR D CA 1
ATOM 2490 C C . TYR D 1 40 ? -26.787 12.087 1.587 1.00 32.63 40 TYR D C 1
ATOM 2491 O O . TYR D 1 40 ? -27.032 10.924 1.181 1.00 34.12 40 TYR D O 1
ATOM 2500 N N . GLU D 1 41 ? -25.769 12.807 1.141 1.00 30.18 41 GLU D N 1
ATOM 2501 C CA . GLU D 1 41 ? -24.922 12.327 0.103 1.00 31.17 41 GLU D CA 1
ATOM 2502 C C . GLU D 1 41 ? -23.520 12.642 0.529 1.00 30.95 41 GLU D C 1
ATOM 2503 O O . GLU D 1 41 ? -23.283 13.643 1.240 1.00 29.96 41 GLU D O 1
ATOM 2509 N N . VAL D 1 42 ? -22.599 11.802 0.124 1.00 28.06 42 VAL D N 1
ATOM 2510 C CA . VAL D 1 42 ? -21.182 12.076 0.410 1.00 29.02 42 VAL D CA 1
ATOM 2511 C C . VAL D 1 42 ? -20.587 12.429 -0.919 1.00 29.56 42 VAL D C 1
ATOM 2512 O O . VAL D 1 42 ? -20.682 11.663 -1.857 1.00 28.24 42 VAL D O 1
ATOM 2516 N N . ALA D 1 43 ? -19.983 13.612 -0.994 1.00 29.98 43 ALA D N 1
ATOM 2517 C CA . ALA D 1 43 ? -19.544 14.203 -2.271 1.00 30.70 43 ALA D CA 1
ATOM 2518 C C . ALA D 1 43 ? -18.126 14.680 -2.246 1.00 28.49 43 ALA D C 1
ATOM 2519 O O . ALA D 1 43 ? -17.656 15.138 -1.218 1.00 30.21 43 ALA D O 1
ATOM 2521 N N . ALA D 1 44 ? -17.436 14.587 -3.363 1.00 27.23 44 ALA D N 1
ATOM 2522 C CA . ALA D 1 44 ? -16.107 15.136 -3.450 1.00 28.82 44 ALA D CA 1
ATOM 2523 C C . ALA D 1 44 ? -16.223 16.666 -3.512 1.00 31.30 44 ALA D C 1
ATOM 2524 O O . ALA D 1 44 ? -17.204 17.200 -4.030 1.00 33.46 44 ALA D O 1
ATOM 2526 N N . ASP D 1 45 ? -15.211 17.365 -3.034 1.00 32.43 45 ASP D N 1
ATOM 2527 C CA . ASP D 1 45 ? -15.238 18.837 -3.063 1.00 35.43 45 ASP D CA 1
ATOM 2528 C C . ASP D 1 45 ? -13.886 19.296 -3.477 1.00 34.15 45 ASP D C 1
ATOM 2529 O O . ASP D 1 45 ? -12.938 19.146 -2.736 1.00 35.89 45 ASP D O 1
ATOM 2534 N N . THR D 1 46 ? -13.802 19.858 -4.662 1.00 36.34 46 THR D N 1
ATOM 2535 C CA . THR D 1 46 ? -12.651 20.605 -5.118 1.00 40.23 46 THR D CA 1
ATOM 2536 C C . THR D 1 46 ? -12.873 22.114 -4.970 1.00 42.42 46 THR D C 1
ATOM 2537 O O . THR D 1 46 ? -11.945 22.890 -5.118 1.00 44.14 46 THR D O 1
ATOM 2541 N N . VAL D 1 47 ? -14.079 22.549 -4.627 1.00 40.43 47 VAL D N 1
ATOM 2542 C CA . VAL D 1 47 ? -14.349 23.994 -4.663 1.00 42.48 47 VAL D CA 1
ATOM 2543 C C . VAL D 1 47 ? -13.905 24.656 -3.362 1.00 43.38 47 VAL D C 1
ATOM 2544 O O . VAL D 1 47 ? -13.476 25.791 -3.356 1.00 48.76 47 VAL D O 1
ATOM 2548 N N . GLY D 1 48 ? -14.066 23.946 -2.259 1.00 42.26 48 GLY D N 1
ATOM 2549 C CA . GLY D 1 48 ? -13.636 24.343 -0.940 1.00 43.69 48 GLY D CA 1
ATOM 2550 C C . GLY D 1 48 ? -14.816 24.812 -0.106 1.00 44.55 48 GLY D C 1
ATOM 2551 O O . GLY D 1 48 ? -14.736 25.813 0.517 1.00 43.11 48 GLY D O 1
ATOM 2552 N N . ALA D 1 49 ? -15.927 24.087 -0.115 1.00 41.23 49 ALA D N 1
ATOM 2553 C CA . ALA D 1 49 ? -17.101 24.404 0.697 1.00 42.76 49 ALA D CA 1
ATOM 2554 C C . ALA D 1 49 ? -16.938 24.055 2.182 1.00 44.77 49 ALA D C 1
ATOM 2555 O O . ALA D 1 49 ? -16.323 23.044 2.517 1.00 45.36 49 ALA D O 1
ATOM 2557 N N . GLY D 1 50 ? -17.555 24.861 3.040 1.00 47.12 50 GLY D N 1
ATOM 2558 C CA . GLY D 1 50 ? -17.537 24.671 4.486 1.00 47.59 50 GLY D CA 1
ATOM 2559 C C . GLY D 1 50 ? -18.921 24.438 5.083 1.00 46.54 50 GLY D C 1
ATOM 2560 O O . GLY D 1 50 ? -19.964 24.540 4.390 1.00 43.08 50 GLY D O 1
ATOM 2561 N N . GLN D 1 51 ? -18.898 24.130 6.381 1.00 44.45 51 GLN D N 1
ATOM 2562 C CA . GLN D 1 51 ? -20.055 23.787 7.182 1.00 44.28 51 GLN D CA 1
ATOM 2563 C C . GLN D 1 51 ? -21.172 24.809 7.020 1.00 45.43 51 GLN D C 1
ATOM 2564 O O . GLN D 1 51 ? -20.922 25.984 7.133 1.00 44.74 51 GLN D O 1
ATOM 2570 N N . ASP D 1 52 ? -22.395 24.332 6.775 1.00 46.19 52 ASP D N 1
ATOM 2571 C CA . ASP D 1 52 ? -23.604 25.152 6.624 1.00 48.85 52 ASP D CA 1
ATOM 2572 C C . ASP D 1 52 ? -23.771 25.882 5.299 1.00 45.11 52 ASP D C 1
ATOM 2573 O O . ASP D 1 52 ? -24.836 26.389 5.035 1.00 45.32 52 ASP D O 1
ATOM 2578 N N . GLU D 1 53 ? -22.747 25.925 4.466 1.00 43.07 53 GLU D N 1
ATOM 2579 C CA . GLU D 1 53 ? -22.903 26.488 3.144 1.00 43.42 53 GLU D CA 1
ATOM 2580 C C . GLU D 1 53 ? -23.794 25.629 2.245 1.00 41.27 53 GLU D C 1
ATOM 2581 O O . GLU D 1 53 ? -23.869 24.359 2.380 1.00 39.00 53 GLU D O 1
ATOM 2587 N N . TRP D 1 54 ? -24.442 26.326 1.315 1.00 38.93 54 TRP D N 1
ATOM 2588 C CA . TRP D 1 54 ? -25.314 25.721 0.358 1.00 39.20 54 TRP D CA 1
ATOM 2589 C C . TRP D 1 54 ? -24.480 25.513 -0.869 1.00 39.04 54 TRP D C 1
ATOM 2590 O O . TRP D 1 54 ? -23.652 26.385 -1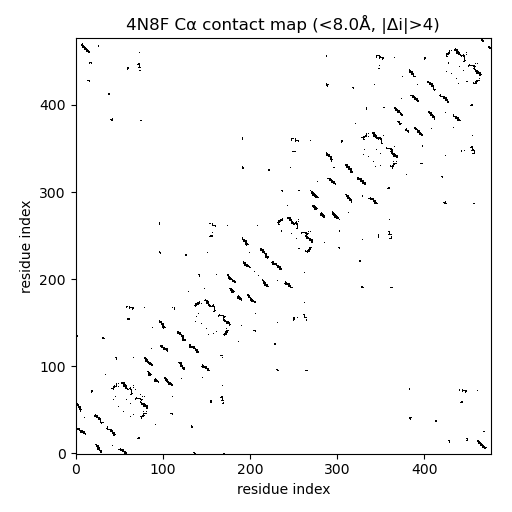.208 1.00 39.07 54 TRP D O 1
ATOM 2601 N N . VAL D 1 55 ? -24.687 24.351 -1.498 1.00 34.31 55 VAL D N 1
ATOM 2602 C CA . VAL D 1 55 ? -23.936 23.940 -2.657 1.00 33.52 55 VAL D CA 1
ATOM 2603 C C . VAL D 1 55 ? -24.877 23.317 -3.692 1.00 34.23 55 VAL D C 1
ATOM 2604 O O . VAL D 1 55 ? -26.013 22.885 -3.367 1.00 34.72 55 VAL D O 1
AT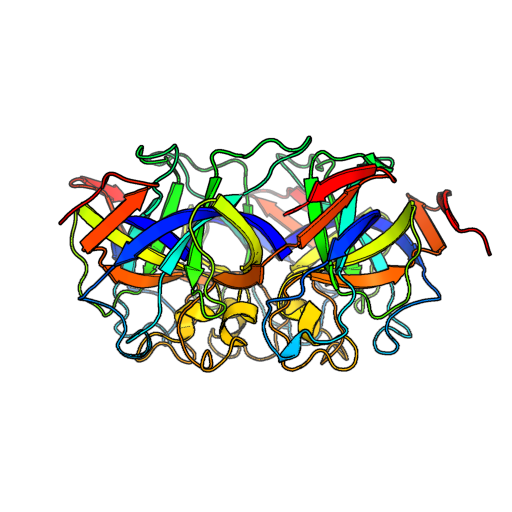OM 2608 N N . LEU D 1 56 ? -24.391 23.283 -4.937 1.00 33.69 56 LEU D N 1
ATOM 2609 C CA . LEU D 1 56 ? -24.942 22.461 -6.007 1.00 32.11 56 LEU D CA 1
ATOM 2610 C C . LEU D 1 56 ? -24.140 21.198 -6.073 1.00 32.04 56 LEU D C 1
ATOM 2611 O O . LEU D 1 56 ? -22.903 21.264 -6.075 1.00 32.22 56 LEU D O 1
ATOM 2616 N N . VAL D 1 57 ? -24.831 20.059 -6.110 1.00 31.88 57 VAL D N 1
ATOM 2617 C CA . VAL D 1 57 ? -24.148 18.776 -6.263 1.00 32.92 57 VAL D CA 1
ATOM 2618 C C . VAL D 1 57 ? -24.578 18.113 -7.567 1.00 30.23 57 VAL D C 1
ATOM 2619 O O . VAL D 1 57 ? -25.791 18.036 -7.874 1.00 28.54 57 VAL D O 1
ATOM 2623 N N . SER D 1 58 ? -23.580 17.630 -8.322 1.00 25.70 58 SER D N 1
ATOM 2624 C CA . SER D 1 58 ? -23.836 16.914 -9.542 1.00 27.56 58 SER D CA 1
ATOM 2625 C C . SER D 1 58 ? -23.550 15.448 -9.252 1.00 27.17 58 SER D C 1
ATOM 2626 O O . SER D 1 58 ? -22.653 15.139 -8.515 1.00 30.31 58 SER D O 1
ATOM 2629 N N . ARG D 1 59 ? -24.364 14.592 -9.784 1.00 26.26 59 ARG D N 1
ATOM 2630 C CA . ARG D 1 59 ? -24.193 13.148 -9.633 1.00 26.68 59 ARG D CA 1
ATOM 2631 C C . ARG D 1 59 ? -23.966 12.424 -10.962 1.00 25.32 59 ARG D C 1
ATOM 2632 O O . ARG D 1 59 ? -24.196 12.934 -12.073 1.00 24.93 59 ARG D O 1
ATOM 2640 N N . GLY D 1 60 ? -23.533 11.170 -10.837 1.00 25.81 60 GLY D N 1
ATOM 2641 C CA . GLY D 1 60 ? -23.245 10.313 -11.962 1.00 24.66 60 GLY D CA 1
ATOM 2642 C C . GLY D 1 60 ? -21.841 10.703 -12.479 1.00 25.50 60 GLY D C 1
ATOM 2643 O O . GLY D 1 60 ? -21.032 11.295 -11.718 1.00 24.53 60 GLY D O 1
ATOM 2644 N N . SER D 1 61 ? -21.647 10.493 -13.779 1.00 25.36 61 SER D N 1
ATOM 2645 C CA . SER D 1 61 ? -20.370 10.691 -14.433 1.00 25.66 61 SER D CA 1
ATOM 2646 C C . SER D 1 61 ? -19.958 12.176 -14.436 1.00 26.67 61 SER D C 1
ATOM 2647 O O . SER D 1 61 ? -18.767 12.493 -14.589 1.00 26.14 61 SER D O 1
ATOM 2650 N N . ALA D 1 62 ? -20.931 13.073 -14.280 1.00 25.22 62 ALA D N 1
ATOM 2651 C CA . ALA D 1 62 ? -20.618 14.471 -14.110 1.00 26.76 62 ALA D CA 1
ATOM 2652 C C . ALA D 1 62 ? -19.559 14.714 -13.098 1.00 26.92 62 ALA D C 1
ATOM 2653 O O . ALA D 1 62 ? -18.794 15.656 -13.241 1.00 26.42 62 ALA D O 1
ATOM 2655 N N . ALA D 1 63 ? -19.598 13.945 -12.015 1.00 26.51 63 ALA D N 1
ATOM 2656 C CA . ALA D 1 63 ? -18.635 14.142 -10.942 1.00 28.34 63 ALA D CA 1
ATOM 2657 C C . ALA D 1 63 ? -17.177 13.946 -11.376 1.00 29.15 63 ALA D C 1
ATOM 2658 O O . ALA D 1 63 ? -16.298 14.562 -10.832 1.00 29.52 63 ALA D O 1
ATOM 2660 N N . ARG D 1 64 ? -16.924 13.142 -12.382 1.00 29.79 64 ARG D N 1
ATOM 2661 C CA . ARG D 1 64 ? -15.572 12.940 -12.821 1.00 30.16 64 ARG D CA 1
ATOM 2662 C C . ARG D 1 64 ? -15.067 14.110 -13.660 1.00 30.10 64 ARG D C 1
ATOM 2663 O O . ARG D 1 64 ? -13.915 14.084 -14.142 1.00 29.99 64 ARG D O 1
ATOM 2671 N N . HIS D 1 65 ? -15.915 15.100 -13.883 1.00 28.42 65 HIS D N 1
ATOM 2672 C CA . HIS D 1 65 ? -15.528 16.240 -14.696 1.00 30.26 65 HIS D CA 1
ATOM 2673 C C . HIS D 1 65 ? -15.181 17.474 -13.918 1.00 30.50 65 HIS D C 1
ATOM 2674 O O . HIS D 1 65 ? -14.962 18.540 -14.523 1.00 32.36 65 HIS D O 1
ATOM 2681 N N . ILE D 1 66 ? -15.146 17.347 -12.591 1.00 29.81 66 ILE D N 1
ATOM 2682 C CA . ILE D 1 66 ? -14.538 18.358 -11.743 1.00 32.08 66 ILE D CA 1
ATOM 2683 C C . ILE D 1 66 ? -13.052 18.328 -12.045 1.00 34.40 66 ILE D C 1
ATOM 2684 O O . ILE D 1 66 ? -12.541 17.352 -12.580 1.00 33.45 66 ILE D O 1
ATOM 2689 N N . ILE D 1 67 ? -12.378 19.417 -11.737 1.00 36.43 67 ILE D N 1
ATOM 2690 C CA . ILE D 1 67 ? -10.926 19.504 -11.888 1.00 38.18 67 ILE D CA 1
ATOM 2691 C C . ILE D 1 67 ? -10.246 18.282 -11.250 1.00 36.80 67 ILE D C 1
ATOM 2692 O O . ILE D 1 67 ? -10.483 17.945 -10.104 1.00 35.03 67 ILE D O 1
ATOM 2697 N N . ASN D 1 68 ? -9.419 17.617 -12.041 1.00 39.29 68 ASN D N 1
ATOM 2698 C CA . ASN D 1 68 ? -8.657 16.426 -11.658 1.00 39.60 68 ASN D CA 1
ATOM 2699 C C . ASN D 1 68 ? -9.537 15.210 -11.426 1.00 39.09 68 ASN D C 1
ATOM 2700 O O . ASN D 1 68 ? -9.039 14.180 -11.015 1.00 41.55 68 ASN D O 1
ATOM 2705 N N . GLY D 1 69 ? -10.821 15.309 -11.752 1.00 36.45 69 GLY D N 1
ATOM 2706 C CA . GLY D 1 69 ? -11.758 14.230 -11.484 1.00 32.26 69 GLY D CA 1
ATOM 2707 C C . GLY D 1 69 ? -11.652 13.017 -12.352 1.00 33.22 69 GLY D C 1
ATOM 2708 O O . GLY D 1 69 ? -12.281 11.969 -12.044 1.00 32.09 69 GLY D O 1
ATOM 2709 N N . THR D 1 70 ? -10.898 13.115 -13.435 1.00 34.74 70 THR D N 1
ATOM 2710 C CA . THR D 1 70 ? -10.968 12.146 -14.499 1.00 37.92 70 THR D CA 1
ATOM 2711 C C . THR D 1 70 ? -10.564 10.802 -13.908 1.00 41.53 70 THR D C 1
ATOM 2712 O O . THR D 1 70 ? -9.579 10.695 -13.153 1.00 44.04 70 THR D O 1
ATOM 2716 N N . ASP D 1 71 ? -11.311 9.771 -14.225 1.00 38.39 71 ASP D N 1
ATOM 2717 C CA . ASP D 1 71 ? -10.917 8.447 -13.745 1.00 42.28 71 ASP D CA 1
ATOM 2718 C C . ASP D 1 71 ? -10.940 8.207 -12.220 1.00 37.74 71 ASP D C 1
ATOM 2719 O O . ASP D 1 71 ? -10.527 7.151 -11.769 1.00 38.01 71 ASP D O 1
ATOM 2724 N N . LYS D 1 72 ? -11.435 9.150 -11.438 1.00 33.02 72 LYS D N 1
ATOM 2725 C CA . LYS D 1 72 ? -11.763 8.879 -10.031 1.00 32.10 72 LYS D CA 1
ATOM 2726 C C . LYS D 1 72 ? -13.171 8.154 -9.919 1.00 30.64 72 LYS D C 1
ATOM 2727 O O . LYS D 1 72 ? -14.124 8.548 -10.558 1.00 29.69 72 LYS D O 1
ATOM 2733 N N . PRO D 1 73 ? -13.281 7.103 -9.106 1.00 29.99 73 PRO D N 1
ATOM 2734 C CA . PRO D 1 73 ? -14.590 6.429 -9.007 1.00 28.05 73 PRO D CA 1
ATOM 2735 C C . PRO D 1 73 ? -15.536 7.120 -8.071 1.00 28.19 73 PRO D C 1
ATOM 2736 O O . PRO D 1 73 ? -15.867 6.592 -7.036 1.00 27.53 73 PRO D O 1
ATOM 2740 N N . ILE D 1 74 ? -15.928 8.362 -8.434 1.00 28.61 74 ILE D N 1
ATOM 2741 C CA . ILE D 1 74 ? -16.833 9.149 -7.629 1.00 27.95 74 ILE D CA 1
ATOM 2742 C C . ILE D 1 74 ? -18.071 9.434 -8.452 1.00 25.45 74 ILE D C 1
ATOM 2743 O O . ILE D 1 74 ? -17.972 9.600 -9.662 1.00 27.27 74 ILE D O 1
ATOM 2748 N N . ASP D 1 75 ? -19.215 9.512 -7.789 1.00 24.26 75 ASP D N 1
ATOM 2749 C CA . ASP D 1 75 ? -20.527 9.724 -8.427 1.00 24.32 75 ASP D CA 1
ATOM 2750 C C . ASP D 1 75 ? -21.306 10.882 -7.837 1.00 24.86 75 ASP D C 1
ATOM 2751 O O . ASP D 1 75 ? -22.499 10.964 -8.078 1.00 24.61 75 ASP D O 1
ATOM 2756 N N . ALA D 1 76 ? -20.631 11.726 -7.060 1.00 27.09 76 ALA D N 1
ATOM 2757 C CA . ALA D 1 76 ? -21.189 12.956 -6.521 1.00 27.58 76 ALA D CA 1
ATOM 2758 C C . ALA D 1 76 ? -20.084 13.927 -6.226 1.00 27.50 76 ALA D C 1
ATOM 2759 O O . ALA D 1 76 ? -19.024 13.564 -5.749 1.00 26.16 76 ALA D O 1
ATOM 2761 N N . ALA D 1 77 ? -20.354 15.186 -6.559 1.00 26.86 77 ALA D N 1
ATOM 2762 C CA . ALA D 1 77 ? -19.369 16.231 -6.366 1.00 27.03 77 ALA D CA 1
ATOM 2763 C C . ALA D 1 77 ? -20.028 17.565 -6.141 1.00 28.72 77 ALA D C 1
ATOM 2764 O O . ALA D 1 77 ? -21.106 17.857 -6.718 1.00 28.83 77 ALA D O 1
ATOM 2766 N N . VAL D 1 78 ? -19.419 18.355 -5.269 1.00 29.75 78 VAL D N 1
ATOM 2767 C CA . VAL D 1 78 ? -19.822 19.736 -5.123 1.00 31.58 78 VAL D CA 1
ATOM 2768 C C . VAL D 1 78 ? -19.279 20.467 -6.367 1.00 31.08 78 VAL D C 1
ATOM 2769 O O . VAL D 1 78 ? -18.102 20.324 -6.727 1.00 31.88 78 VAL D O 1
ATOM 2773 N N . VAL D 1 79 ? -20.111 21.293 -7.006 1.00 29.51 79 VAL D N 1
ATOM 2774 C CA . VAL D 1 79 ? -19.642 22.002 -8.191 1.00 29.86 79 VAL D CA 1
ATOM 2775 C C . VAL D 1 79 ? -19.791 23.516 -8.126 1.00 31.59 79 VAL D C 1
ATOM 2776 O O . VAL D 1 79 ? -19.321 24.202 -9.004 1.00 35.12 79 VAL D O 1
ATOM 2780 N N . ALA D 1 80 ? -20.481 24.011 -7.104 1.00 32.35 80 ALA D N 1
ATOM 2781 C CA . ALA D 1 80 ? -20.701 25.437 -6.911 1.00 33.39 80 ALA D CA 1
ATOM 2782 C C . ALA D 1 80 ? -21.119 25.628 -5.490 1.00 35.04 80 ALA D C 1
ATOM 2783 O O . ALA D 1 80 ? -21.893 24.834 -4.947 1.00 36.03 80 ALA D O 1
ATOM 2785 N N . ILE D 1 81 ? -20.605 26.682 -4.889 1.00 36.25 81 ILE D N 1
ATOM 2786 C CA . ILE D 1 81 ? -21.117 27.185 -3.622 1.00 37.90 81 ILE D CA 1
ATOM 2787 C C . ILE D 1 81 ? -22.142 28.248 -3.952 1.00 37.25 81 ILE D C 1
ATOM 2788 O O . ILE D 1 81 ? -21.868 29.162 -4.696 1.00 38.06 81 ILE D O 1
ATOM 2793 N N . ILE D 1 82 ? -23.327 28.118 -3.391 1.00 37.36 82 ILE D N 1
ATOM 2794 C CA . ILE D 1 82 ? -24.477 28.995 -3.794 1.00 37.42 82 ILE D CA 1
ATOM 2795 C C . ILE D 1 82 ? -24.428 30.331 -3.117 1.00 39.11 82 ILE D C 1
ATOM 2796 O O . ILE D 1 82 ? -24.214 30.414 -1.915 1.00 43.27 82 ILE D O 1
ATOM 2801 N N . ASP D 1 83 ? -24.612 31.383 -3.896 1.00 41.93 83 ASP D N 1
ATOM 2802 C CA . ASP D 1 83 ? -24.809 32.733 -3.364 1.00 46.66 83 ASP D CA 1
ATOM 2803 C C . ASP D 1 83 ? -26.293 33.012 -3.114 1.00 46.65 83 ASP D C 1
ATOM 2804 O O . ASP D 1 83 ? -26.640 33.396 -2.039 1.00 49.16 83 ASP D O 1
ATOM 2809 N N . THR D 1 84 ? -27.161 32.828 -4.105 1.00 46.37 84 THR D N 1
ATOM 2810 C CA . THR D 1 84 ? -28.592 32.967 -3.872 1.00 47.51 84 THR D CA 1
ATOM 2811 C C . THR D 1 84 ? -29.396 31.919 -4.576 1.00 48.50 84 THR D C 1
ATOM 2812 O O . THR D 1 84 ? -28.947 31.345 -5.587 1.00 46.47 84 THR D O 1
ATOM 2816 N N . VAL D 1 85 ? -30.596 31.687 -4.056 1.00 47.45 85 VAL D N 1
ATOM 2817 C CA . VAL D 1 85 ? -31.558 30.856 -4.747 1.00 47.29 85 VAL D CA 1
ATOM 2818 C C . VAL D 1 85 ? -32.841 31.639 -4.735 1.00 50.21 85 VAL D C 1
ATOM 2819 O O . VAL D 1 85 ? -33.260 32.055 -3.687 1.00 50.98 85 VAL D O 1
ATOM 2823 N N . SER D 1 86 ? -33.449 31.876 -5.876 1.00 51.04 86 SER D N 1
ATOM 2824 C CA . SER D 1 86 ? -34.756 32.488 -5.879 1.00 57.52 86 SER D CA 1
ATOM 2825 C C . SER D 1 86 ? -35.779 31.418 -6.254 1.00 60.88 86 SER D C 1
ATOM 2826 O O . SER D 1 86 ? -35.423 30.360 -6.828 1.00 53.54 86 SER D O 1
ATOM 2829 N N . ARG D 1 87 ? -37.032 31.700 -5.885 1.00 69.82 87 ARG D N 1
ATOM 2830 C CA . ARG D 1 87 ? -38.232 31.034 -6.416 1.00 78.54 87 ARG D CA 1
ATOM 2831 C C . ARG D 1 87 ? -39.246 32.099 -6.659 1.00 82.22 87 ARG D C 1
ATOM 2832 O O . ARG D 1 87 ? -39.772 32.691 -5.724 1.00 89.99 87 ARG D O 1
ATOM 2840 N N . ASP D 1 88 ? -39.491 32.362 -7.931 1.00 87.05 88 ASP D N 1
ATOM 2841 C CA . ASP D 1 88 ? -40.451 33.368 -8.345 1.00 93.93 88 ASP D CA 1
ATOM 2842 C C . ASP D 1 88 ? -39.923 34.736 -7.936 1.00 94.21 88 ASP D C 1
ATOM 2843 O O . ASP D 1 88 ? -38.715 34.956 -7.920 1.00 91.17 88 ASP D O 1
ATOM 2848 N N . ASN D 1 89 ? -40.815 35.648 -7.582 1.00 98.99 89 ASN D N 1
ATOM 2849 C CA . ASN D 1 89 ? -40.440 37.045 -7.402 1.00 101.09 89 ASN D CA 1
ATOM 2850 C C . ASN D 1 89 ? -39.867 37.281 -6.004 1.00 100.27 89 ASN D C 1
ATOM 2851 O O . ASN D 1 89 ? -40.225 38.254 -5.350 1.00 98.70 89 ASN D O 1
ATOM 2856 N N . TYR D 1 90 ? -38.977 36.388 -5.552 1.00 97.06 90 TYR D N 1
ATOM 2857 C CA . TYR D 1 90 ? -38.389 36.481 -4.203 1.00 93.47 90 TYR D CA 1
ATOM 2858 C C . TYR D 1 90 ? -37.208 35.478 -3.982 1.00 85.77 90 TYR D C 1
ATOM 2859 O O . TYR D 1 90 ? -36.921 34.627 -4.831 1.00 79.88 90 TYR D O 1
ATOM 2868 N N . LEU D 1 91 ? -36.586 35.579 -2.808 1.00 79.47 91 LEU D N 1
ATOM 2869 C CA . LEU D 1 91 ? -35.341 34.911 -2.468 1.00 74.09 91 LEU D CA 1
ATOM 2870 C C . LEU D 1 91 ? -35.537 33.843 -1.417 1.00 70.88 91 LEU D C 1
ATOM 2871 O O . LEU D 1 91 ? -36.020 34.106 -0.333 1.00 70.63 91 LEU D O 1
ATOM 2876 N N . LEU D 1 92 ? -35.140 32.626 -1.743 1.00 66.48 92 LEU D N 1
ATOM 2877 C CA . LEU D 1 92 ? -35.177 31.514 -0.792 1.00 67.08 92 LEU D CA 1
ATOM 2878 C C . LEU D 1 92 ? -33.909 31.451 0.047 1.00 62.30 92 LEU D C 1
ATOM 2879 O O . LEU D 1 92 ? -33.890 30.840 1.092 1.00 61.49 92 LEU D O 1
ATOM 2884 N N . TYR D 1 93 ? -32.843 32.077 -0.406 1.00 59.66 93 TYR D N 1
ATOM 2885 C CA . TYR D 1 93 ? -31.613 31.953 0.303 1.00 58.12 93 TYR D CA 1
ATOM 2886 C C . TYR D 1 93 ? -30.627 32.929 -0.246 1.00 60.16 93 TYR D C 1
ATOM 2887 O O . TYR D 1 93 ? -30.540 33.125 -1.458 1.00 55.16 93 TYR D O 1
ATOM 2896 N N . SER D 1 94 ? -29.854 33.502 0.674 1.00 63.44 94 SER D N 1
ATOM 2897 C CA . SER D 1 94 ? -28.763 34.391 0.337 1.00 67.30 94 SER D CA 1
ATOM 2898 C C . SER D 1 94 ? -27.602 34.170 1.329 1.00 71.33 94 SER D C 1
ATOM 2899 O O . SER D 1 94 ? -27.840 34.021 2.538 1.00 71.16 94 SER D O 1
ATOM 2902 N N . LYS D 1 95 ? -26.363 34.126 0.822 1.00 73.32 95 LYS D N 1
ATOM 2903 C CA . LYS D 1 95 ? -25.160 34.062 1.678 1.00 76.42 95 LYS D CA 1
ATOM 2904 C C . LYS D 1 95 ? -24.540 35.443 1.946 1.00 74.32 95 LYS D C 1
ATOM 2905 O O . LYS D 1 95 ? -25.236 36.409 2.221 1.00 79.79 95 LYS D O 1
ATOM 2911 N N . MET E 1 1 ? -36.480 12.047 -20.809 1.00 32.87 1 MET E N 1
ATOM 2912 C CA . MET E 1 1 ? -36.486 13.511 -20.455 1.00 33.05 1 MET E CA 1
ATOM 2913 C C . MET E 1 1 ? -37.727 13.816 -19.605 1.00 34.77 1 MET E C 1
ATOM 2914 O O . MET E 1 1 ? -38.729 13.086 -19.658 1.00 34.65 1 MET E O 1
ATOM 2919 N N . LYS E 1 2 ? -37.654 14.829 -18.757 1.00 34.58 2 LYS E N 1
ATOM 2920 C CA . LYS E 1 2 ? -38.843 15.177 -17.945 1.00 38.63 2 LYS E CA 1
ATOM 2921 C C . LYS E 1 2 ? -39.349 16.550 -18.324 1.00 37.11 2 LYS E C 1
ATOM 2922 O O . LYS E 1 2 ? -38.602 17.414 -18.755 1.00 38.03 2 LYS E O 1
ATOM 2928 N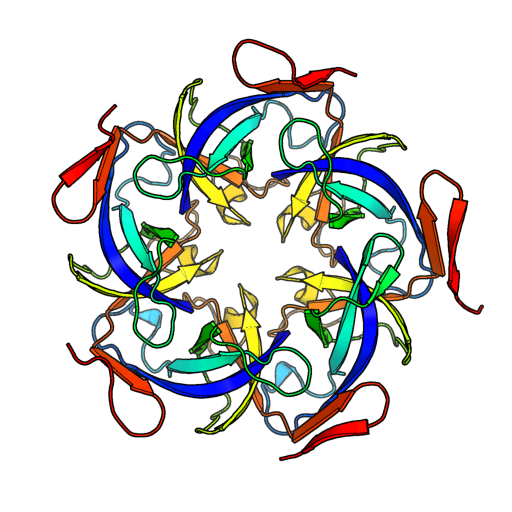 N . ILE E 1 3 ? -40.638 16.729 -18.152 1.00 38.57 3 ILE E N 1
ATOM 2929 C CA . ILE E 1 3 ? -41.316 18.016 -18.319 1.00 38.13 3 ILE E CA 1
ATOM 2930 C C . ILE E 1 3 ? -41.192 18.742 -16.990 1.00 39.21 3 ILE E C 1
ATOM 2931 O O . ILE E 1 3 ? -41.468 18.196 -15.921 1.00 39.41 3 ILE E O 1
ATOM 2936 N N . ALA E 1 4 ? -40.729 19.967 -17.042 1.00 40.08 4 ALA E N 1
ATOM 2937 C CA . ALA E 1 4 ? -40.627 20.733 -15.837 1.00 41.13 4 ALA E CA 1
ATOM 2938 C C . ALA E 1 4 ? -41.048 22.179 -16.120 1.00 43.56 4 ALA E C 1
ATOM 2939 O O . ALA E 1 4 ? -41.195 22.608 -17.281 1.00 42.46 4 ALA E O 1
ATOM 2941 N N . ARG E 1 5 ? -41.232 22.926 -15.046 1.00 44.68 5 ARG E N 1
ATOM 2942 C CA . ARG E 1 5 ? -41.575 24.325 -15.148 1.00 48.80 5 ARG E CA 1
ATOM 2943 C C . ARG E 1 5 ? -40.481 25.116 -14.468 1.00 45.37 5 ARG E C 1
ATOM 2944 O O . ARG E 1 5 ? -40.033 24.752 -13.401 1.00 44.74 5 ARG E O 1
ATOM 2952 N N . VAL E 1 6 ? -40.037 26.190 -15.095 1.00 45.36 6 VAL E N 1
ATOM 2953 C CA . VAL E 1 6 ? -39.016 27.054 -14.526 1.00 44.55 6 VAL E CA 1
ATOM 2954 C C . VAL E 1 6 ? -39.593 27.905 -13.399 1.00 47.65 6 VAL E C 1
ATOM 2955 O O . VAL E 1 6 ? -40.559 28.659 -13.592 1.00 47.27 6 VAL E O 1
ATOM 2959 N N . CYS E 1 7 ? -39.015 27.792 -12.220 1.00 47.77 7 CYS E N 1
ATOM 2960 C CA . CYS E 1 7 ? -39.576 28.485 -11.073 1.00 52.63 7 CYS E CA 1
ATOM 2961 C C . CYS E 1 7 ? -38.551 29.258 -10.270 1.00 51.81 7 CYS E C 1
ATOM 2962 O O . CYS E 1 7 ? -38.929 29.797 -9.238 1.00 56.21 7 CYS E O 1
ATOM 2965 N N . GLY E 1 8 ? -37.304 29.371 -10.745 1.00 46.52 8 GLY E N 1
ATOM 2966 C CA . GLY E 1 8 ? -36.322 30.270 -10.150 1.00 45.99 8 GLY E CA 1
ATOM 2967 C C . GLY E 1 8 ? -34.917 30.136 -10.715 1.00 43.72 8 GLY E C 1
ATOM 2968 O O . GLY E 1 8 ? -34.720 29.567 -11.782 1.00 41.95 8 GLY E O 1
ATOM 2969 N N . THR E 1 9 ? -33.931 30.660 -9.994 1.00 44.66 9 THR E N 1
ATOM 2970 C CA . THR E 1 9 ? -32.545 30.639 -10.450 1.00 43.30 9 THR E CA 1
ATOM 2971 C C . THR E 1 9 ? -31.616 30.425 -9.285 1.00 41.32 9 THR E C 1
ATOM 2972 O O . THR E 1 9 ? -31.982 30.629 -8.129 1.00 42.48 9 THR E O 1
ATOM 2976 N N . VAL E 1 10 ? -30.423 29.961 -9.589 1.00 38.81 10 VAL E N 1
ATOM 2977 C CA . VAL E 1 10 ? -29.380 29.843 -8.603 1.00 39.99 10 VAL E CA 1
ATOM 2978 C C . VAL E 1 10 ? -28.178 30.612 -9.103 1.00 39.15 10 VAL E C 1
ATOM 2979 O O . VAL E 1 10 ? -27.849 30.510 -10.279 1.00 39.23 10 VAL E O 1
ATOM 2983 N N . THR E 1 11 ? -27.520 31.363 -8.228 1.00 39.69 11 THR E N 1
ATOM 2984 C CA . THR E 1 11 ? -26.271 32.022 -8.611 1.00 40.16 11 THR E CA 1
ATOM 2985 C C . THR E 1 11 ? -25.152 31.611 -7.710 1.00 38.90 11 THR E C 1
ATOM 2986 O O . THR E 1 11 ? -25.359 31.275 -6.519 1.00 37.93 11 THR E O 1
ATOM 2990 N N . SER E 1 12 ? -23.948 31.637 -8.263 1.00 38.25 12 SER E N 1
ATOM 2991 C CA . SER E 1 12 ? -22.779 31.203 -7.515 1.00 37.90 12 SER E CA 1
ATOM 2992 C C . SER E 1 12 ? -21.581 31.943 -8.048 1.00 38.76 12 SER E C 1
ATOM 2993 O O . SER E 1 12 ? -21.436 32.063 -9.247 1.00 36.88 12 SER E O 1
ATOM 2996 N N . THR E 1 13 ? -20.706 32.398 -7.181 1.00 41.08 13 THR E N 1
ATOM 2997 C CA . THR E 1 13 ? -19.448 32.934 -7.666 1.00 46.32 13 THR E CA 1
ATOM 2998 C C . THR E 1 13 ? -18.287 31.969 -7.426 1.00 46.71 13 THR E C 1
ATOM 2999 O O . THR E 1 13 ? -17.368 31.927 -8.207 1.00 51.25 13 THR E O 1
ATOM 3003 N N . GLN E 1 14 ? -18.365 31.125 -6.412 1.00 46.87 14 GLN E N 1
ATOM 3004 C CA . GLN E 1 14 ? -17.288 30.204 -6.136 1.00 43.76 14 GLN E CA 1
ATOM 3005 C C . GLN E 1 14 ? -17.740 28.839 -6.637 1.00 41.32 14 GLN E C 1
ATOM 3006 O O . GLN E 1 14 ? -18.701 28.273 -6.125 1.00 37.29 14 GLN E O 1
ATOM 3012 N N . LYS E 1 15 ? -17.046 28.337 -7.658 1.00 39.71 15 LYS E N 1
ATOM 3013 C CA . LYS E 1 15 ? -17.540 27.254 -8.492 1.00 37.66 15 LYS E CA 1
ATOM 3014 C C . LYS E 1 15 ? -16.461 26.694 -9.383 1.00 38.29 15 LYS E C 1
ATOM 3015 O O . LYS E 1 15 ? -15.417 27.309 -9.572 1.00 37.59 15 LYS E O 1
ATOM 3021 N N . GLU E 1 16 ? -16.695 25.495 -9.895 1.00 36.44 16 GLU E N 1
ATOM 3022 C CA . GLU E 1 16 ? -15.753 24.880 -10.823 1.00 37.59 16 GLU E CA 1
ATOM 3023 C C . GLU E 1 16 ? -15.568 25.833 -12.027 1.00 38.38 16 GLU E C 1
ATOM 3024 O O . GLU E 1 16 ? -16.549 26.445 -12.537 1.00 35.81 16 GLU E O 1
ATOM 3030 N N . ASP E 1 17 ? -14.328 25.929 -12.466 1.00 37.59 17 ASP E N 1
ATOM 3031 C CA . ASP E 1 17 ? -13.942 26.883 -13.486 1.00 39.82 17 ASP E CA 1
ATOM 3032 C C . ASP E 1 17 ? -14.624 26.669 -14.816 1.00 38.44 17 ASP E C 1
ATOM 3033 O O . ASP E 1 17 ? -14.892 27.631 -15.528 1.00 37.06 17 ASP E O 1
ATOM 3038 N N . THR E 1 18 ? -14.944 25.403 -15.133 1.00 33.96 18 THR E N 1
ATOM 3039 C CA . THR E 1 18 ? -15.596 25.089 -16.358 1.00 34.22 18 THR E CA 1
ATOM 3040 C C . THR E 1 18 ? -17.044 25.568 -16.371 1.00 33.34 18 THR E C 1
ATOM 3041 O O . THR E 1 18 ? -17.656 25.535 -17.423 1.00 34.55 18 THR E O 1
ATOM 3045 N N . LEU E 1 19 ? -17.591 25.983 -15.238 1.00 33.24 19 LEU E N 1
ATOM 3046 C CA . LEU E 1 19 ? -18.983 26.483 -15.207 1.00 36.10 19 LEU E CA 1
ATOM 3047 C C . LEU E 1 19 ? -19.130 27.967 -15.337 1.00 37.54 19 LEU E C 1
ATOM 3048 O O . LEU E 1 19 ? -20.221 28.517 -15.179 1.00 38.72 19 LEU E O 1
ATOM 3053 N N . THR E 1 20 ? -18.042 28.641 -15.626 1.00 37.96 20 THR E N 1
ATOM 3054 C CA . THR E 1 20 ? -18.168 30.052 -15.970 1.00 38.15 20 THR E CA 1
ATOM 3055 C C . THR E 1 20 ? -19.245 30.359 -17.011 1.00 37.35 20 THR E C 1
ATOM 3056 O O . THR E 1 20 ? -19.359 29.726 -18.052 1.00 36.34 20 THR E O 1
ATOM 3060 N N . GLY E 1 21 ? -20.045 31.383 -16.740 1.00 38.92 21 GLY E N 1
ATOM 3061 C CA . GLY E 1 21 ? -21.105 31.760 -17.657 1.00 38.43 21 GLY E CA 1
ATOM 3062 C C . GLY E 1 21 ? -22.273 30.835 -17.729 1.00 38.85 21 GLY E C 1
ATOM 3063 O O . GLY E 1 21 ? -23.240 31.165 -18.421 1.00 39.42 21 GLY E O 1
ATOM 3064 N N . VAL E 1 22 ? -22.243 29.669 -17.045 1.00 36.40 22 VAL E N 1
ATOM 3065 C CA . VAL E 1 22 ? -23.446 28.823 -17.087 1.00 37.09 22 VAL E CA 1
ATOM 3066 C C . VAL E 1 22 ? -24.627 29.374 -16.271 1.00 37.64 22 VAL E C 1
ATOM 3067 O O . VAL E 1 22 ? -24.516 29.526 -15.096 1.00 37.95 22 VAL E O 1
ATOM 3071 N N . LYS E 1 23 ? -25.773 29.559 -16.891 1.00 40.44 23 LYS E N 1
ATOM 3072 C CA . LYS E 1 23 ? -26.972 29.952 -16.177 1.00 41.95 23 LYS E CA 1
ATOM 3073 C C . LYS E 1 23 ? -27.690 28.774 -15.509 1.00 39.20 23 LYS E C 1
ATOM 3074 O O . LYS E 1 23 ? -27.958 27.749 -16.145 1.00 39.29 23 LYS E O 1
ATOM 3080 N N . PHE E 1 24 ? -28.034 28.902 -14.230 1.00 36.49 24 PHE E N 1
ATOM 3081 C CA . PHE E 1 24 ? -28.682 27.804 -13.521 1.00 37.10 24 PHE E CA 1
ATOM 3082 C C . PHE E 1 24 ? -30.135 28.127 -13.220 1.00 37.93 24 PHE E C 1
ATOM 3083 O O . PHE E 1 24 ? -30.435 29.146 -12.619 1.00 39.21 24 PHE E O 1
ATOM 3091 N N . LEU E 1 25 ? -31.024 27.247 -13.652 1.00 35.96 25 LEU E N 1
ATOM 3092 C CA . LEU E 1 25 ? -32.410 27.434 -13.375 1.00 38.20 25 LEU E CA 1
ATOM 3093 C C . LEU E 1 25 ? -32.866 26.391 -12.378 1.00 36.73 25 LEU E C 1
ATOM 3094 O O . LEU E 1 25 ? -32.447 25.232 -12.413 1.00 32.59 25 LEU E O 1
ATOM 3099 N N . VAL E 1 26 ? -33.755 26.815 -11.508 1.00 39.61 26 VAL E N 1
ATOM 3100 C CA . VAL E 1 26 ? -34.486 25.915 -10.631 1.00 40.57 26 VAL E CA 1
ATOM 3101 C C . VAL E 1 26 ? -35.777 25.546 -11.355 1.00 41.43 26 VAL E C 1
ATOM 3102 O O . VAL E 1 26 ? -36.513 26.450 -11.802 1.00 41.85 26 VAL E O 1
ATOM 3106 N N . LEU E 1 27 ? -36.045 24.245 -11.423 1.00 38.93 27 LEU E N 1
ATOM 3107 C CA . LEU E 1 27 ? -37.140 23.684 -12.165 1.00 40.19 27 LEU E CA 1
ATOM 3108 C C . LEU E 1 27 ? -37.942 22.816 -11.259 1.00 43.19 27 LEU E C 1
ATOM 3109 O O . LEU E 1 27 ? -37.387 22.159 -10.397 1.00 42.72 27 LEU E O 1
ATOM 3114 N N . GLN E 1 28 ? -39.251 22.777 -11.495 1.00 44.96 28 GLN E N 1
ATOM 3115 C CA . GLN E 1 28 ? -40.145 21.889 -10.776 1.00 46.95 28 GLN E CA 1
ATOM 3116 C C . GLN E 1 28 ? -40.771 20.853 -11.715 1.00 46.29 28 GLN E C 1
ATOM 3117 O O . GLN E 1 28 ? -41.449 21.232 -12.672 1.00 48.39 28 GLN E O 1
ATOM 3123 N N . TYR E 1 29 ? -40.579 19.563 -11.417 1.00 44.46 29 TYR E N 1
ATOM 3124 C CA . TYR E 1 29 ? -41.096 18.486 -12.237 1.00 46.00 29 TYR E CA 1
ATOM 3125 C C . TYR E 1 29 ? -42.640 18.414 -12.279 1.00 48.53 29 TYR E C 1
ATOM 3126 O O . TYR E 1 29 ? -43.300 18.578 -11.274 1.00 50.43 29 TYR E O 1
ATOM 3135 N N . LEU E 1 30 ? -43.192 18.169 -13.455 1.00 50.06 30 LEU E N 1
ATOM 3136 C CA . LEU E 1 30 ? -44.634 18.103 -13.631 1.00 54.67 30 LEU E CA 1
ATOM 3137 C C . LEU E 1 30 ? -45.058 16.763 -13.203 1.00 57.33 30 LEU E C 1
ATOM 3138 O O . LEU E 1 30 ? -44.348 15.827 -13.402 1.00 52.31 30 LEU E O 1
ATOM 3143 N N . GLY E 1 31 ? -46.250 16.646 -12.647 1.00 65.81 31 GLY E N 1
ATOM 3144 C CA . GLY E 1 31 ? -46.771 15.326 -12.313 1.00 74.06 31 GLY E CA 1
ATOM 3145 C C . GLY E 1 31 ? -48.102 14.973 -12.948 1.00 80.57 31 GLY E C 1
ATOM 3146 O O . GLY E 1 31 ? -48.186 14.779 -14.168 1.00 76.85 31 GLY E O 1
ATOM 3147 N N . GLU E 1 32 ? -49.128 14.932 -12.091 1.00 86.83 32 GLU E N 1
ATOM 3148 C CA . GLU E 1 32 ? -50.414 14.299 -12.371 1.00 95.04 32 GLU E CA 1
ATOM 3149 C C . GLU E 1 32 ? -51.342 15.312 -13.011 1.00 98.01 32 GLU E C 1
ATOM 3150 O O . GLU E 1 32 ? -51.736 16.295 -12.380 1.00 98.86 32 GLU E O 1
ATOM 3156 N N . ASP E 1 33 ? -51.721 15.053 -14.253 1.00 99.64 33 ASP E N 1
ATOM 3157 C CA . ASP E 1 33 ? -52.450 16.035 -15.040 1.00 99.63 33 ASP E CA 1
ATOM 3158 C C . ASP E 1 33 ? -51.490 17.223 -15.195 1.00 94.13 33 ASP E C 1
ATOM 3159 O O . ASP E 1 33 ? -50.370 17.037 -15.673 1.00 88.69 33 ASP E O 1
ATOM 3164 N N . GLY E 1 34 ? -51.916 18.416 -14.783 1.00 93.12 34 GLY E N 1
ATOM 3165 C CA . GLY E 1 34 ? -51.071 19.591 -14.811 1.00 89.62 34 GLY E CA 1
ATOM 3166 C C . GLY E 1 34 ? -50.328 19.787 -13.506 1.00 90.84 34 GLY E C 1
ATOM 3167 O O . GLY E 1 34 ? -49.482 20.671 -13.410 1.00 92.72 34 GLY E O 1
ATOM 3168 N N . GLU E 1 35 ? -50.613 18.967 -12.499 1.00 91.27 35 GLU E N 1
ATOM 3169 C CA . GLU E 1 35 ? -50.075 19.219 -11.168 1.00 88.74 35 GLU E CA 1
ATOM 3170 C C . GLU E 1 35 ? -48.569 19.112 -11.158 1.00 81.39 35 GLU E C 1
ATOM 3171 O O . GLU E 1 35 ? -48.020 18.122 -11.615 1.00 79.52 35 GLU E O 1
ATOM 3177 N N . PHE E 1 36 ? -47.910 20.134 -10.632 1.00 74.77 36 PHE E N 1
ATOM 3178 C CA . PHE E 1 36 ? -46.493 20.066 -10.432 1.00 72.37 36 PHE E CA 1
ATOM 3179 C C . PHE E 1 36 ? -46.150 19.430 -9.100 1.00 71.22 36 PHE E C 1
ATOM 3180 O O . PHE E 1 36 ? -46.843 19.610 -8.117 1.00 69.25 36 PHE E O 1
ATOM 3188 N N . LEU E 1 37 ? -45.076 18.650 -9.092 1.00 67.70 37 LEU E N 1
ATOM 3189 C CA . LEU E 1 37 ? -44.733 17.808 -7.954 1.00 68.79 37 LEU E CA 1
ATOM 3190 C C . LEU E 1 37 ? -43.904 18.590 -6.929 1.00 69.85 37 LEU E C 1
ATOM 3191 O O . LEU E 1 37 ? -43.340 19.646 -7.266 1.00 68.19 37 LEU E O 1
ATOM 3196 N N . PRO E 1 38 ? -43.781 18.052 -5.686 1.00 73.25 38 PRO E N 1
ATOM 3197 C CA . PRO E 1 38 ? -42.945 18.714 -4.692 1.00 74.27 38 PRO E CA 1
ATOM 3198 C C . PRO E 1 38 ? -41.462 18.359 -4.873 1.00 71.54 38 PRO E C 1
ATOM 3199 O O . PRO E 1 38 ? -40.680 18.435 -3.924 1.00 74.62 38 PRO E O 1
ATOM 3203 N N . ASP E 1 39 ? -41.080 17.997 -6.090 1.00 68.19 39 ASP E N 1
ATOM 3204 C CA . ASP E 1 39 ? -39.691 17.714 -6.390 1.00 66.68 39 ASP E CA 1
ATOM 3205 C C . ASP E 1 39 ? -39.165 18.690 -7.445 1.00 60.00 39 ASP E C 1
ATOM 3206 O O . ASP E 1 39 ? -39.924 19.144 -8.318 1.00 55.31 39 ASP E O 1
ATOM 3211 N N . TYR E 1 40 ? -37.866 18.987 -7.351 1.00 55.56 40 TYR E N 1
ATOM 3212 C CA . TYR E 1 40 ? -37.201 20.017 -8.158 1.00 51.93 40 TYR E CA 1
ATOM 3213 C C . TYR E 1 40 ? -35.817 19.546 -8.704 1.00 51.48 40 TYR E C 1
ATOM 3214 O O . TYR E 1 40 ? -35.241 18.534 -8.273 1.00 53.75 40 TYR E O 1
ATOM 3223 N N . GLU E 1 41 ? -35.272 20.322 -9.618 1.00 44.78 41 GLU E N 1
ATOM 3224 C CA . GLU E 1 41 ? -33.948 20.075 -10.146 1.00 42.47 41 GLU E CA 1
ATOM 3225 C C . GLU E 1 41 ? -33.347 21.442 -10.376 1.00 39.78 41 GLU E C 1
ATOM 3226 O O . GLU E 1 41 ? -34.083 22.410 -10.627 1.00 40.84 41 GLU E O 1
ATOM 3232 N N . VAL E 1 42 ? -32.030 21.550 -10.255 1.00 36.43 42 VAL E N 1
ATOM 3233 C CA . VAL E 1 42 ? -31.311 22.703 -10.818 1.00 34.81 42 VAL E CA 1
ATOM 3234 C C . VAL E 1 42 ? -30.592 22.253 -12.090 1.00 33.73 42 VAL E C 1
ATOM 3235 O O . VAL E 1 42 ? -29.842 21.252 -12.086 1.00 34.47 42 VAL E O 1
ATOM 3239 N N . ALA E 1 43 ? -30.752 23.029 -13.150 1.00 32.20 43 ALA E N 1
ATOM 3240 C CA . ALA E 1 43 ? -30.332 22.639 -14.481 1.00 33.18 43 ALA E CA 1
ATOM 3241 C C . ALA E 1 43 ? -29.609 23.750 -15.200 1.00 33.97 43 ALA E C 1
ATOM 3242 O O . ALA E 1 43 ? -29.987 24.899 -15.089 1.00 35.12 43 ALA E O 1
ATOM 3244 N N . ALA E 1 44 ? -28.555 23.393 -15.936 1.00 33.09 44 ALA E N 1
ATOM 3245 C CA . ALA E 1 44 ? -27.913 24.340 -16.844 1.00 34.98 44 ALA E CA 1
ATOM 3246 C C . ALA E 1 44 ? -28.860 24.747 -17.977 1.00 35.44 44 ALA E C 1
ATOM 3247 O O . ALA E 1 44 ? -29.591 23.937 -18.524 1.00 35.60 44 ALA E O 1
ATOM 3249 N N . ASP E 1 45 ? -28.856 26.018 -18.327 1.00 38.19 45 ASP E N 1
ATOM 3250 C CA . ASP E 1 45 ? -29.765 26.512 -19.383 1.00 42.58 45 ASP E CA 1
ATOM 3251 C C . ASP E 1 45 ? -28.944 27.229 -20.425 1.00 42.18 45 ASP E C 1
ATOM 3252 O O . ASP E 1 45 ? -28.412 28.305 -20.146 1.00 45.18 45 ASP E O 1
ATOM 3257 N N . THR E 1 46 ? -28.892 26.655 -21.612 1.00 41.30 46 THR E N 1
ATOM 3258 C CA . THR E 1 46 ? -28.227 27.250 -22.775 1.00 46.36 46 THR E CA 1
ATOM 3259 C C . THR E 1 46 ? -29.222 27.647 -23.848 1.00 47.77 46 THR E C 1
ATOM 3260 O O . THR E 1 46 ? -28.837 28.180 -24.871 1.00 57.17 46 THR E O 1
ATOM 3264 N N . VAL E 1 47 ? -30.493 27.378 -23.610 1.00 44.76 47 VAL E N 1
ATOM 3265 C CA . VAL E 1 47 ? -31.524 27.646 -24.519 1.00 47.29 47 VAL E CA 1
ATOM 3266 C C . VAL E 1 47 ? -32.214 28.992 -24.202 1.00 50.61 47 VAL E C 1
ATOM 3267 O O . VAL E 1 47 ? -32.763 29.586 -25.083 1.00 47.93 47 VAL E O 1
ATOM 3271 N N . GLY E 1 48 ? -32.259 29.417 -22.936 1.00 50.06 48 GLY E N 1
ATOM 3272 C CA . GLY E 1 48 ? -32.892 30.682 -22.540 1.00 50.01 48 GLY E CA 1
ATOM 3273 C C . GLY E 1 48 ? -34.321 30.662 -21.986 1.00 49.07 48 GLY E C 1
ATOM 3274 O O . GLY E 1 48 ? -35.099 31.520 -22.320 1.00 52.57 48 GLY E O 1
ATOM 3275 N N . ALA E 1 49 ? -34.685 29.749 -21.103 1.00 45.52 49 ALA E N 1
ATOM 3276 C CA . ALA E 1 49 ? -36.068 29.689 -20.671 1.00 44.08 49 ALA E CA 1
ATOM 3277 C C . ALA E 1 49 ? -36.346 30.718 -19.593 1.00 46.78 49 ALA E C 1
ATOM 3278 O O . ALA E 1 49 ? -35.451 31.096 -18.861 1.00 43.25 49 ALA E O 1
ATOM 3280 N N . GLY E 1 50 ? -37.596 31.172 -19.503 1.00 49.93 50 GLY E N 1
ATOM 3281 C CA . GLY E 1 50 ? -37.984 32.157 -18.504 1.00 52.34 50 GLY E CA 1
ATOM 3282 C C . GLY E 1 50 ? -38.880 31.525 -17.471 1.00 54.56 50 GLY E C 1
ATOM 3283 O O . GLY E 1 50 ? -39.312 30.382 -17.656 1.00 50.87 50 GLY E O 1
ATOM 3284 N N . GLN E 1 51 ? -39.131 32.276 -16.386 1.00 56.16 51 GLN E N 1
ATOM 3285 C CA . GLN E 1 51 ? -40.067 31.902 -15.339 1.00 57.26 51 GLN E CA 1
ATOM 3286 C C . GLN E 1 51 ? -41.402 31.376 -15.865 1.00 55.64 51 GLN E C 1
ATOM 3287 O O . GLN E 1 51 ? -41.995 31.995 -16.713 1.00 55.32 51 GLN E O 1
ATOM 3293 N N . ASP E 1 52 ? -41.907 30.301 -15.282 1.00 53.79 52 ASP E N 1
ATOM 3294 C CA . ASP E 1 52 ? -43.190 29.680 -15.645 1.00 57.31 52 ASP E CA 1
ATOM 3295 C C . ASP E 1 52 ? -43.219 28.974 -17.009 1.00 54.73 52 ASP E C 1
ATOM 3296 O O . ASP E 1 52 ? -44.145 28.255 -17.301 1.00 57.95 52 ASP E O 1
ATOM 3301 N N . GLU E 1 53 ? -42.237 29.193 -17.861 1.00 53.22 53 GLU E N 1
ATOM 3302 C CA . GLU E 1 53 ? -42.14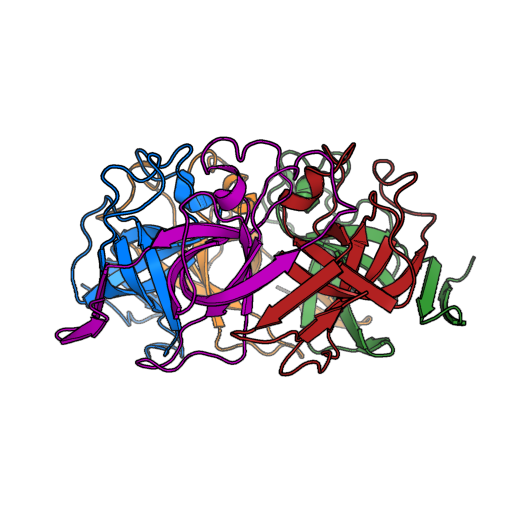5 28.412 -19.089 1.00 51.90 53 GLU E CA 1
ATOM 3303 C C . GLU E 1 53 ? -41.929 26.926 -18.790 1.00 49.08 53 GLU E C 1
ATOM 3304 O O . GLU E 1 53 ? -41.307 26.580 -17.792 1.00 45.98 53 GLU E O 1
ATOM 3310 N N . TRP E 1 54 ? -42.512 26.062 -19.613 1.00 47.12 54 TRP E N 1
ATOM 3311 C CA . TRP E 1 54 ? -42.387 24.647 -19.433 1.00 45.67 54 TRP E CA 1
ATOM 3312 C C . TRP E 1 54 ? -41.190 24.253 -20.307 1.00 44.45 54 TRP E C 1
ATOM 3313 O O . TRP E 1 54 ? -40.962 24.851 -21.372 1.00 47.28 54 TRP E O 1
ATOM 3324 N N . VAL E 1 55 ? -40.421 23.282 -19.841 1.00 39.31 55 VAL E N 1
ATOM 3325 C CA . VAL E 1 55 ? -39.185 22.864 -20.478 1.00 38.27 55 VAL E CA 1
ATOM 3326 C C . VAL E 1 55 ? -39.026 21.341 -20.406 1.00 36.25 55 VAL E C 1
ATOM 3327 O O . VAL E 1 55 ? -39.693 20.702 -19.625 1.00 36.67 55 VAL E O 1
ATOM 3331 N N . LEU E 1 56 ? -38.234 20.797 -21.333 1.00 36.65 56 LEU E N 1
ATOM 3332 C CA . LEU E 1 56 ? -37.712 19.443 -21.253 1.00 37.07 56 LEU E CA 1
ATOM 3333 C C . LEU E 1 56 ? -36.319 19.489 -20.609 1.00 33.63 56 LEU E C 1
ATOM 3334 O O . LEU E 1 56 ? -35.474 20.305 -20.982 1.00 31.83 56 LEU E O 1
ATOM 3339 N N . VAL E 1 57 ? -36.123 18.604 -19.634 1.00 34.27 57 VAL E N 1
ATOM 3340 C CA . VAL E 1 57 ? -34.868 18.470 -18.901 1.00 34.84 57 VAL E CA 1
ATOM 3341 C C . VAL E 1 57 ? -34.264 17.110 -19.239 1.00 31.38 57 VAL E C 1
ATOM 3342 O O . VAL E 1 57 ? -34.956 16.067 -19.175 1.00 30.24 57 VAL E O 1
ATOM 3346 N N . SER E 1 58 ? -32.984 17.114 -19.584 1.00 30.26 58 SER E N 1
ATOM 3347 C CA . SER E 1 58 ? -32.256 15.860 -19.756 1.0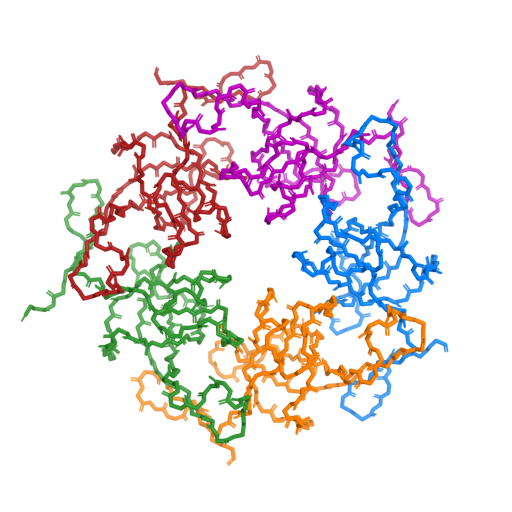0 30.85 58 SER E CA 1
ATOM 3348 C C . SER E 1 58 ? -31.263 15.737 -18.621 1.00 31.07 58 SER E C 1
ATOM 3349 O O . SER E 1 58 ? -30.616 16.733 -18.231 1.00 29.03 58 SER E O 1
ATOM 3352 N N . ARG E 1 59 ? -31.128 14.528 -18.110 1.00 29.46 59 ARG E N 1
ATOM 3353 C CA . ARG E 1 59 ? -30.314 14.312 -16.915 1.00 31.04 59 ARG E CA 1
ATOM 3354 C C . ARG E 1 59 ? -29.214 13.275 -17.173 1.00 29.37 59 ARG E C 1
ATOM 3355 O O . ARG E 1 59 ? -29.290 12.502 -18.111 1.00 30.11 59 ARG E O 1
ATOM 3363 N N . GLY E 1 60 ? -28.242 13.255 -16.288 1.00 29.20 60 GLY E N 1
ATOM 3364 C CA . GLY E 1 60 ? -27.020 12.424 -16.429 1.00 28.14 60 GLY E CA 1
ATOM 3365 C C . GLY E 1 60 ? -26.135 12.970 -17.502 1.00 27.00 60 GLY E C 1
ATOM 3366 O O . GLY E 1 60 ? -26.100 14.183 -17.706 1.00 24.04 60 GLY E O 1
ATOM 3367 N N . SER E 1 61 ? -25.399 12.078 -18.167 1.00 27.81 61 SER E N 1
ATOM 3368 C CA . SER E 1 61 ? -24.380 12.497 -19.107 1.00 26.87 61 SER E CA 1
ATOM 3369 C C . SER E 1 61 ? -24.952 13.198 -20.342 1.00 27.92 61 SER E C 1
ATOM 3370 O O . SER E 1 61 ? -24.219 13.926 -21.007 1.00 28.34 61 SER E O 1
ATOM 3373 N N . ALA E 1 62 ? -26.252 13.029 -20.627 1.00 25.83 62 ALA E N 1
ATOM 3374 C CA . ALA E 1 62 ? -26.932 13.788 -21.664 1.00 25.59 62 ALA E CA 1
ATOM 3375 C C . ALA E 1 62 ? -26.656 15.285 -21.534 1.00 25.11 62 ALA E C 1
ATOM 3376 O O . ALA E 1 62 ? -26.502 15.978 -22.531 1.00 23.98 62 ALA E O 1
ATOM 3378 N N . ALA E 1 63 ? -26.597 15.746 -20.311 1.00 26.09 63 ALA E N 1
ATOM 3379 C CA . ALA E 1 63 ? -26.434 17.138 -20.013 1.00 27.05 63 ALA E CA 1
ATOM 3380 C C . ALA E 1 63 ? -25.141 17.695 -20.554 1.00 26.83 63 ALA E C 1
ATOM 3381 O O . ALA E 1 63 ? -25.055 18.912 -20.892 1.00 27.45 63 ALA E O 1
ATOM 3383 N N . ARG E 1 64 ? -24.120 16.842 -20.658 1.00 26.77 64 ARG E N 1
ATOM 3384 C CA . ARG E 1 64 ? -22.844 17.281 -21.215 1.00 26.32 64 ARG E CA 1
ATOM 3385 C C . ARG E 1 64 ? -22.840 17.327 -22.755 1.00 28.15 64 ARG E C 1
ATOM 3386 O O . ARG E 1 64 ? -21.867 17.771 -23.312 1.00 26.74 64 ARG E O 1
ATOM 3394 N N . HIS E 1 65 ? -23.949 16.934 -23.426 1.00 27.49 65 HIS E N 1
ATOM 3395 C CA . HIS E 1 65 ? -24.058 16.943 -24.875 1.00 28.21 65 HIS E CA 1
ATOM 3396 C C . HIS E 1 65 ? -24.872 18.152 -25.410 1.00 27.87 65 HIS E C 1
ATOM 3397 O O . HIS E 1 65 ? -25.150 18.288 -26.574 1.00 31.14 65 HIS E O 1
ATOM 3404 N N . ILE E 1 66 ? -25.204 19.052 -24.558 1.00 26.56 66 ILE E N 1
ATOM 3405 C CA . ILE E 1 66 ? -25.623 20.378 -25.054 1.00 29.02 66 ILE E CA 1
ATOM 3406 C C . ILE E 1 66 ? -24.435 21.027 -25.711 1.00 29.31 66 ILE E C 1
ATOM 3407 O O . ILE E 1 66 ? -23.328 20.560 -25.597 1.00 27.36 66 ILE E O 1
ATOM 3412 N N . ILE E 1 67 ? -24.684 22.075 -26.459 1.00 31.84 67 ILE E N 1
ATOM 3413 C CA . ILE E 1 67 ? -23.609 22.797 -27.119 1.00 32.81 67 ILE E CA 1
ATOM 3414 C C . ILE E 1 67 ? -22.596 23.229 -26.087 1.00 29.84 67 ILE E C 1
ATOM 3415 O O . ILE E 1 67 ? -22.937 23.798 -25.058 1.00 30.43 67 ILE E O 1
ATOM 3420 N N . ASN E 1 68 ? -21.338 22.894 -26.354 1.00 29.60 68 ASN E N 1
ATOM 3421 C CA . ASN E 1 68 ? -20.220 23.227 -25.466 1.00 30.13 68 ASN E CA 1
ATOM 3422 C C . ASN E 1 68 ? -20.384 22.672 -24.062 1.00 30.08 68 ASN E C 1
ATOM 3423 O O . ASN E 1 68 ? -19.760 23.152 -23.129 1.00 32.72 68 ASN E O 1
ATOM 3428 N N . GLY E 1 69 ? -21.164 21.598 -23.898 1.00 31.06 69 GLY E N 1
ATOM 3429 C CA . GLY E 1 69 ? -21.322 21.007 -22.568 1.00 29.38 69 GLY E CA 1
ATOM 3430 C C . GLY E 1 69 ? -20.205 20.058 -22.161 1.00 31.10 69 GLY E C 1
ATOM 3431 O O . GLY E 1 69 ? -20.101 19.616 -21.009 1.00 29.47 69 GLY E O 1
ATOM 3432 N N . THR E 1 70 ? -19.359 19.758 -23.119 1.00 33.30 70 THR E N 1
ATOM 3433 C CA . THR E 1 70 ? -18.444 18.648 -23.044 1.00 39.38 70 THR E CA 1
ATOM 3434 C C . THR E 1 70 ? -17.675 18.511 -21.737 1.00 42.11 70 THR E C 1
ATOM 3435 O O . THR E 1 70 ? -17.581 17.422 -21.155 1.00 42.49 70 THR E O 1
ATOM 3439 N N . ASP E 1 71 ? -17.077 19.564 -21.231 1.00 40.05 71 ASP E N 1
ATOM 3440 C CA . ASP E 1 71 ? -16.290 19.202 -20.016 1.00 45.01 71 ASP E CA 1
ATOM 3441 C C . ASP E 1 71 ? -16.940 19.720 -18.731 1.00 39.89 71 ASP E C 1
ATOM 3442 O O . ASP E 1 71 ? -16.314 19.846 -17.709 1.00 42.32 71 ASP E O 1
ATOM 3447 N N . LYS E 1 72 ? -18.214 20.058 -18.781 1.00 34.97 72 LYS E N 1
ATOM 3448 C CA . LYS E 1 72 ? -18.832 20.696 -17.660 1.00 31.49 72 LYS E CA 1
ATOM 3449 C C . LYS E 1 72 ? -19.386 19.598 -16.720 1.00 30.96 72 LYS E C 1
ATOM 3450 O O . LYS E 1 72 ? -19.956 18.633 -17.158 1.00 29.79 72 LYS E O 1
ATOM 3456 N N . PRO E 1 73 ? -19.178 19.743 -15.407 1.00 30.29 73 PRO E N 1
ATOM 3457 C CA . PRO E 1 73 ? -19.645 18.764 -14.473 1.00 26.35 73 PRO E CA 1
ATOM 3458 C C . PRO E 1 73 ? -21.098 19.031 -14.126 1.00 26.88 73 PRO E C 1
ATOM 3459 O O . PRO E 1 73 ? -21.430 19.423 -12.985 1.00 27.14 73 PRO E O 1
ATOM 3463 N N . ILE E 1 74 ? -21.955 18.852 -15.116 1.00 26.09 74 ILE E N 1
ATOM 3464 C CA . ILE E 1 74 ? -23.373 19.080 -14.952 1.00 26.27 74 ILE E CA 1
ATOM 3465 C C . ILE E 1 74 ? -24.102 17.763 -15.278 1.00 25.90 74 ILE E C 1
ATOM 3466 O O . ILE E 1 74 ? -23.693 17.005 -16.156 1.00 24.88 74 ILE E O 1
ATOM 3471 N N . ASP E 1 75 ? -25.192 17.551 -14.550 1.00 28.02 75 ASP E N 1
ATOM 3472 C CA . ASP E 1 75 ? -26.004 16.324 -14.659 1.00 30.34 75 ASP E CA 1
ATOM 3473 C C . ASP E 1 75 ? -27.454 16.644 -14.998 1.00 28.82 75 ASP E C 1
ATOM 3474 O O . ASP E 1 75 ? -28.312 15.747 -14.981 1.00 30.60 75 ASP E O 1
ATOM 3479 N N . ALA E 1 76 ? -27.726 17.902 -15.352 1.00 28.64 76 ALA E N 1
ATOM 3480 C CA . ALA E 1 76 ? -29.043 18.284 -15.783 1.00 30.14 76 ALA E CA 1
ATOM 3481 C C . ALA E 1 76 ? -28.995 19.552 -16.610 1.00 30.51 76 ALA E C 1
ATOM 3482 O O . ALA E 1 76 ? -28.255 20.495 -16.286 1.00 29.58 76 ALA E O 1
ATOM 3484 N N . ALA E 1 77 ? -29.763 19.556 -17.695 1.00 29.19 77 ALA E N 1
ATOM 3485 C CA . ALA E 1 77 ? -29.859 20.712 -18.572 1.00 29.31 77 ALA E CA 1
ATOM 3486 C C . ALA E 1 77 ? -31.204 20.825 -19.206 1.00 30.06 77 ALA E C 1
ATOM 3487 O O . ALA E 1 77 ? -31.829 19.800 -19.574 1.00 31.68 77 ALA E O 1
ATOM 3489 N N . VAL E 1 78 ? -31.585 22.071 -19.427 1.00 31.20 78 VAL E N 1
ATOM 3490 C CA . VAL E 1 78 ? -32.761 22.417 -20.208 1.00 34.65 78 VAL E CA 1
ATOM 3491 C C . VAL E 1 78 ? -32.366 22.248 -21.644 1.00 36.88 78 VAL E C 1
ATOM 3492 O O . VAL E 1 78 ? -31.359 22.832 -22.109 1.00 38.01 78 VAL E O 1
ATOM 3496 N N . VAL E 1 79 ? -33.100 21.389 -22.340 1.00 34.87 79 VAL E N 1
ATOM 3497 C CA . VAL E 1 79 ? -32.748 21.139 -23.721 1.00 32.69 79 VAL E CA 1
ATOM 3498 C C . VAL E 1 79 ? -33.783 21.683 -24.667 1.00 33.84 79 VAL E C 1
ATOM 3499 O O . VAL E 1 79 ? -33.526 21.767 -25.892 1.00 33.45 79 VAL E O 1
ATOM 3503 N N . ALA E 1 80 ? -34.947 22.070 -24.125 1.00 34.86 80 ALA E N 1
ATOM 3504 C CA . ALA E 1 80 ? -36.015 22.603 -24.980 1.00 35.26 80 ALA E CA 1
ATOM 3505 C C . ALA E 1 80 ? -37.097 23.327 -24.178 1.00 36.68 80 ALA E C 1
ATOM 3506 O O . ALA E 1 80 ? -37.383 22.960 -23.026 1.00 37.74 80 ALA E O 1
ATOM 3508 N N . ILE E 1 81 ? -37.641 24.383 -24.782 1.00 37.72 81 ILE E N 1
ATOM 3509 C CA . ILE E 1 81 ? -38.847 25.093 -24.280 1.00 38.68 81 ILE E CA 1
ATOM 3510 C C . ILE E 1 81 ? -40.070 24.469 -24.933 1.00 38.49 81 ILE E C 1
ATOM 3511 O O . ILE E 1 81 ? -40.213 24.461 -26.136 1.00 39.69 81 ILE E O 1
ATOM 3516 N N . ILE E 1 82 ? -40.963 23.946 -24.129 1.00 40.19 82 ILE E N 1
ATOM 3517 C CA . ILE E 1 82 ? -42.151 23.272 -24.646 1.00 42.85 82 ILE E CA 1
ATOM 3518 C C . ILE E 1 82 ? -43.191 24.252 -25.208 1.00 45.48 82 ILE E C 1
ATOM 3519 O O . ILE E 1 82 ? -43.513 25.233 -24.550 1.00 49.15 82 ILE E O 1
ATOM 3524 N N . ASP E 1 83 ? -43.649 24.013 -26.446 1.00 47.30 83 ASP E N 1
ATOM 3525 C CA . ASP E 1 83 ? -44.813 24.721 -27.011 1.00 51.15 83 ASP E CA 1
ATOM 3526 C C . ASP E 1 83 ? -46.049 23.902 -26.770 1.00 52.85 83 ASP E C 1
ATOM 3527 O O . ASP E 1 83 ? -47.070 24.462 -26.368 1.00 53.66 83 ASP E O 1
ATOM 3532 N N . THR E 1 84 ? -45.972 22.584 -27.015 1.00 50.04 84 THR E N 1
ATOM 3533 C CA . THR E 1 84 ? -47.150 21.723 -26.839 1.00 50.60 84 THR E CA 1
ATOM 3534 C C . THR E 1 84 ? -46.891 20.423 -26.135 1.00 50.08 84 THR E C 1
ATOM 3535 O O . THR E 1 84 ? -45.795 19.830 -26.254 1.00 45.50 84 THR E O 1
ATOM 3539 N N . VAL E 1 85 ? -47.918 19.988 -25.407 1.00 49.12 85 VAL E N 1
ATOM 3540 C CA . VAL E 1 85 ? -47.946 18.681 -24.833 1.00 49.65 85 VAL E CA 1
ATOM 3541 C C . VAL E 1 85 ? -49.297 18.052 -25.048 1.00 54.40 85 VAL E C 1
ATOM 3542 O O . VAL E 1 85 ? -50.349 18.627 -24.614 1.00 53.43 85 VAL E O 1
ATOM 3546 N N . SER E 1 86 ? -49.282 16.888 -25.698 1.00 54.54 86 SER E N 1
ATOM 3547 C CA . SER E 1 86 ? -50.510 16.162 -25.993 1.00 64.60 86 SER E CA 1
ATOM 3548 C C . SER E 1 86 ? -50.487 14.816 -25.316 1.00 66.57 86 SER E C 1
ATOM 3549 O O . SER E 1 86 ? -49.484 14.137 -25.343 1.00 62.27 86 SER E O 1
ATOM 3552 N N . ARG E 1 87 ? -51.590 14.445 -24.680 1.00 70.03 87 ARG E N 1
ATOM 3553 C CA . ARG E 1 87 ? -51.633 13.173 -23.964 1.00 74.45 87 ARG E CA 1
ATOM 3554 C C . ARG E 1 87 ? -52.994 12.530 -24.173 1.00 80.06 87 ARG E C 1
ATOM 3555 O O . ARG E 1 87 ? -54.021 13.165 -23.959 1.00 76.42 87 ARG E O 1
ATOM 3563 N N . ASP E 1 88 ? -52.962 11.260 -24.570 1.00 83.42 88 ASP E N 1
ATOM 3564 C CA . ASP E 1 88 ? -54.116 10.519 -25.018 1.00 93.68 88 ASP E CA 1
ATOM 3565 C C . ASP E 1 88 ? -54.766 11.235 -26.194 1.00 97.80 88 ASP E C 1
ATOM 3566 O O . ASP E 1 88 ? -54.219 11.180 -27.298 1.00 103.23 88 ASP E O 1
ATOM 3571 N N . ASN E 1 89 ? -55.889 11.918 -25.991 1.00 98.16 89 ASN E N 1
ATOM 3572 C CA . ASN E 1 89 ? -56.500 12.668 -27.090 1.00 99.74 89 ASN E CA 1
ATOM 3573 C C . ASN E 1 89 ? -57.045 14.014 -26.631 1.00 96.09 89 ASN E C 1
ATOM 3574 O O . ASN E 1 89 ? -58.148 14.415 -27.000 1.00 97.89 89 ASN E O 1
ATOM 3579 N N . TYR E 1 90 ? -56.244 14.692 -25.818 1.00 89.03 90 TYR E N 1
ATOM 3580 C CA . TYR E 1 90 ? -56.472 16.077 -25.437 1.00 90.44 90 TYR E CA 1
ATOM 3581 C C . TYR E 1 90 ? -55.121 16.821 -25.250 1.00 84.63 90 TYR E C 1
ATOM 3582 O O . TYR E 1 90 ? -54.081 16.232 -24.890 1.00 75.95 90 TYR E O 1
ATOM 3591 N N . LEU E 1 91 ? -55.163 18.127 -25.501 1.00 83.50 91 LEU E N 1
ATOM 3592 C CA . LEU E 1 91 ? -54.022 19.024 -25.299 1.00 78.23 91 LEU E CA 1
ATOM 3593 C C . LEU E 1 91 ? -53.928 19.388 -23.811 1.00 79.07 91 LEU E C 1
ATOM 3594 O O . LEU E 1 91 ? -54.891 19.889 -23.189 1.00 82.84 91 LEU E O 1
ATOM 3599 N N . LEU E 1 92 ? -52.782 19.097 -23.233 1.00 73.89 92 LEU E N 1
ATOM 3600 C CA . LEU E 1 92 ? -52.551 19.343 -21.821 1.00 75.21 92 LEU E CA 1
ATOM 3601 C C . LEU E 1 92 ? -51.844 20.684 -21.596 1.00 70.10 92 LEU E C 1
ATOM 3602 O O . LEU E 1 92 ? -51.957 21.277 -20.527 1.00 70.70 92 LEU E O 1
ATOM 3607 N N . TYR E 1 93 ? -51.131 21.155 -22.606 1.00 64.95 93 TYR E N 1
ATOM 3608 C CA . TYR E 1 93 ? -50.379 22.400 -22.544 1.00 63.62 93 TYR E CA 1
ATOM 3609 C C . TYR E 1 93 ? -50.140 22.921 -23.936 1.00 64.08 93 TYR E C 1
ATOM 3610 O O . TYR E 1 93 ? -49.735 22.138 -24.821 1.00 60.79 93 TYR E O 1
ATOM 3619 N N . SER E 1 94 ? -50.313 24.227 -24.117 1.00 65.06 94 SER E N 1
ATOM 3620 C CA . SER E 1 94 ? -50.107 24.836 -25.417 1.00 69.61 94 SER E CA 1
ATOM 3621 C C . SER E 1 94 ? -49.584 26.274 -25.438 1.00 73.88 94 SER E C 1
ATOM 3622 O O . SER E 1 94 ? -49.862 27.056 -26.349 1.00 81.60 94 SER E O 1
ATOM 3625 N N . LYS E 1 95 ? -48.835 26.628 -24.427 1.00 76.14 95 LYS E N 1
ATOM 3626 C CA . LYS E 1 95 ? -48.112 27.890 -24.403 1.00 76.35 95 LYS E CA 1
ATOM 3627 C C . LYS E 1 95 ? -48.986 29.088 -24.715 1.00 74.52 95 LYS E C 1
ATOM 3628 O O . LYS E 1 95 ? -48.785 29.769 -25.715 1.00 80.22 95 LYS E O 1
#

CATH classification: 2.40.50.220

Radius of gyration: 21.77 Å; Cα contacts (8 Å, |Δi|>4): 1443; chains: 5; bounding box: 51×59×53 Å

Secondary structure (DSSP, 8-state):
-EEEEEEEEEE-SEE-GGGTT--EEEEEEE-STT-EEEEEEEEE-SS---TT-EEEEEEGGGGGGSTT-TT----EEEEEE-SEEEESSS-EEE-/-EEEEEEEEEE-SSB-GGGTT-EEEEEEEE-STTPEEEEEEEEEESS---TT-EEEEEEGGGGGGSTT-TT----EEEEEE-SEEEEBTEEEEE-/-EEEEEEEEEE-SEE-GGGTT--EEEEEEE-GGG-EEEEEEEEEESS-PPTT-EEEEEEGGGGGGSTT-TT---SEEEEEE-SEEEETTEEEEE---/-EEEEEEEEEE-SEE-GGGTT--EEEEEEE-STTPEEEEEEEEEESS---TT-EEEEEEGGGGGGSTT-TT---SEEEEEE-SEEE-SSSEEEE-/-EEEEEEEEEE-SEE-GGGTT-EEEEEEEE-STTPEEEEEEEEEESS---TT-EEEEEEGGGGGGSTT-TT---SEEEEEE-SEEEETTEEEE--

Sequence (477 aa):
MKIARVCGTVTSTQKEDTLTGVKFLVLQYLGEDGEFLPDYEVAADTVGAGQDEWVLVSRGSAARHIINGTDKPIDAAVVAIIDTVSRDNYLLYSKMKIARVCGTVTSTQKEDTLTGVKFLVLQYLGEDGEFLPDYEVAADTVGAGQDEWVLVSRGSAARHIINGTDKPIDAAVVAIIDTVSRDNYLLYSKMKIARVCGTVTSTQKEDTLTGVKFLVLQYLGEDGEFLPDYEVAADTVGAGQDEWVLVSRGSAARHIINGTDKPIDAAVVAIIDTVSRDNYLLYSKRTMKIARVCGTVTSTQKEDTLTGVKFLVLQYLGEDGEFLPDYEVAADTVGAGQDEWVLVSRGSAARHIINGTDKPIDAAVVAIIDTVSRDNYLLYSKMKIARVCGTVTSTQKEDTLTGVKFLVLQYLGEDGEFLPDYEVAADTVGAGQDEWVLVSRGSAARHIINGTDKPIDAAVVAIIDTVSRDNYLLYSK

Organism: Thermosynechococcus vestitus (strain NIES-2133 / IAM M-273 / BP-1) (NCBI:txid197221)

InterPro domains:
  IPR004992 Ethanolamine utilization protein EutN/carboxysome shell vertex protein CcmL [PF03319] (1-83)
  IPR004992 Ethanolamine utilization protein EutN/carboxysome shell vertex protein CcmL [PS51932] (1-83)
  IPR004992 Ethanolamine utilization protein EutN/carboxysome shell vertex protein CcmL [PTHR36539] (1-90)
  IPR004992 Ethanolamine utilization protein EutN/carboxysome shell vertex protein CcmL [cd01614] (1-83)
  IPR036677 EutN/Ccml superfamily [G3DSA:2.40.50.220] (1-99)
  IPR036677 EutN/Ccml superfamily [SSF159133] (1-95)
  IPR046387 Carboxysome shell vertex protein CcmL [MF_00858] (1-97)

B-factor: mean 46.12, std 17.86, range [22.38, 116.88]